Protein AF-A0A0L0D3X5-F1 (afdb_monomer)

Mean predicted aligned error: 14.73 Å

Sequence (383 aa):
MELPVTLRTNVAMFMNRELFSRVPLFQNASPGFVESLAPYLKPQIFSPGDVVIKEGSTGAEMFFISRGTAKVIEKGEVVNTLHQGAYFGEMSLLVPDSARTATVQTVSYCDLFVLSKADLATVLKLFPAEEAKMMKRAKRLKWRADLRKVLAGLPMLAGSSEKFLIQLRDAFELRVFRSTETVFTTDAPVDALFFVAQGWIQLMSADGRLGPQITTSGLIGGISPYARWSGDGRAGAHTVVLALSAEAHAQFSADHPNQASELTQLARKFVYSSEDHDAGSGGDRVRASDNDQAQLERVVPLLGDMAELMTGDNVRFMASLRHDSLQLERLSSEQLLLASEALSRLGFVITTELFARRSSRAKSGPAKMPPRLGAQSAAGGLG

pLDDT: mean 71.75, std 22.13, range [25.53, 98.44]

Nearest PDB structures (foldseek):
  8t4m-assembly1_D  TM=8.120E-01  e=5.687E-13  Homo sapiens
  6uqf-assembly1_A  TM=7.825E-01  e=3.342E-13  Homo sapiens
  6pby-assembly1_A  TM=8.647E-01  e=4.939E-11  Rattus norvegicus
  8jsk-assembly1_B-2  TM=8.473E-01  e=2.659E-09  Pseudovibrio sp. W64
  4off-assembly1_A  TM=8.290E-01  e=1.833E-09  Plasmodium falciparum

Radius of gyration: 29.49 Å; Cα contacts (8 Å, |Δi|>4): 582; chains: 1; bounding box: 126×57×74 Å

Structure (mmCIF, N/CA/C/O backbone):
data_AF-A0A0L0D3X5-F1
#
_entry.id   AF-A0A0L0D3X5-F1
#
loop_
_atom_site.group_PDB
_atom_site.id
_atom_site.type_symbol
_atom_site.label_atom_id
_atom_site.label_alt_id
_atom_site.label_comp_id
_atom_site.label_asym_id
_atom_site.label_entity_id
_atom_site.label_seq_id
_atom_site.pdbx_PDB_ins_code
_atom_site.Cartn_x
_atom_site.Cartn_y
_atom_site.Cartn_z
_atom_site.occupancy
_atom_site.B_iso_or_equiv
_atom_site.auth_seq_id
_atom_site.auth_comp_id
_atom_site.auth_asym_id
_atom_site.auth_atom_id
_atom_site.pdbx_PDB_model_num
ATOM 1 N N . MET A 1 1 ? -20.224 -12.614 37.900 1.00 43.50 1 MET A N 1
ATOM 2 C CA . MET A 1 1 ? -20.808 -13.523 36.893 1.00 43.50 1 MET A CA 1
ATOM 3 C C . MET A 1 1 ? -20.363 -13.033 35.532 1.00 43.50 1 MET A C 1
ATOM 5 O O . MET A 1 1 ? -20.687 -11.904 35.187 1.00 43.50 1 MET A O 1
ATOM 9 N N . GLU A 1 2 ? -19.567 -13.812 34.805 1.00 59.69 2 GLU A N 1
ATOM 10 C CA . GLU A 1 2 ? -19.233 -13.482 33.417 1.00 59.69 2 GLU A CA 1
ATOM 11 C C . GLU A 1 2 ? -20.450 -13.745 32.524 1.00 59.69 2 GLU A C 1
ATOM 13 O O . GLU A 1 2 ? -21.112 -14.774 32.648 1.00 59.69 2 GLU A O 1
ATOM 18 N N . LEU A 1 3 ? -20.767 -12.799 31.638 1.00 71.94 3 LEU A N 1
ATOM 19 C CA . LEU A 1 3 ? -21.830 -12.966 30.649 1.00 71.94 3 LEU A CA 1
ATOM 20 C C . LEU A 1 3 ? -21.500 -14.145 29.708 1.00 71.94 3 LEU A C 1
ATOM 22 O O . LEU A 1 3 ? -20.360 -14.227 29.224 1.00 71.94 3 LEU A O 1
ATOM 26 N N . PRO A 1 4 ? -22.481 -15.014 29.381 1.00 83.88 4 PRO A N 1
ATOM 27 C CA . PRO A 1 4 ? -22.319 -16.070 28.383 1.00 83.88 4 PRO A CA 1
ATOM 28 C C . PRO A 1 4 ? -21.737 -15.531 27.072 1.00 83.88 4 PRO A C 1
ATOM 30 O O . PRO A 1 4 ? -22.102 -14.440 26.630 1.00 83.88 4 PRO A O 1
ATOM 33 N N . VAL A 1 5 ? -20.836 -16.294 26.442 1.00 78.12 5 VAL A N 1
ATOM 34 C CA . VAL A 1 5 ? -20.106 -15.876 25.226 1.00 78.12 5 VAL A CA 1
ATOM 35 C C . VAL A 1 5 ? -21.065 -15.416 24.126 1.00 78.12 5 VAL A C 1
ATOM 37 O O . VAL A 1 5 ? -20.867 -14.352 23.554 1.00 78.12 5 VAL A O 1
ATOM 40 N N . THR A 1 6 ? -22.152 -16.153 23.902 1.00 82.56 6 THR A N 1
ATOM 41 C CA . THR A 1 6 ? -23.177 -15.827 22.899 1.00 82.56 6 THR A CA 1
ATOM 42 C C . THR A 1 6 ? -23.856 -14.482 23.156 1.00 82.56 6 THR A C 1
ATOM 44 O O . THR A 1 6 ? -24.041 -13.694 22.232 1.00 82.56 6 THR A O 1
ATOM 47 N N . LEU A 1 7 ? -24.180 -14.170 24.415 1.00 83.31 7 LEU A N 1
ATOM 48 C CA . LEU A 1 7 ? -24.765 -12.880 24.786 1.00 83.31 7 LEU A CA 1
ATOM 49 C C . LEU A 1 7 ? -23.752 -11.742 24.650 1.00 83.31 7 LEU A C 1
ATOM 51 O O . LEU A 1 7 ? -24.113 -10.676 24.156 1.00 83.31 7 LEU A O 1
ATOM 55 N N . ARG A 1 8 ? -22.484 -11.965 25.017 1.00 81.75 8 ARG A N 1
ATOM 56 C CA . ARG A 1 8 ? -21.419 -10.974 24.791 1.00 81.75 8 ARG A CA 1
ATOM 57 C C . ARG A 1 8 ? -21.233 -10.674 23.311 1.00 81.75 8 ARG A C 1
ATOM 59 O O . ARG A 1 8 ? -21.159 -9.503 22.954 1.00 81.75 8 ARG A O 1
ATOM 66 N N . THR A 1 9 ? -21.211 -11.701 22.463 1.00 82.62 9 THR A N 1
ATOM 67 C CA . THR A 1 9 ? -21.115 -11.531 21.011 1.00 82.62 9 THR A CA 1
ATOM 68 C C . THR A 1 9 ? -22.311 -10.758 20.471 1.00 82.62 9 THR A C 1
ATOM 70 O O . THR A 1 9 ? -22.111 -9.766 19.782 1.00 82.62 9 THR A O 1
ATOM 73 N N . ASN A 1 10 ? -23.542 -11.120 20.841 1.00 83.94 10 ASN A N 1
ATOM 74 C CA . ASN A 1 10 ? -24.739 -10.417 20.366 1.00 83.94 10 ASN A CA 1
ATOM 75 C C . ASN A 1 10 ? -24.761 -8.941 20.785 1.00 83.94 10 ASN A C 1
ATOM 77 O O . ASN A 1 10 ? -25.074 -8.072 19.971 1.00 83.94 10 ASN A O 1
ATOM 81 N N . VAL A 1 11 ? -24.390 -8.644 22.034 1.00 84.19 11 VAL A N 1
ATOM 82 C CA . VAL A 1 11 ? -24.283 -7.262 22.521 1.00 84.19 11 VAL A CA 1
ATOM 83 C C . VAL A 1 11 ? -23.184 -6.510 21.769 1.00 84.19 11 VAL A C 1
ATOM 85 O O . VAL A 1 11 ? -23.434 -5.407 21.294 1.00 84.19 11 VAL A O 1
ATOM 88 N N . ALA A 1 12 ? -21.999 -7.101 21.593 1.00 81.06 12 ALA A N 1
ATOM 89 C CA . ALA A 1 12 ? -20.904 -6.477 20.848 1.00 81.06 12 ALA A CA 1
ATOM 90 C C . ALA A 1 12 ? -21.277 -6.218 19.377 1.00 81.06 12 ALA A C 1
ATOM 92 O O . ALA A 1 12 ? -21.010 -5.138 18.852 1.00 81.06 12 ALA A O 1
ATOM 93 N N . MET A 1 13 ? -21.948 -7.173 18.731 1.00 86.00 13 MET A N 1
ATOM 94 C CA . MET A 1 13 ? -22.462 -7.046 17.366 1.00 86.00 13 MET A CA 1
ATOM 95 C C . MET A 1 13 ? -23.482 -5.915 17.242 1.00 86.00 13 MET A C 1
ATOM 97 O O . MET A 1 13 ? -23.433 -5.149 16.281 1.00 86.00 13 MET A O 1
ATOM 101 N N . PHE A 1 14 ? -24.380 -5.779 18.220 1.00 84.31 14 PHE A N 1
ATOM 102 C CA . PHE A 1 14 ? -25.370 -4.706 18.240 1.00 84.31 14 PHE A CA 1
ATOM 103 C C . PHE A 1 14 ? -24.724 -3.333 18.461 1.00 84.31 14 PHE A C 1
ATOM 105 O O . PHE A 1 14 ? -24.963 -2.410 17.684 1.00 84.31 14 PHE A O 1
ATOM 112 N N . MET A 1 15 ? -23.868 -3.212 19.478 1.00 80.88 15 MET A N 1
ATOM 113 C CA . MET A 1 15 ? -23.220 -1.948 19.847 1.00 80.88 15 MET A CA 1
ATOM 114 C C . MET A 1 15 ? -22.285 -1.430 18.750 1.00 80.88 15 MET A C 1
ATOM 116 O O . MET A 1 15 ? -22.224 -0.227 18.510 1.00 80.88 15 MET A O 1
ATOM 120 N N . ASN A 1 16 ? -21.599 -2.332 18.046 1.00 83.12 16 ASN A N 1
ATOM 121 C CA . ASN A 1 16 ? -20.591 -1.979 17.045 1.00 83.12 16 ASN A CA 1
ATOM 122 C C . ASN A 1 16 ? -21.110 -2.138 15.604 1.00 83.12 16 ASN A C 1
ATOM 124 O O . ASN A 1 16 ? -20.325 -2.148 14.655 1.00 83.12 16 ASN A O 1
ATOM 128 N N . ARG A 1 17 ? -22.431 -2.251 15.406 1.00 83.06 17 ARG A N 1
ATOM 129 C CA . ARG A 1 17 ? -23.040 -2.513 14.090 1.00 83.06 17 ARG A CA 1
ATOM 130 C C . ARG A 1 17 ? -22.640 -1.483 13.036 1.00 83.06 17 ARG A C 1
ATOM 132 O O . ARG A 1 17 ? -22.389 -1.843 11.887 1.00 83.06 17 ARG A O 1
ATOM 139 N N . GLU A 1 18 ? -22.553 -0.213 13.424 1.00 82.94 18 GLU A N 1
ATOM 140 C CA . GLU A 1 18 ? -22.150 0.856 12.511 1.00 82.94 18 GLU A CA 1
ATOM 141 C C . GLU A 1 18 ? -20.704 0.668 12.027 1.00 82.94 18 GLU A C 1
ATOM 143 O O . GLU A 1 18 ? -20.447 0.765 10.826 1.00 82.94 18 GLU A O 1
ATOM 148 N N . LEU A 1 19 ? -19.784 0.291 12.921 1.00 86.94 19 LEU A N 1
ATOM 149 C CA . LEU A 1 19 ? -18.400 -0.031 12.572 1.00 86.94 19 LEU A CA 1
ATOM 150 C C . LEU A 1 19 ? -18.337 -1.168 11.545 1.00 86.94 19 LEU A C 1
ATOM 152 O O . LEU A 1 19 ? -17.719 -1.020 10.488 1.00 86.94 19 LEU A O 1
ATOM 156 N N . PHE A 1 20 ? -19.011 -2.285 11.832 1.00 88.19 20 PHE A N 1
ATOM 157 C CA . PHE A 1 20 ? -19.025 -3.459 10.953 1.00 88.19 20 PHE A CA 1
ATOM 158 C C . PHE A 1 20 ? -19.639 -3.160 9.587 1.00 88.19 20 PHE A C 1
ATOM 160 O O . PHE A 1 20 ? -19.182 -3.685 8.575 1.00 88.19 20 PHE A O 1
ATOM 167 N N . SER A 1 21 ? -20.631 -2.268 9.546 1.00 84.62 21 SER A N 1
ATOM 168 C CA . SER A 1 21 ? -21.275 -1.856 8.300 1.00 84.62 21 SER A CA 1
ATOM 169 C C . SER A 1 21 ? -20.437 -0.910 7.443 1.00 84.62 21 SER A C 1
ATOM 171 O O . SER A 1 21 ? -20.725 -0.792 6.258 1.00 84.62 21 SER A O 1
ATOM 173 N N . ARG A 1 22 ? -19.427 -0.223 7.998 1.00 86.19 22 ARG A N 1
ATOM 174 C CA . ARG A 1 22 ? -18.665 0.827 7.293 1.00 86.19 22 ARG A CA 1
ATOM 175 C C . ARG A 1 22 ? -17.238 0.428 6.951 1.00 86.19 22 ARG A C 1
ATOM 177 O O . ARG A 1 22 ? -16.712 0.895 5.946 1.00 86.19 22 ARG A O 1
ATOM 184 N N . VAL A 1 23 ? -16.595 -0.388 7.782 1.00 86.94 23 VAL A N 1
ATOM 185 C CA . VAL A 1 23 ? -15.192 -0.758 7.581 1.00 86.94 23 VAL A CA 1
ATOM 186 C C . VAL A 1 23 ? -15.094 -1.812 6.470 1.00 86.94 23 VAL A C 1
ATOM 188 O O . VAL A 1 23 ? -15.601 -2.923 6.650 1.00 86.94 23 VAL A O 1
ATOM 191 N N . PRO A 1 24 ? -14.376 -1.544 5.359 1.00 84.69 24 PRO A N 1
ATOM 192 C CA . PRO A 1 24 ? -14.292 -2.477 4.231 1.00 84.69 24 PRO A CA 1
ATOM 193 C C . PRO A 1 24 ? -13.705 -3.847 4.586 1.00 84.69 24 PRO A C 1
ATOM 195 O O . PRO A 1 24 ? -13.988 -4.832 3.907 1.00 84.69 24 PRO A O 1
ATOM 198 N N . LEU A 1 25 ? -12.885 -3.921 5.641 1.00 85.75 25 LEU A N 1
ATOM 199 C CA . LEU A 1 25 ? -12.369 -5.189 6.155 1.00 85.75 25 LEU A CA 1
ATOM 200 C C . LEU A 1 25 ? -13.501 -6.111 6.620 1.00 85.75 25 LEU A C 1
ATOM 202 O O . LEU A 1 25 ? -13.464 -7.297 6.321 1.00 85.75 25 LEU A O 1
ATOM 206 N N . PHE A 1 26 ? -14.496 -5.571 7.327 1.00 86.00 26 PHE A N 1
ATOM 207 C CA . PHE A 1 26 ? -15.606 -6.351 7.875 1.00 86.00 26 PHE A CA 1
ATOM 208 C C . PHE A 1 26 ? -16.688 -6.624 6.830 1.00 86.00 26 PHE A C 1
ATOM 210 O O . PHE A 1 26 ? -17.224 -7.724 6.798 1.00 86.00 26 PHE A O 1
ATOM 217 N N . GLN A 1 27 ? -16.949 -5.675 5.924 1.00 85.06 27 GLN A N 1
ATOM 218 C CA . GLN A 1 27 ? -17.917 -5.856 4.831 1.00 85.06 27 GLN A CA 1
ATOM 219 C C . GLN A 1 27 ? -17.558 -7.018 3.892 1.00 85.06 27 GLN A C 1
ATOM 221 O O . GLN A 1 27 ? -18.441 -7.695 3.378 1.00 85.06 27 GLN A O 1
ATOM 226 N N . ASN A 1 28 ? -16.261 -7.236 3.656 1.00 82.56 28 ASN A N 1
ATOM 227 C CA . ASN A 1 28 ? -15.764 -8.259 2.731 1.00 82.56 28 ASN A CA 1
ATOM 228 C C . ASN A 1 28 ? -15.337 -9.559 3.432 1.00 82.56 28 ASN A C 1
ATOM 230 O O . ASN A 1 28 ? -14.739 -10.435 2.790 1.00 82.56 28 ASN A O 1
ATOM 234 N N . ALA A 1 29 ? -15.593 -9.665 4.737 1.00 88.19 29 ALA A N 1
ATOM 235 C CA . ALA A 1 29 ? -15.257 -10.828 5.540 1.00 88.19 29 ALA A CA 1
ATOM 236 C C . ALA A 1 29 ? -16.481 -11.713 5.792 1.00 88.19 29 ALA A C 1
ATOM 238 O O . ALA A 1 29 ? -17.627 -11.267 5.733 1.00 88.19 29 ALA A O 1
ATOM 239 N N . SER A 1 30 ? -16.236 -12.988 6.097 1.00 90.62 30 SER A N 1
ATOM 240 C CA . SER A 1 30 ? -17.312 -13.890 6.519 1.00 90.62 30 SER A CA 1
ATOM 241 C C . SER A 1 30 ? -18.014 -13.393 7.803 1.00 90.62 30 SER A C 1
ATOM 243 O O . SER A 1 30 ? -17.342 -12.883 8.704 1.00 90.62 30 SER A O 1
ATOM 245 N N . PRO A 1 31 ? -19.341 -13.585 7.953 1.00 89.44 31 PRO A N 1
ATOM 246 C CA . PRO A 1 31 ? -20.061 -13.194 9.171 1.00 89.44 31 PRO A CA 1
ATOM 247 C C . PRO A 1 31 ? -19.463 -13.802 10.446 1.00 89.44 31 PRO A C 1
ATOM 249 O O . PRO A 1 31 ? -19.279 -13.101 11.437 1.00 89.44 31 PRO A O 1
ATOM 252 N N . GLY A 1 32 ? -19.051 -15.074 10.384 1.00 91.38 32 GLY A N 1
ATOM 253 C CA . GLY A 1 32 ? -18.410 -15.762 11.507 1.00 91.38 32 GLY A CA 1
ATOM 254 C C . GLY A 1 32 ? -17.082 -15.130 11.934 1.00 91.38 32 GLY A C 1
ATOM 255 O O . GLY A 1 32 ? -16.773 -15.116 13.126 1.00 91.38 32 GLY A O 1
ATOM 256 N N . PHE A 1 33 ? -16.316 -14.553 10.999 1.00 92.19 33 PHE A N 1
ATOM 257 C CA . PHE A 1 33 ? -15.100 -13.806 11.332 1.00 92.19 33 PHE A CA 1
ATOM 258 C C . PHE A 1 33 ? -15.431 -12.545 12.133 1.00 92.19 33 PHE A C 1
ATOM 260 O O . PHE A 1 33 ? -14.812 -12.289 13.165 1.00 92.19 33 PHE A O 1
ATOM 267 N N . VAL A 1 34 ? -16.437 -11.784 11.691 1.00 91.56 34 VAL A N 1
ATOM 268 C CA . VAL A 1 34 ? -16.870 -10.553 12.368 1.00 91.56 34 VAL A CA 1
ATOM 269 C C . VAL A 1 34 ? -17.410 -10.862 13.766 1.00 91.56 34 VAL A C 1
ATOM 271 O O . VAL A 1 34 ? -16.990 -10.228 14.732 1.00 91.56 34 VAL A O 1
ATOM 274 N N . GLU A 1 35 ? -18.260 -11.882 13.898 1.00 91.12 35 GLU A N 1
ATOM 275 C CA . GLU A 1 35 ? -18.808 -12.334 15.186 1.00 91.12 35 GLU A CA 1
ATOM 276 C C . GLU A 1 35 ? -17.723 -12.814 16.155 1.00 91.12 35 GLU A C 1
ATOM 278 O O . GLU A 1 35 ? -17.790 -12.532 17.352 1.00 91.12 35 GLU A O 1
ATOM 283 N N . SER A 1 36 ? -16.700 -13.503 15.645 1.00 90.94 36 SER A N 1
ATOM 284 C CA . SER A 1 36 ? -15.575 -13.977 16.460 1.00 90.94 36 SER A CA 1
ATOM 285 C C . SER A 1 36 ? -14.664 -12.838 16.914 1.00 90.94 36 SER A C 1
ATOM 287 O O . SER A 1 36 ? -14.053 -12.925 17.976 1.00 90.94 36 SER A O 1
ATOM 289 N N . LEU A 1 37 ? -14.562 -11.766 16.125 1.00 91.25 37 LEU A N 1
ATOM 290 C CA . LEU A 1 37 ? -13.683 -10.629 16.394 1.00 91.25 37 LEU A CA 1
ATOM 291 C C . LEU A 1 37 ? -14.354 -9.556 17.264 1.00 91.25 37 LEU A C 1
ATOM 293 O O . LEU A 1 37 ? -13.676 -8.887 18.045 1.00 91.25 37 LEU A O 1
ATOM 297 N N . ALA A 1 38 ? -15.680 -9.418 17.173 1.00 90.25 38 ALA A N 1
ATOM 298 C CA . ALA A 1 38 ? -16.454 -8.390 17.866 1.00 90.25 38 ALA A CA 1
ATOM 299 C C . ALA A 1 38 ? -16.189 -8.284 19.384 1.00 90.25 38 ALA A C 1
ATOM 301 O O . ALA A 1 38 ? -16.047 -7.156 19.861 1.00 90.25 38 ALA A O 1
ATOM 302 N N . PRO A 1 39 ? -16.058 -9.386 20.155 1.00 89.12 39 PRO A N 1
ATOM 303 C CA . PRO A 1 39 ? -15.804 -9.312 21.596 1.00 89.12 39 PRO A CA 1
ATOM 304 C C . PRO A 1 39 ? -14.422 -8.760 21.971 1.00 89.12 39 PRO A C 1
ATOM 306 O O . PRO A 1 39 ? -14.222 -8.364 23.119 1.00 89.12 39 PRO A O 1
ATOM 309 N N . TYR A 1 40 ? -13.469 -8.755 21.036 1.00 91.12 40 TYR A N 1
ATOM 310 C CA . TYR A 1 40 ? -12.093 -8.307 21.271 1.00 91.12 40 TYR A CA 1
ATOM 311 C C . TYR A 1 40 ? -11.876 -6.823 20.956 1.00 91.12 40 TYR A C 1
ATOM 313 O O . TYR A 1 40 ? -10.836 -6.268 21.313 1.00 91.12 40 TYR A O 1
ATOM 321 N N . LEU A 1 41 ? -12.844 -6.166 20.307 1.00 91.81 41 LEU A N 1
ATOM 322 C CA . LEU A 1 41 ? -12.759 -4.749 19.969 1.00 91.81 41 LEU A CA 1
ATOM 323 C C . LEU A 1 41 ? -13.007 -3.883 21.202 1.00 91.81 41 LEU A C 1
ATOM 325 O O . LEU A 1 41 ? -14.094 -3.895 21.781 1.00 91.81 41 LEU A O 1
ATOM 329 N N . LYS A 1 42 ? -12.002 -3.090 21.577 1.00 92.38 42 LYS A N 1
ATOM 330 C CA . LYS A 1 42 ? -12.071 -2.186 22.732 1.00 92.38 42 LYS A CA 1
ATOM 331 C C . LYS A 1 42 ? -12.218 -0.738 22.264 1.00 92.38 42 LYS A C 1
ATOM 333 O O . LYS A 1 42 ? -11.362 -0.287 21.503 1.00 92.38 42 LYS A O 1
ATOM 338 N N . PRO A 1 43 ? -13.263 -0.006 22.680 1.00 93.19 43 PRO A N 1
ATOM 339 C CA . PRO A 1 43 ? -13.403 1.400 22.327 1.00 93.19 43 PRO A CA 1
ATOM 340 C C . PRO A 1 43 ? -12.346 2.248 23.046 1.00 93.19 43 PRO A C 1
ATOM 342 O O . PRO A 1 43 ? -12.052 2.025 24.221 1.00 93.19 43 PRO A O 1
ATOM 345 N N . GLN A 1 44 ? -11.799 3.241 22.351 1.00 96.00 44 GLN A N 1
ATOM 346 C CA . GLN A 1 44 ? -10.862 4.221 22.886 1.00 96.00 44 GLN A CA 1
ATOM 347 C C . GLN A 1 44 ? -11.098 5.584 22.233 1.00 96.00 44 GLN A C 1
ATOM 349 O O . GLN A 1 44 ? -11.294 5.679 21.023 1.00 96.00 44 GLN A O 1
ATOM 354 N N . ILE A 1 45 ? -11.066 6.639 23.044 1.00 96.75 45 ILE A N 1
ATOM 355 C CA . ILE A 1 45 ? -11.313 8.014 22.605 1.00 96.75 45 ILE A CA 1
ATOM 356 C C . ILE A 1 45 ? -9.985 8.762 22.542 1.00 96.75 45 ILE A C 1
ATOM 358 O O . ILE A 1 45 ? -9.163 8.648 23.451 1.00 96.75 45 ILE A O 1
ATOM 362 N N . PHE A 1 46 ? -9.808 9.543 21.482 1.00 97.88 46 PHE A N 1
ATOM 363 C CA . PHE A 1 46 ? -8.660 10.421 21.282 1.00 97.88 46 PHE A CA 1
ATOM 364 C C . PHE A 1 46 ? -9.128 11.847 20.980 1.00 97.88 46 PHE A C 1
ATOM 366 O O . PHE A 1 46 ? -10.096 12.060 20.242 1.00 97.88 46 PHE A O 1
ATOM 373 N N . SER A 1 47 ? -8.435 12.826 21.552 1.00 98.25 47 SER A N 1
ATOM 374 C CA . SER A 1 47 ? -8.655 14.255 21.325 1.00 98.25 47 SER A CA 1
ATOM 375 C C . SER A 1 47 ? -7.930 14.726 20.062 1.00 98.25 47 SER A C 1
ATOM 377 O O . SER A 1 47 ? -6.984 14.066 19.634 1.00 98.25 47 SER A O 1
ATOM 379 N N . PRO A 1 48 ? -8.325 15.854 19.443 1.00 98.31 48 PRO A N 1
ATOM 380 C CA . PRO A 1 48 ? -7.575 16.448 18.338 1.00 98.31 48 PRO A CA 1
ATOM 381 C C . PRO A 1 48 ? -6.096 16.662 18.692 1.00 98.31 48 PRO A C 1
ATOM 383 O O . PRO A 1 48 ? -5.785 17.244 19.728 1.00 98.31 48 PRO A O 1
ATOM 386 N N . GLY A 1 49 ? -5.187 16.235 17.815 1.00 97.69 49 GLY A N 1
ATOM 387 C CA . GLY A 1 49 ? -3.740 16.375 17.998 1.00 97.69 49 GLY A CA 1
ATOM 388 C C . GLY A 1 49 ? -3.058 15.194 18.695 1.00 97.69 49 GLY A C 1
ATOM 389 O O . GLY A 1 49 ? -1.827 15.109 18.643 1.00 97.69 49 GLY A O 1
ATOM 390 N N . ASP A 1 50 ? -3.815 14.258 19.268 1.00 98.31 50 ASP A N 1
ATOM 391 C CA . ASP A 1 50 ? -3.260 13.053 19.880 1.00 98.31 50 ASP A CA 1
ATOM 392 C C . ASP A 1 50 ? -2.553 12.170 18.844 1.00 98.31 50 ASP A C 1
ATOM 394 O O . ASP A 1 50 ? -3.042 11.920 17.737 1.00 98.31 50 ASP A O 1
ATOM 398 N N . VAL A 1 51 ? -1.382 11.660 19.222 1.00 97.88 51 VAL A N 1
ATOM 399 C CA . VAL A 1 51 ? -0.608 10.723 18.404 1.00 97.88 51 VAL A CA 1
ATOM 400 C C . VAL A 1 51 ? -1.008 9.299 18.775 1.00 97.88 51 VAL A C 1
ATOM 402 O O . VAL A 1 51 ? -0.603 8.785 19.814 1.00 97.88 51 VAL A O 1
ATOM 405 N N . VAL A 1 52 ? -1.787 8.654 17.906 1.00 97.62 52 VAL A N 1
ATOM 406 C CA . VAL A 1 52 ? -2.268 7.272 18.093 1.00 97.62 52 VAL A CA 1
ATOM 407 C C . VAL A 1 52 ? -1.164 6.265 17.769 1.00 97.62 52 VAL A C 1
ATOM 409 O O . VAL A 1 52 ? -0.977 5.270 18.461 1.00 97.62 52 VAL A O 1
ATOM 412 N N . ILE A 1 53 ? -0.407 6.527 16.703 1.00 97.31 53 ILE A N 1
ATOM 413 C CA . ILE A 1 53 ? 0.751 5.729 16.293 1.00 97.31 53 ILE A CA 1
ATOM 414 C C . ILE A 1 53 ? 1.917 6.673 16.056 1.00 97.31 53 ILE A C 1
ATOM 416 O O . ILE A 1 53 ? 1.742 7.705 15.418 1.00 97.31 53 ILE A O 1
ATOM 420 N N . LYS A 1 54 ? 3.114 6.283 16.497 1.00 96.69 54 LYS A N 1
ATOM 421 C CA . LYS A 1 54 ? 4.364 6.990 16.208 1.00 96.69 54 LYS A CA 1
ATOM 422 C C . LYS A 1 54 ? 5.201 6.209 15.196 1.00 96.69 54 LYS A C 1
ATOM 424 O O . LYS A 1 54 ? 5.402 5.010 15.371 1.00 96.69 54 LYS A O 1
ATOM 429 N N . GLU A 1 55 ? 5.698 6.883 14.161 1.00 94.25 55 GLU A N 1
ATOM 430 C CA . GLU A 1 55 ? 6.621 6.288 13.184 1.00 94.25 55 GLU A CA 1
ATOM 431 C C . GLU A 1 55 ? 7.851 5.684 13.888 1.00 94.25 55 GLU A C 1
ATOM 433 O O . GLU A 1 55 ? 8.394 6.260 14.833 1.00 94.25 55 GLU A O 1
ATOM 438 N N . GLY A 1 56 ? 8.282 4.509 13.427 1.00 92.25 56 GLY A N 1
ATOM 439 C CA . GLY A 1 56 ? 9.456 3.794 13.924 1.00 92.25 56 GLY A CA 1
ATOM 440 C C . GLY A 1 56 ? 9.233 2.989 15.205 1.00 92.25 56 GLY A C 1
ATOM 441 O O . GLY A 1 56 ? 10.107 2.208 15.570 1.00 92.25 56 GLY A O 1
ATOM 442 N N . SER A 1 57 ? 8.085 3.122 15.881 1.00 92.88 57 SER A N 1
ATOM 443 C CA . SER A 1 57 ? 7.796 2.313 17.069 1.00 92.88 57 SER A CA 1
ATOM 444 C C . SER A 1 57 ? 7.386 0.881 16.710 1.00 92.88 57 SER A C 1
ATOM 446 O O . SER A 1 57 ? 6.961 0.591 15.589 1.00 92.88 57 SER A O 1
ATOM 448 N N . THR A 1 58 ? 7.483 -0.033 17.673 1.00 90.50 58 THR A N 1
ATOM 449 C CA . THR A 1 58 ? 6.904 -1.377 17.553 1.00 90.50 58 THR A CA 1
ATOM 450 C C . THR A 1 58 ? 5.421 -1.318 17.909 1.00 90.50 58 THR A C 1
ATOM 452 O O . THR A 1 58 ? 5.051 -0.819 18.969 1.00 90.50 58 THR A O 1
ATOM 455 N N . GLY A 1 59 ? 4.560 -1.817 17.022 1.00 85.50 59 GLY A N 1
ATOM 456 C CA . GLY A 1 59 ? 3.111 -1.826 17.220 1.00 85.50 59 GLY A CA 1
ATOM 457 C C . GLY A 1 59 ? 2.566 -3.204 17.572 1.00 85.50 59 GLY A C 1
ATOM 458 O O . GLY A 1 59 ? 2.799 -4.150 16.824 1.00 85.50 59 GLY A O 1
ATOM 459 N N . ALA A 1 60 ? 1.783 -3.304 18.649 1.00 90.56 60 ALA A N 1
ATOM 460 C CA . ALA A 1 60 ? 1.131 -4.547 19.081 1.00 90.56 60 ALA A CA 1
ATOM 461 C C . ALA A 1 60 ? -0.399 -4.540 18.901 1.00 90.56 60 ALA A C 1
ATOM 463 O O . ALA A 1 60 ? -1.079 -5.463 19.343 1.00 90.56 60 ALA A O 1
ATOM 464 N N . GLU A 1 61 ? -0.942 -3.517 18.244 1.00 94.75 61 GLU A N 1
ATOM 465 C CA . GLU A 1 61 ? -2.381 -3.337 18.041 1.00 94.75 61 GLU A CA 1
ATOM 466 C C . GLU A 1 61 ? -2.698 -2.613 16.724 1.00 94.75 61 GLU A C 1
ATOM 468 O O . GLU A 1 61 ? -1.836 -1.964 16.120 1.00 94.75 61 GLU A O 1
ATOM 473 N N . MET A 1 62 ? -3.937 -2.721 16.266 1.00 95.31 62 MET A N 1
ATOM 474 C CA . MET A 1 62 ? -4.473 -1.957 15.142 1.00 95.31 62 MET A CA 1
ATOM 475 C C . MET A 1 62 ? -5.751 -1.238 15.552 1.00 95.31 62 MET A C 1
ATOM 477 O O . MET A 1 62 ? -6.367 -1.578 16.562 1.00 95.31 62 MET A O 1
ATOM 481 N N . PHE A 1 63 ? -6.142 -0.260 14.743 1.00 96.81 63 PHE A N 1
ATOM 482 C CA . PHE A 1 63 ? -7.213 0.667 15.065 1.00 96.81 63 PHE A CA 1
ATOM 483 C C . PHE A 1 63 ? -8.229 0.752 13.932 1.00 96.81 63 PHE A C 1
ATOM 485 O O . PHE A 1 63 ? -7.868 0.725 12.754 1.00 96.81 63 PHE A O 1
ATOM 492 N N . PHE A 1 64 ? -9.492 0.928 14.299 1.00 95.88 64 PHE A N 1
ATOM 493 C CA . PHE A 1 64 ? -10.599 1.192 13.388 1.00 95.88 64 PHE A CA 1
ATOM 494 C C . PHE A 1 64 ? -11.250 2.521 13.756 1.00 95.88 64 PHE A C 1
ATOM 496 O O . PHE A 1 64 ? -11.549 2.749 14.926 1.00 95.88 64 PHE A O 1
ATOM 503 N N . ILE A 1 65 ? -11.490 3.392 12.778 1.00 95.19 65 ILE A N 1
ATOM 504 C CA . ILE A 1 65 ? -12.112 4.700 13.005 1.00 95.19 65 ILE A CA 1
ATOM 505 C C . ILE A 1 65 ? -1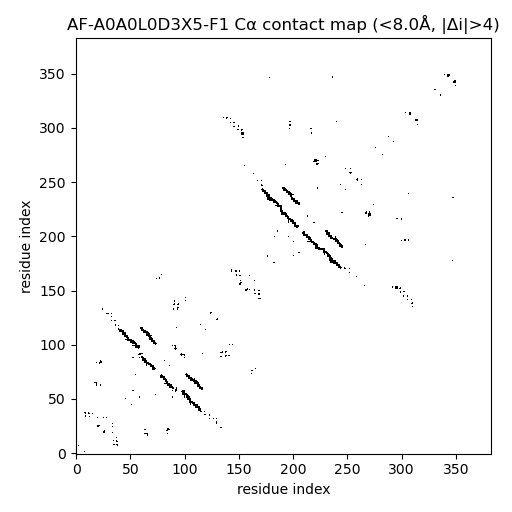3.630 4.540 12.968 1.00 95.19 65 ILE A C 1
ATOM 507 O O . ILE A 1 65 ? -14.229 4.455 11.893 1.00 95.19 65 ILE A O 1
ATOM 511 N N . SER A 1 66 ? -14.256 4.531 14.145 1.00 93.06 66 SER A N 1
ATOM 512 C CA . SER A 1 66 ? -15.716 4.536 14.267 1.00 93.06 66 SER A CA 1
ATOM 513 C C . SER A 1 66 ? -16.299 5.917 14.009 1.00 93.06 66 SER A C 1
ATOM 515 O O . SER A 1 66 ? -17.375 6.021 13.430 1.00 93.06 66 SER A O 1
ATOM 517 N N . ARG A 1 67 ? -15.600 6.977 14.424 1.00 93.69 67 ARG A N 1
ATOM 518 C CA . ARG A 1 67 ? -15.968 8.377 14.185 1.00 93.69 67 ARG A CA 1
ATOM 519 C C . ARG A 1 67 ? -14.719 9.252 14.233 1.00 93.69 67 ARG A C 1
ATOM 521 O O . ARG A 1 67 ? -13.787 8.945 14.969 1.00 93.69 67 ARG A O 1
ATOM 528 N N . GLY A 1 68 ? -14.725 10.350 13.482 1.00 95.81 68 GLY A N 1
ATOM 529 C CA . GLY A 1 68 ? -13.652 11.345 13.484 1.00 95.81 68 GLY A CA 1
ATOM 530 C C . GLY A 1 68 ? -12.746 11.266 12.259 1.00 95.81 68 GLY A C 1
ATOM 531 O O . GLY A 1 68 ? -13.077 10.639 11.251 1.00 95.81 68 GLY A O 1
ATOM 532 N N . THR A 1 69 ? -11.623 11.975 12.315 1.00 97.75 69 THR A N 1
ATOM 533 C CA . THR A 1 69 ? -10.636 12.064 11.236 1.00 97.75 69 THR A CA 1
ATOM 534 C C . THR A 1 69 ? -9.226 12.094 11.816 1.00 97.75 69 THR A C 1
ATOM 536 O O . THR A 1 69 ? -8.965 12.777 12.807 1.00 97.75 69 THR A O 1
ATOM 539 N N . ALA A 1 70 ? -8.308 11.371 11.181 1.00 98.25 70 ALA A N 1
ATOM 540 C CA . ALA A 1 70 ? -6.892 11.336 11.525 1.00 98.25 70 ALA A CA 1
ATOM 541 C C . ALA A 1 70 ? -6.036 11.527 10.271 1.00 98.25 70 ALA A C 1
ATOM 543 O O . ALA A 1 70 ? -6.431 11.134 9.180 1.00 98.25 70 ALA A O 1
ATOM 544 N N . LYS A 1 71 ? -4.850 12.107 10.413 1.00 97.81 71 LYS A N 1
ATOM 545 C CA . LYS A 1 71 ? -3.863 12.247 9.340 1.00 97.81 71 LYS A CA 1
ATOM 546 C C . LYS A 1 71 ? -2.726 11.251 9.532 1.00 97.81 71 LYS A C 1
ATOM 548 O O . LYS A 1 71 ? -2.305 10.983 10.658 1.00 97.81 71 LYS A O 1
ATOM 553 N N . VAL A 1 72 ? -2.235 10.720 8.421 1.00 96.00 72 VAL A N 1
ATOM 554 C CA . VAL A 1 72 ? -1.056 9.856 8.350 1.00 96.00 72 VAL A CA 1
ATOM 555 C C . VAL A 1 72 ? 0.125 10.719 7.940 1.00 96.00 72 VAL A C 1
ATOM 557 O O . VAL A 1 72 ? 0.050 11.432 6.941 1.00 96.00 72 VAL A O 1
ATOM 560 N N . ILE A 1 73 ? 1.198 10.665 8.721 1.00 95.12 73 ILE A N 1
ATOM 561 C CA . ILE A 1 73 ? 2.397 11.477 8.552 1.00 95.12 73 ILE A CA 1
ATOM 562 C C . ILE A 1 73 ? 3.592 10.540 8.373 1.00 95.12 73 ILE A C 1
ATOM 564 O O . ILE A 1 73 ? 3.912 9.774 9.282 1.00 95.12 73 ILE A O 1
ATOM 568 N N . GLU A 1 74 ? 4.256 10.607 7.225 1.00 90.88 74 GLU A N 1
ATOM 569 C CA . GLU A 1 74 ? 5.478 9.854 6.910 1.00 90.88 74 GLU A CA 1
ATOM 570 C C . GLU A 1 74 ? 6.617 10.864 6.747 1.00 90.88 74 GLU A C 1
ATOM 572 O O . GLU A 1 74 ? 6.491 11.801 5.96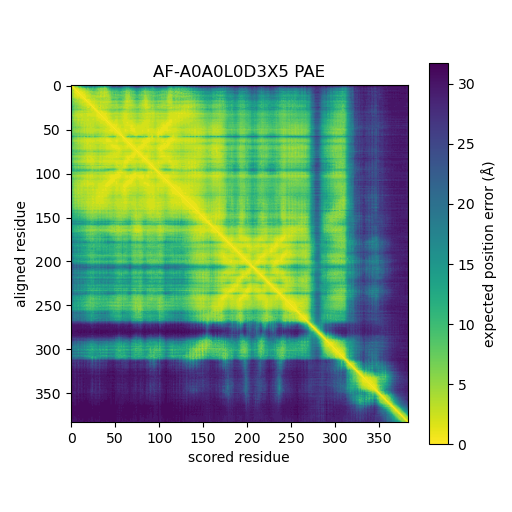2 1.00 90.88 74 GLU A O 1
ATOM 577 N N . LYS A 1 75 ? 7.708 10.732 7.515 1.00 88.81 75 LYS A N 1
ATOM 578 C CA . LYS A 1 75 ? 8.860 11.660 7.435 1.00 88.81 75 LYS A CA 1
ATOM 579 C C . LYS A 1 75 ? 8.507 13.148 7.584 1.00 88.81 75 LYS A C 1
ATOM 581 O O . LYS A 1 75 ? 9.199 14.011 7.060 1.00 88.81 75 LYS A O 1
ATOM 586 N N . GLY A 1 76 ? 7.458 13.449 8.348 1.00 90.31 76 GLY A N 1
ATOM 587 C CA . GLY A 1 76 ? 6.986 14.818 8.585 1.00 90.31 76 GLY A CA 1
ATOM 588 C C . GLY A 1 76 ? 5.987 15.337 7.547 1.00 90.31 76 GLY A C 1
ATOM 589 O O . GLY A 1 76 ? 5.344 16.352 7.800 1.00 90.31 76 GLY A O 1
ATOM 590 N N . GLU A 1 77 ? 5.775 14.616 6.446 1.00 89.75 77 GLU A N 1
ATOM 591 C CA . GLU A 1 77 ? 4.813 14.977 5.405 1.00 89.75 77 GLU A CA 1
ATOM 592 C C . GLU A 1 77 ? 3.467 14.289 5.639 1.00 89.75 77 GLU A C 1
ATOM 594 O O . GLU A 1 77 ? 3.408 13.102 5.966 1.00 89.75 77 GLU A O 1
ATOM 599 N N . VAL A 1 78 ? 2.364 15.021 5.461 1.00 92.25 78 VAL A N 1
ATOM 600 C CA . VAL A 1 78 ? 1.015 14.439 5.520 1.00 92.25 78 VAL A CA 1
ATOM 601 C C . VAL A 1 78 ? 0.754 13.684 4.222 1.00 92.25 78 VAL A C 1
ATOM 603 O O . VAL A 1 78 ? 0.592 14.296 3.170 1.00 92.25 78 VAL A O 1
ATOM 606 N N . VAL A 1 79 ? 0.693 12.356 4.304 1.00 88.50 79 VAL A N 1
ATOM 607 C CA . VAL A 1 79 ? 0.577 11.475 3.130 1.00 88.50 79 VAL A CA 1
ATOM 608 C C . VAL A 1 79 ? -0.836 10.969 2.889 1.00 88.50 79 VAL A C 1
ATOM 610 O O . VAL A 1 79 ? -1.154 10.513 1.796 1.00 88.50 79 VAL A O 1
ATOM 613 N N . ASN A 1 80 ? -1.688 10.994 3.914 1.00 90.50 80 ASN A N 1
ATOM 614 C CA . ASN A 1 80 ? -3.073 10.560 3.789 1.00 90.50 80 ASN A CA 1
ATOM 615 C C . ASN A 1 80 ? -3.941 11.145 4.910 1.00 90.50 80 ASN A C 1
ATOM 617 O O . ASN A 1 80 ? -3.444 11.452 5.995 1.00 90.50 80 ASN A O 1
ATOM 621 N N . THR A 1 81 ? -5.247 11.227 4.672 1.00 95.56 81 THR A N 1
ATOM 622 C CA . THR A 1 81 ? -6.256 11.533 5.689 1.00 95.56 81 THR A CA 1
ATOM 623 C C . THR A 1 81 ? -7.235 10.367 5.790 1.00 95.56 81 THR A C 1
ATOM 625 O O . THR A 1 81 ? -7.849 9.949 4.815 1.00 95.56 81 THR A O 1
ATOM 628 N N . LEU A 1 82 ? -7.350 9.808 6.989 1.00 95.88 82 LEU A N 1
ATOM 629 C CA . LEU A 1 82 ? -8.231 8.701 7.325 1.00 95.88 82 LEU A CA 1
ATOM 630 C C . LEU A 1 82 ? -9.524 9.246 7.925 1.00 95.88 82 LEU A C 1
ATOM 632 O O . LEU A 1 82 ? -9.500 10.011 8.890 1.00 95.88 82 LEU A O 1
ATOM 636 N N . HIS A 1 83 ? -10.647 8.796 7.383 1.00 95.69 83 HIS A N 1
ATOM 637 C CA . HIS A 1 83 ? -11.983 9.168 7.835 1.00 95.69 83 HIS A CA 1
ATOM 638 C C . HIS A 1 83 ? -12.700 7.982 8.487 1.00 95.69 83 HIS A C 1
ATOM 640 O O . HIS A 1 83 ? -12.176 6.867 8.554 1.00 95.69 83 HIS A O 1
ATOM 646 N N . GLN A 1 84 ? -13.921 8.223 8.960 1.00 93.38 84 GLN A N 1
ATOM 647 C CA . GLN A 1 84 ? -14.814 7.189 9.473 1.00 93.38 84 GLN A CA 1
ATOM 648 C C . GLN A 1 84 ? -14.898 5.977 8.525 1.00 93.38 84 GLN A C 1
ATOM 650 O O . GLN A 1 84 ? -15.080 6.130 7.319 1.00 93.38 84 GLN A O 1
ATOM 655 N N . GLY A 1 85 ? -14.773 4.767 9.078 1.00 91.31 85 GLY A N 1
ATOM 656 C CA . GLY A 1 85 ? -14.730 3.509 8.322 1.00 91.31 85 GLY A CA 1
ATOM 657 C C . GLY A 1 85 ? -13.326 3.088 7.868 1.00 91.31 85 GLY A C 1
ATOM 658 O O . GLY A 1 85 ? -13.140 1.953 7.429 1.00 91.31 85 GLY A O 1
ATOM 659 N N . ALA A 1 86 ? -12.313 3.947 8.006 1.00 93.38 86 ALA A N 1
ATOM 660 C CA . ALA A 1 86 ? -10.927 3.551 7.785 1.00 93.38 86 ALA A CA 1
ATOM 661 C C . ALA A 1 86 ? -10.382 2.709 8.951 1.00 93.38 86 ALA A C 1
ATOM 663 O O . ALA A 1 86 ? -10.869 2.764 10.080 1.00 93.38 86 ALA A O 1
ATOM 664 N N . TYR A 1 87 ? -9.323 1.952 8.680 1.00 94.56 87 TYR A N 1
ATOM 665 C CA . TYR A 1 87 ? -8.552 1.233 9.689 1.00 94.56 87 TYR A CA 1
ATOM 666 C C . TYR A 1 87 ? -7.065 1.310 9.363 1.00 94.56 87 TYR A C 1
ATOM 668 O O . TYR A 1 87 ? -6.691 1.524 8.205 1.00 94.56 87 TYR A O 1
ATOM 676 N N . PHE A 1 88 ? -6.231 1.177 10.389 1.00 94.75 88 PHE A N 1
ATOM 677 C CA . PHE A 1 88 ? -4.791 1.368 10.270 1.00 94.75 88 PHE A CA 1
ATOM 678 C C . PHE A 1 88 ? -4.010 0.602 11.341 1.00 94.75 88 PHE A C 1
ATOM 680 O O . PHE A 1 88 ? -4.539 0.207 12.381 1.00 94.75 88 PHE A O 1
ATOM 687 N N . GLY A 1 89 ? -2.714 0.421 11.092 1.00 92.12 89 GLY A N 1
ATOM 688 C CA . GLY A 1 89 ? -1.799 -0.264 12.003 1.00 92.12 89 GLY A CA 1
ATOM 689 C C . GLY A 1 89 ? -1.709 -1.774 11.778 1.00 92.12 89 GLY A C 1
ATOM 690 O O . GLY A 1 89 ? -1.001 -2.444 12.517 1.00 92.12 89 GLY A O 1
ATOM 691 N N . GLU A 1 90 ? -2.352 -2.314 10.746 1.00 90.81 90 GLU A N 1
ATOM 692 C CA . GLU A 1 90 ? -2.340 -3.740 10.404 1.00 90.81 90 GLU A CA 1
ATOM 693 C C . GLU A 1 90 ? -0.946 -4.258 10.009 1.00 90.81 90 GLU A C 1
ATOM 695 O O . GLU A 1 90 ? -0.624 -5.428 10.214 1.00 90.81 90 GLU A O 1
ATOM 700 N N . MET A 1 91 ? -0.095 -3.382 9.466 1.00 86.19 91 MET A N 1
ATOM 701 C CA . MET A 1 91 ? 1.206 -3.765 8.912 1.00 86.19 91 MET A CA 1
ATOM 702 C C . MET A 1 91 ? 2.142 -4.370 9.960 1.00 86.19 91 MET A C 1
ATOM 704 O O . MET A 1 91 ? 2.694 -5.439 9.727 1.00 86.19 91 MET A O 1
ATOM 708 N N . SER A 1 92 ? 2.283 -3.731 11.125 1.00 87.31 92 SER A N 1
ATOM 709 C CA . SER A 1 92 ? 3.179 -4.203 12.195 1.00 87.31 92 SER A CA 1
ATOM 710 C C . SER A 1 92 ? 2.678 -5.471 12.895 1.00 87.31 92 SER A C 1
ATOM 712 O O . SER A 1 92 ? 3.405 -6.100 13.663 1.00 87.31 92 SER A O 1
ATOM 714 N N . LEU A 1 93 ? 1.415 -5.841 12.668 1.00 88.12 93 LEU A N 1
ATOM 715 C CA . LEU A 1 93 ? 0.810 -7.033 13.256 1.00 88.12 93 LEU A CA 1
ATOM 716 C C . LEU A 1 93 ? 1.054 -8.250 12.374 1.00 88.12 93 LEU A C 1
ATOM 718 O O . LEU A 1 93 ? 1.403 -9.308 12.897 1.00 88.12 93 LEU A O 1
ATOM 722 N N . LEU A 1 94 ? 0.875 -8.083 11.062 1.00 85.25 94 LEU A N 1
ATOM 723 C CA . LEU A 1 94 ? 0.886 -9.174 10.089 1.00 85.25 94 LEU A CA 1
ATOM 724 C C . LEU A 1 94 ? 2.245 -9.381 9.431 1.00 85.25 94 LEU A C 1
ATOM 726 O O . LEU A 1 94 ? 2.600 -10.514 9.127 1.00 85.25 94 LEU A O 1
ATOM 730 N N . VAL A 1 95 ? 3.012 -8.314 9.205 1.00 81.19 95 VAL A N 1
ATOM 731 C CA . VAL A 1 95 ? 4.337 -8.441 8.601 1.00 81.19 95 VAL A CA 1
ATOM 732 C C . VAL A 1 95 ? 5.375 -8.632 9.712 1.00 81.19 95 VAL A C 1
ATOM 734 O O . VAL A 1 95 ? 5.488 -7.762 10.583 1.00 81.19 95 VAL A O 1
ATOM 737 N N . PRO A 1 96 ? 6.151 -9.734 9.687 1.00 78.69 96 PRO A N 1
ATOM 738 C CA . PRO A 1 96 ? 7.273 -9.930 10.598 1.00 78.69 96 PRO A CA 1
ATOM 739 C C . PRO A 1 96 ? 8.242 -8.746 10.575 1.00 78.69 96 PRO A C 1
ATOM 741 O O . PRO A 1 96 ? 8.474 -8.148 9.523 1.00 78.69 96 PRO A O 1
ATOM 744 N N . ASP A 1 97 ? 8.769 -8.402 11.751 1.00 78.06 97 ASP A N 1
ATOM 745 C CA . ASP A 1 97 ? 9.802 -7.377 11.956 1.00 78.06 97 ASP A CA 1
ATOM 746 C C . ASP A 1 97 ? 9.484 -5.990 11.362 1.00 78.06 97 ASP A C 1
ATOM 748 O O . ASP A 1 97 ? 10.368 -5.165 11.126 1.00 78.06 97 ASP A O 1
ATOM 752 N N . SER A 1 98 ? 8.199 -5.689 11.146 1.00 79.94 98 SER A N 1
ATOM 753 C CA . SER A 1 98 ? 7.764 -4.389 10.643 1.00 79.94 98 SER A CA 1
ATOM 754 C C . SER A 1 98 ? 7.480 -3.417 11.787 1.00 79.94 98 SER A C 1
ATOM 756 O O . SER A 1 98 ? 6.477 -3.536 12.494 1.00 79.94 98 SER A O 1
ATOM 758 N N . ALA A 1 99 ? 8.310 -2.382 11.906 1.00 89.19 99 ALA A N 1
ATOM 759 C CA . ALA A 1 99 ? 7.986 -1.197 12.698 1.00 89.19 99 ALA A CA 1
ATOM 760 C C . ALA A 1 99 ? 6.806 -0.417 12.083 1.00 89.19 99 ALA A C 1
ATOM 762 O O . ALA A 1 99 ? 6.412 -0.633 10.929 1.00 89.19 99 ALA A O 1
ATOM 763 N N . ARG A 1 100 ? 6.237 0.514 12.853 1.00 93.06 100 ARG A N 1
ATOM 764 C CA . ARG A 1 100 ? 5.234 1.470 12.369 1.00 93.06 100 ARG A CA 1
ATOM 765 C C . ARG A 1 100 ? 5.852 2.350 11.282 1.00 93.06 100 ARG A C 1
ATOM 767 O O . ARG A 1 100 ? 6.847 3.027 11.520 1.00 93.06 100 ARG A O 1
ATOM 774 N N . THR A 1 101 ? 5.267 2.342 10.092 1.00 88.88 101 THR A N 1
ATOM 775 C CA . THR A 1 101 ? 5.822 3.024 8.911 1.00 88.88 101 THR A CA 1
ATOM 776 C C . THR A 1 101 ? 5.480 4.506 8.829 1.00 88.88 101 THR A C 1
ATOM 778 O O . THR A 1 101 ? 6.135 5.233 8.095 1.00 88.88 101 THR A O 1
ATOM 781 N N . ALA A 1 102 ? 4.479 4.952 9.583 1.00 92.12 102 ALA A N 1
ATOM 782 C CA . ALA A 1 102 ? 4.043 6.337 9.632 1.00 92.12 102 ALA A CA 1
ATOM 783 C C . ALA A 1 102 ? 3.469 6.663 11.014 1.00 92.12 102 ALA A C 1
ATOM 785 O O . ALA A 1 102 ? 3.041 5.775 11.758 1.00 92.12 102 ALA A O 1
ATOM 786 N N . THR A 1 103 ? 3.447 7.948 11.337 1.00 97.12 103 THR A N 1
ATOM 787 C CA . THR A 1 103 ? 2.739 8.498 12.491 1.00 97.12 103 THR A CA 1
ATOM 788 C C . THR A 1 103 ? 1.270 8.687 12.122 1.00 97.12 103 THR A C 1
ATOM 790 O O . THR A 1 103 ? 0.964 9.160 11.032 1.00 97.12 103 THR A O 1
ATOM 793 N N . VAL A 1 104 ? 0.348 8.346 13.018 1.00 98.06 104 VAL A N 1
ATOM 794 C CA . VAL A 1 104 ? -1.079 8.651 12.855 1.00 98.06 104 VAL A CA 1
ATOM 795 C C . VAL A 1 104 ? -1.482 9.608 13.963 1.00 98.06 104 VAL A C 1
ATOM 797 O O . VAL A 1 104 ? -1.380 9.264 15.141 1.00 98.06 104 VAL A O 1
ATOM 800 N N . GLN A 1 105 ? -1.918 10.805 13.577 1.00 98.44 105 GLN A N 1
ATOM 801 C CA . GLN A 1 105 ? -2.330 11.867 14.491 1.00 98.44 105 GLN A CA 1
ATOM 802 C C . GLN A 1 105 ? -3.791 12.232 14.236 1.00 98.44 105 GLN A C 1
ATOM 804 O O . GLN A 1 105 ? -4.192 12.437 13.090 1.00 98.44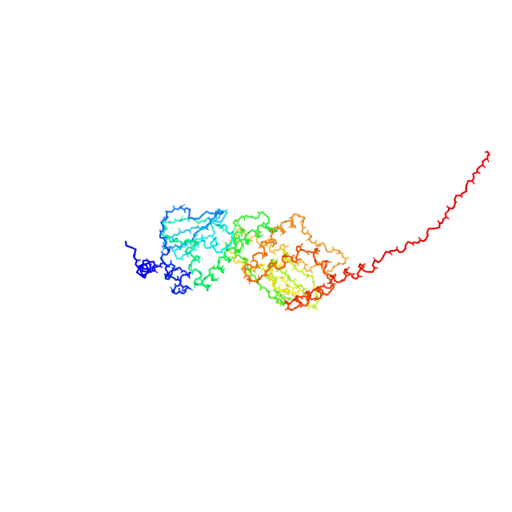 105 GLN A O 1
ATOM 809 N N . THR A 1 106 ? -4.599 12.331 15.282 1.00 98.44 106 THR A N 1
ATOM 810 C CA . THR A 1 106 ? -6.000 12.752 15.168 1.00 98.44 106 THR A CA 1
ATOM 811 C C . THR A 1 106 ? -6.112 14.227 14.777 1.00 98.44 106 THR A C 1
ATOM 813 O O . THR A 1 106 ? -5.326 15.076 15.196 1.00 98.44 106 THR A O 1
ATOM 816 N N . VAL A 1 107 ? -7.101 14.542 13.944 1.00 97.88 107 VAL A N 1
ATOM 817 C CA . VAL A 1 107 ? -7.430 15.911 13.508 1.00 97.88 107 VAL A CA 1
ATOM 818 C C . VAL A 1 107 ? -8.688 16.411 14.217 1.00 97.88 107 VAL A C 1
ATOM 820 O O . VAL A 1 107 ? -8.788 17.590 14.538 1.00 97.88 107 VAL A O 1
ATOM 823 N N . SER A 1 108 ? -9.632 15.512 14.495 1.00 97.81 108 SER A N 1
ATOM 824 C CA . SER A 1 108 ? -10.826 15.770 15.301 1.00 97.81 108 SER A CA 1
ATOM 825 C C . SER A 1 108 ? -10.836 14.880 16.544 1.00 97.81 108 SER A C 1
ATOM 827 O O . SER A 1 108 ? -9.962 14.031 16.711 1.00 97.81 108 SER A O 1
ATOM 829 N N . TYR A 1 109 ? -11.865 15.015 17.383 1.00 97.88 109 TYR A N 1
ATOM 830 C CA . TYR A 1 109 ? -12.209 13.949 18.321 1.00 97.88 109 TYR A CA 1
ATOM 831 C C . TYR A 1 109 ? -12.456 12.659 17.537 1.00 97.88 109 TYR A C 1
ATOM 833 O O . TYR A 1 109 ? -13.170 12.682 16.524 1.00 97.88 109 TYR A O 1
ATOM 841 N N . CYS A 1 110 ? -11.829 11.575 17.977 1.00 97.44 110 CYS A N 1
ATOM 842 C CA . CYS A 1 110 ? -11.888 10.281 17.318 1.00 97.44 110 CYS A CA 1
ATOM 843 C C . CYS A 1 110 ? -12.358 9.207 18.292 1.00 97.44 110 CYS A C 1
ATOM 845 O O . CYS A 1 110 ? -11.731 8.992 19.330 1.00 97.44 110 CYS A O 1
ATOM 847 N N . ASP A 1 111 ? -13.403 8.490 17.887 1.00 95.62 111 ASP A N 1
ATOM 848 C CA . ASP A 1 111 ? -13.847 7.264 18.538 1.00 95.62 111 ASP A CA 1
ATOM 849 C C . ASP A 1 111 ? -13.232 6.102 17.758 1.00 95.62 111 ASP A C 1
ATOM 851 O O . ASP A 1 111 ? -13.598 5.844 16.602 1.00 95.62 111 ASP A O 1
ATOM 855 N N . LEU A 1 112 ? -12.248 5.439 18.359 1.00 96.25 112 LEU A N 1
ATOM 856 C CA . LEU A 1 112 ? -11.517 4.335 17.752 1.00 96.25 112 LEU A CA 1
ATOM 857 C C . LEU A 1 112 ? -11.882 3.012 18.420 1.00 96.25 112 LEU A C 1
ATOM 859 O O . LEU A 1 112 ? -12.175 2.967 19.610 1.00 96.25 112 LEU A O 1
ATOM 863 N N . PHE A 1 113 ? -11.795 1.920 17.669 1.00 95.56 113 PHE A N 1
ATOM 864 C CA . PHE A 1 113 ? -11.725 0.578 18.240 1.00 95.56 113 PHE A CA 1
ATOM 865 C C . PHE A 1 113 ? -10.321 0.022 18.097 1.00 95.56 113 PHE A C 1
ATOM 867 O O . PHE A 1 113 ? -9.735 0.107 17.019 1.00 95.56 113 PHE A O 1
ATOM 874 N N . VAL A 1 114 ? -9.815 -0.576 19.167 1.00 96.12 114 VAL A N 1
ATOM 875 C CA . VAL A 1 114 ? -8.491 -1.189 19.241 1.00 96.12 114 VAL A CA 1
ATOM 876 C C . VAL A 1 114 ? -8.625 -2.704 19.202 1.00 96.12 114 VAL A C 1
ATOM 878 O O . VAL A 1 114 ? -9.476 -3.275 19.888 1.00 96.12 114 VAL A O 1
ATOM 881 N N . LEU A 1 115 ? -7.761 -3.350 18.422 1.00 95.44 115 LEU A N 1
ATOM 882 C CA . LEU A 1 115 ? -7.612 -4.800 18.374 1.00 95.44 115 LEU A CA 1
ATOM 883 C C . LEU A 1 115 ? -6.145 -5.179 18.573 1.00 95.44 115 LEU A C 1
ATOM 885 O O . LEU A 1 115 ? -5.276 -4.720 17.828 1.00 95.44 115 LEU A O 1
ATOM 889 N N . SER A 1 116 ? -5.867 -6.038 19.554 1.00 95.94 116 SER A N 1
ATOM 890 C CA . SER A 1 116 ? -4.502 -6.483 19.836 1.00 95.94 116 SER A CA 1
ATOM 891 C C . SER A 1 116 ? -4.014 -7.529 18.826 1.00 95.94 116 SER A C 1
ATOM 893 O O . SER A 1 116 ? -4.799 -8.274 18.234 1.00 95.94 116 SER A O 1
ATOM 895 N N . LYS A 1 117 ? -2.691 -7.635 18.666 1.00 93.38 117 LYS A N 1
ATOM 896 C CA . LYS A 1 117 ? -2.043 -8.660 17.836 1.00 93.38 117 LYS A CA 1
ATOM 897 C C . LYS A 1 117 ? -2.415 -10.075 18.283 1.00 93.38 117 LYS A C 1
ATOM 899 O O . LYS A 1 117 ? -2.626 -10.938 17.438 1.00 93.38 117 LYS A O 1
ATOM 904 N N . ALA A 1 118 ? -2.477 -10.310 19.594 1.00 94.00 118 ALA A N 1
ATOM 905 C CA . ALA A 1 118 ? -2.770 -11.624 20.160 1.00 94.00 118 ALA A CA 1
ATOM 906 C C . ALA A 1 118 ? -4.218 -12.052 19.881 1.00 94.00 118 ALA A C 1
ATOM 908 O O . ALA A 1 118 ? -4.457 -13.187 19.459 1.00 94.00 118 ALA A O 1
ATOM 909 N N . ASP A 1 119 ? -5.167 -11.129 20.051 1.00 94.62 119 ASP A N 1
ATOM 910 C CA . ASP A 1 119 ? -6.583 -11.384 19.779 1.00 94.62 119 ASP A CA 1
ATOM 911 C C . ASP A 1 119 ? -6.810 -11.608 18.281 1.00 94.62 119 ASP A C 1
ATOM 913 O O . ASP A 1 119 ? -7.415 -12.605 17.884 1.00 94.62 119 ASP A O 1
ATOM 917 N N . LEU A 1 120 ? -6.232 -10.746 17.434 1.00 94.12 120 LEU A N 1
ATOM 918 C CA . LEU A 1 120 ? -6.295 -10.904 15.982 1.00 94.12 120 LEU A CA 1
ATOM 919 C C . LEU A 1 120 ? -5.719 -12.257 15.543 1.00 94.12 120 LEU A C 1
ATOM 921 O O . LEU A 1 120 ? -6.371 -12.983 14.800 1.00 94.12 120 LEU A O 1
ATOM 925 N N . ALA A 1 121 ? -4.528 -12.627 16.023 1.00 91.94 121 ALA A N 1
ATOM 926 C CA . ALA A 1 121 ? -3.894 -13.898 15.676 1.00 91.94 121 ALA A CA 1
ATOM 927 C C . ALA A 1 121 ? -4.720 -15.112 16.129 1.00 91.94 121 ALA A C 1
ATOM 929 O O . ALA A 1 121 ? -4.720 -16.142 15.459 1.00 91.94 121 ALA A O 1
ATOM 930 N N . THR A 1 122 ? -5.434 -15.005 17.252 1.00 93.12 122 THR A N 1
ATOM 931 C CA . THR A 1 122 ? -6.324 -16.069 17.735 1.00 93.12 122 THR A CA 1
ATOM 932 C C . THR A 1 122 ? -7.492 -16.282 16.779 1.00 93.12 122 THR A C 1
ATOM 934 O O . THR A 1 122 ? -7.782 -17.423 16.423 1.00 93.12 122 THR A O 1
ATOM 937 N N . VAL A 1 123 ? -8.116 -15.198 16.311 1.00 93.25 123 VAL A N 1
ATOM 938 C CA . VAL A 1 123 ? -9.229 -15.274 15.356 1.00 93.25 123 VAL A CA 1
ATOM 939 C C . VAL A 1 123 ? -8.739 -15.723 13.976 1.00 93.25 123 VAL A C 1
ATOM 941 O O . VAL A 1 123 ? -9.333 -16.618 13.384 1.00 93.25 123 VAL A O 1
ATOM 944 N N . LEU A 1 124 ? -7.632 -15.174 13.467 1.00 92.56 124 LEU A N 1
ATOM 945 C CA . LEU A 1 124 ? -7.128 -15.488 12.123 1.00 92.56 124 LEU A CA 1
ATOM 946 C C . LEU A 1 124 ? -6.794 -16.972 11.920 1.00 92.56 124 LEU A C 1
ATOM 948 O O . LEU A 1 124 ? -7.045 -17.492 10.836 1.00 92.56 124 LEU A O 1
ATOM 952 N N . LYS A 1 125 ? -6.359 -17.683 12.970 1.00 93.25 125 LYS A N 1
ATOM 953 C CA . LYS A 1 125 ? -6.161 -19.146 12.934 1.00 93.25 125 LYS A CA 1
ATOM 954 C C . LYS A 1 125 ? -7.409 -19.922 12.502 1.00 93.25 125 LYS A C 1
ATOM 956 O O . LYS A 1 125 ? -7.282 -21.002 11.935 1.00 93.25 125 LYS A O 1
ATOM 961 N N . LEU A 1 126 ? -8.598 -19.393 12.787 1.00 92.88 126 LEU A N 1
ATOM 962 C CA . LEU A 1 126 ? -9.880 -20.002 12.425 1.00 92.88 126 LEU A CA 1
ATOM 963 C C . LEU A 1 126 ? -10.366 -19.564 11.033 1.00 92.88 126 LEU A C 1
ATOM 965 O O . LEU A 1 126 ? -11.227 -20.218 10.452 1.00 92.88 126 LEU A O 1
ATOM 969 N N . PHE A 1 127 ? -9.812 -18.477 10.485 1.00 93.56 127 PHE A N 1
ATOM 970 C CA . PHE A 1 127 ? -10.256 -17.847 9.239 1.00 93.56 127 PHE A CA 1
ATOM 971 C C . PHE A 1 127 ? -9.070 -17.559 8.293 1.00 93.56 127 PHE A C 1
ATOM 973 O O . PHE A 1 127 ? -8.792 -16.395 7.983 1.00 93.56 127 PHE A O 1
ATOM 980 N N . PRO A 1 128 ? -8.388 -18.596 7.765 1.00 89.88 128 PRO A N 1
ATOM 981 C CA . PRO A 1 128 ? -7.176 -18.436 6.950 1.00 89.88 128 PRO A CA 1
ATOM 982 C C . PRO A 1 128 ? -7.405 -17.646 5.651 1.00 89.88 128 PRO A C 1
ATOM 984 O O . PRO A 1 128 ? -6.512 -16.958 5.159 1.00 89.88 128 PRO A O 1
ATOM 987 N N . ALA A 1 129 ? -8.619 -17.687 5.092 1.00 88.31 129 ALA A N 1
ATOM 988 C CA . ALA A 1 129 ? -8.968 -16.879 3.926 1.00 88.31 129 ALA A CA 1
ATOM 989 C C . ALA A 1 129 ? -8.955 -15.369 4.238 1.00 88.31 129 ALA A C 1
ATOM 991 O O . ALA A 1 129 ? -8.511 -14.572 3.411 1.00 88.31 129 ALA A O 1
ATOM 992 N N . GLU A 1 130 ? -9.409 -14.970 5.431 1.00 89.25 130 GLU A N 1
ATOM 993 C CA . GLU A 1 130 ? -9.385 -13.567 5.860 1.00 89.25 130 GLU A CA 1
ATOM 994 C C . GLU A 1 130 ? -7.967 -13.123 6.227 1.00 89.25 130 GLU A C 1
ATOM 996 O O . GLU A 1 130 ? -7.567 -12.005 5.890 1.00 89.25 130 GLU A O 1
ATOM 1001 N N . GLU A 1 131 ? -7.170 -14.022 6.815 1.00 89.25 131 GLU A N 1
ATOM 1002 C CA . GLU A 1 131 ? -5.735 -13.807 7.020 1.00 89.25 131 GLU A CA 1
ATOM 1003 C C . GLU A 1 131 ? -5.029 -13.510 5.698 1.00 89.25 131 GLU A C 1
ATOM 1005 O O . GLU A 1 131 ? -4.343 -12.495 5.585 1.00 89.25 131 GLU A O 1
ATOM 1010 N N . ALA A 1 132 ? -5.255 -14.326 4.664 1.00 83.56 132 ALA A N 1
ATOM 1011 C CA . ALA A 1 132 ? -4.647 -14.128 3.352 1.00 83.56 132 ALA A CA 1
ATOM 1012 C C . ALA A 1 132 ? -5.025 -12.772 2.726 1.00 83.56 132 ALA A C 1
ATOM 1014 O O . ALA A 1 132 ? -4.158 -12.075 2.186 1.00 83.56 132 ALA A O 1
ATOM 1015 N N . LYS A 1 133 ? -6.295 -12.348 2.828 1.00 84.56 133 LYS A N 1
ATOM 1016 C CA . LYS A 1 133 ? -6.740 -11.027 2.342 1.00 84.56 133 LYS A CA 1
ATOM 1017 C C . LYS A 1 133 ? -6.061 -9.885 3.101 1.00 84.56 133 LYS A C 1
ATOM 1019 O O . LYS A 1 133 ? -5.565 -8.939 2.480 1.00 84.56 133 LYS A O 1
ATOM 1024 N N . MET A 1 134 ? -6.027 -9.964 4.432 1.00 87.25 134 MET A N 1
ATOM 1025 C CA . MET A 1 134 ? -5.439 -8.923 5.276 1.00 87.25 134 MET A CA 1
ATOM 1026 C C . MET A 1 134 ? -3.923 -8.845 5.078 1.00 87.25 134 MET A C 1
ATOM 1028 O O . MET A 1 134 ? -3.378 -7.754 4.907 1.00 87.25 134 MET A O 1
ATOM 1032 N N . MET A 1 135 ? -3.264 -10.001 4.980 1.00 84.12 135 MET A N 1
ATOM 1033 C CA . MET A 1 135 ? -1.851 -10.135 4.644 1.00 84.12 135 MET A CA 1
ATOM 1034 C C . MET A 1 135 ? -1.552 -9.508 3.280 1.00 84.12 135 MET A C 1
ATOM 1036 O O . MET A 1 135 ? -0.636 -8.699 3.177 1.00 84.12 135 MET A O 1
ATOM 1040 N N . LYS A 1 136 ? -2.350 -9.787 2.239 1.00 79.69 136 LYS A N 1
ATOM 1041 C CA . LYS A 1 136 ? -2.179 -9.174 0.908 1.00 79.69 136 LYS A CA 1
ATOM 1042 C C . LYS A 1 136 ? -2.210 -7.645 0.972 1.00 79.69 136 LYS A C 1
ATOM 1044 O O . LYS A 1 136 ? -1.382 -6.981 0.346 1.00 79.69 136 LYS A O 1
ATOM 1049 N N . ARG A 1 137 ? -3.134 -7.065 1.744 1.00 82.31 137 ARG A N 1
ATOM 1050 C CA . ARG A 1 137 ? -3.184 -5.610 1.950 1.00 82.31 137 ARG A CA 1
ATOM 1051 C C . ARG A 1 137 ? -1.971 -5.099 2.731 1.00 82.31 137 ARG A C 1
ATOM 1053 O O . ARG A 1 137 ? -1.361 -4.127 2.291 1.00 82.31 137 ARG A O 1
ATOM 1060 N N . ALA A 1 138 ? -1.627 -5.729 3.854 1.00 83.88 138 ALA A N 1
ATOM 1061 C CA . ALA A 1 138 ? -0.493 -5.329 4.689 1.00 83.88 138 ALA A CA 1
ATOM 1062 C C . ALA A 1 138 ? 0.820 -5.357 3.897 1.00 83.88 138 ALA A C 1
ATOM 1064 O O . ALA A 1 138 ? 1.601 -4.407 3.947 1.00 83.88 138 ALA A O 1
ATOM 1065 N N . LYS A 1 139 ? 1.002 -6.397 3.079 1.00 76.75 139 LYS A N 1
ATOM 1066 C CA . LYS A 1 139 ? 2.103 -6.524 2.130 1.00 76.75 139 LYS A CA 1
ATOM 1067 C C . LYS A 1 139 ? 2.126 -5.373 1.124 1.00 76.75 139 LYS A C 1
ATOM 1069 O O . LYS A 1 139 ? 3.146 -4.713 0.982 1.00 76.75 139 LYS A O 1
ATOM 1074 N N . ARG A 1 140 ? 0.991 -5.045 0.498 1.00 75.44 140 ARG A N 1
ATOM 1075 C CA . ARG A 1 140 ? 0.896 -3.906 -0.434 1.00 75.44 140 ARG A CA 1
ATOM 1076 C C . ARG A 1 140 ? 1.242 -2.563 0.220 1.00 75.44 140 ARG A C 1
ATOM 1078 O O . ARG A 1 140 ? 1.869 -1.718 -0.411 1.00 75.44 140 ARG A O 1
ATOM 1085 N N . LEU A 1 141 ? 0.841 -2.341 1.470 1.00 79.00 141 LEU A N 1
ATOM 1086 C CA . LEU A 1 141 ? 1.196 -1.115 2.192 1.00 79.00 141 LEU A CA 1
ATOM 1087 C C . LEU A 1 141 ? 2.679 -1.087 2.578 1.00 79.00 141 LEU A C 1
ATOM 1089 O O . LEU A 1 141 ? 3.317 -0.042 2.460 1.00 79.00 141 LEU A O 1
ATOM 1093 N N . LYS A 1 142 ? 3.247 -2.233 2.973 1.00 80.69 142 LYS A N 1
ATOM 1094 C CA . LYS A 1 142 ? 4.687 -2.359 3.231 1.00 80.69 142 LYS A CA 1
ATOM 1095 C C . LYS A 1 142 ? 5.506 -2.113 1.975 1.00 80.69 142 LYS A C 1
ATOM 1097 O O . LYS A 1 142 ? 6.449 -1.335 2.028 1.00 80.69 142 LYS A O 1
ATOM 1102 N N . TRP A 1 143 ? 5.081 -2.686 0.854 1.00 75.31 143 TRP A N 1
ATOM 1103 C CA . TRP A 1 143 ? 5.648 -2.419 -0.461 1.00 75.31 143 TRP A CA 1
ATOM 1104 C C . TRP A 1 143 ? 5.723 -0.915 -0.734 1.00 75.31 143 TRP A C 1
ATOM 1106 O O . TRP A 1 143 ? 6.780 -0.416 -1.098 1.00 75.31 143 TRP A O 1
ATOM 1116 N N . ARG A 1 144 ? 4.637 -0.165 -0.502 1.00 75.88 144 ARG A N 1
ATOM 1117 C CA . ARG A 1 144 ? 4.656 1.294 -0.683 1.00 75.88 144 ARG A CA 1
ATOM 1118 C C . ARG A 1 144 ? 5.661 1.955 0.269 1.00 75.88 144 ARG A C 1
ATOM 1120 O O . ARG A 1 144 ? 6.500 2.740 -0.161 1.00 75.88 144 ARG A O 1
ATOM 1127 N N . ALA A 1 145 ? 5.649 1.618 1.551 1.00 76.88 145 ALA A N 1
ATOM 1128 C CA . ALA A 1 145 ? 6.611 2.197 2.492 1.00 76.88 145 ALA A CA 1
ATOM 1129 C C . ALA A 1 145 ? 8.081 1.938 2.083 1.00 76.88 145 ALA A C 1
ATOM 1131 O O . ALA A 1 145 ? 8.926 2.829 2.191 1.00 76.88 145 ALA A O 1
ATOM 1132 N N . ASP A 1 146 ? 8.389 0.744 1.573 1.00 76.50 146 ASP A N 1
ATOM 1133 C CA . ASP A 1 146 ? 9.744 0.379 1.151 1.00 76.50 146 ASP A CA 1
ATOM 1134 C C . ASP A 1 146 ? 10.112 0.932 -0.235 1.00 76.50 146 ASP A C 1
ATOM 1136 O O . ASP A 1 146 ? 11.261 1.327 -0.432 1.00 76.50 146 ASP A O 1
ATOM 1140 N N . LEU A 1 147 ? 9.153 1.086 -1.156 1.00 76.50 147 LEU A N 1
ATOM 1141 C CA . LEU A 1 147 ? 9.385 1.691 -2.472 1.00 76.50 147 LEU A CA 1
ATOM 1142 C C . LEU A 1 147 ? 9.934 3.114 -2.352 1.00 76.50 147 LEU A C 1
ATOM 1144 O O . LEU A 1 147 ? 10.821 3.494 -3.105 1.00 76.50 147 LEU A O 1
ATOM 1148 N N . ARG A 1 148 ? 9.503 3.883 -1.348 1.00 80.81 148 ARG A N 1
ATOM 1149 C CA . ARG A 1 148 ? 10.113 5.191 -1.066 1.00 80.81 148 ARG A CA 1
ATOM 1150 C C . ARG A 1 148 ? 11.620 5.070 -0.786 1.00 80.81 148 ARG A C 1
ATOM 1152 O O . ARG A 1 148 ? 12.398 5.862 -1.303 1.00 80.81 148 ARG A O 1
ATOM 1159 N N . LYS A 1 149 ? 12.046 4.076 0.007 1.00 75.69 149 LYS A N 1
ATOM 1160 C CA . LYS A 1 149 ? 13.472 3.839 0.320 1.00 75.69 149 LYS A CA 1
ATOM 1161 C C . LYS A 1 149 ? 14.257 3.436 -0.923 1.00 75.69 149 LYS A C 1
ATOM 1163 O O . LYS A 1 149 ? 15.387 3.877 -1.091 1.00 75.69 149 LYS A O 1
ATOM 1168 N N . VAL A 1 150 ? 13.647 2.610 -1.772 1.00 72.69 150 VAL A N 1
ATOM 1169 C CA . VAL A 1 150 ? 14.203 2.222 -3.070 1.00 72.69 150 VAL A CA 1
ATOM 1170 C C . VAL A 1 150 ? 14.426 3.462 -3.927 1.00 72.69 150 VAL A C 1
ATOM 1172 O O . VAL A 1 150 ? 15.550 3.690 -4.356 1.00 72.69 150 VAL A O 1
ATOM 1175 N N . LEU A 1 151 ? 13.390 4.289 -4.112 1.00 75.38 151 LEU A N 1
ATOM 1176 C CA . LEU A 1 151 ? 13.466 5.520 -4.900 1.00 75.38 151 LEU A CA 1
ATOM 1177 C C . LEU A 1 151 ? 14.537 6.472 -4.355 1.00 75.38 151 LEU A C 1
ATOM 1179 O O . LEU A 1 151 ? 15.342 6.973 -5.128 1.00 75.38 151 LEU A O 1
ATOM 1183 N N . ALA A 1 152 ? 14.615 6.647 -3.033 1.00 73.88 152 ALA A N 1
ATOM 1184 C CA . ALA A 1 152 ? 15.647 7.463 -2.386 1.00 73.88 152 ALA A CA 1
ATOM 1185 C C . ALA A 1 152 ? 17.081 6.968 -2.652 1.00 73.88 152 ALA A C 1
ATOM 1187 O O . ALA A 1 152 ? 18.028 7.751 -2.613 1.00 73.88 152 ALA A O 1
ATOM 1188 N N . GLY A 1 153 ? 17.250 5.661 -2.867 1.00 68.94 153 GLY A N 1
ATOM 1189 C CA . GLY A 1 153 ? 18.539 5.042 -3.155 1.00 68.94 153 GLY A CA 1
ATOM 1190 C C . GLY A 1 153 ? 18.883 4.981 -4.642 1.00 68.94 153 GLY A C 1
ATOM 1191 O O . GLY A 1 153 ? 19.971 4.521 -4.977 1.00 68.94 153 GLY A O 1
ATOM 1192 N N . LEU A 1 154 ? 17.996 5.420 -5.540 1.00 68.69 154 LEU A N 1
ATOM 1193 C CA . LEU A 1 154 ? 18.321 5.497 -6.959 1.00 68.69 154 LEU A CA 1
ATOM 1194 C C . LEU A 1 154 ? 19.228 6.712 -7.210 1.00 68.69 154 LEU A C 1
ATOM 1196 O O . LEU A 1 154 ? 18.834 7.826 -6.865 1.00 68.69 154 LEU A O 1
ATOM 1200 N N . PRO A 1 155 ? 20.387 6.549 -7.877 1.00 63.44 155 PRO A N 1
ATOM 1201 C CA . PRO A 1 155 ? 21.314 7.656 -8.139 1.00 63.44 155 PRO A CA 1
ATOM 1202 C C . PRO A 1 155 ? 20.665 8.857 -8.835 1.00 63.44 155 PRO A C 1
ATOM 1204 O O . PRO A 1 155 ? 20.967 10.013 -8.558 1.00 63.44 155 PRO A O 1
ATOM 1207 N N . MET A 1 156 ? 19.707 8.582 -9.718 1.00 65.56 156 MET A N 1
ATOM 1208 C CA . MET A 1 156 ? 18.962 9.591 -10.472 1.00 65.56 156 MET A CA 1
ATOM 1209 C C . MET A 1 156 ? 17.983 10.425 -9.632 1.00 65.56 156 MET A C 1
ATOM 1211 O O . MET A 1 156 ? 17.570 11.491 -10.075 1.00 65.56 156 MET A O 1
ATOM 1215 N N . LEU A 1 157 ? 17.610 9.930 -8.453 1.00 71.69 157 LEU A N 1
ATOM 1216 C CA . LEU A 1 157 ? 16.736 10.584 -7.476 1.00 71.69 157 LEU A CA 1
ATOM 1217 C C . LEU A 1 157 ? 17.523 11.031 -6.234 1.00 71.69 157 LEU A C 1
ATOM 1219 O O . LEU A 1 157 ? 16.942 11.437 -5.224 1.00 71.69 157 LEU A O 1
ATOM 1223 N N . ALA A 1 158 ? 18.856 10.950 -6.283 1.00 70.25 158 ALA A N 1
ATOM 1224 C CA . ALA A 1 158 ? 19.703 11.384 -5.189 1.00 70.25 158 ALA A CA 1
ATOM 1225 C C . ALA A 1 158 ? 19.528 12.893 -4.956 1.00 70.25 158 ALA A C 1
ATOM 1227 O O . ALA A 1 158 ? 19.654 13.701 -5.874 1.00 70.25 158 ALA A O 1
ATOM 1228 N N . GLY A 1 159 ? 19.244 13.273 -3.709 1.00 74.69 159 GLY A N 1
ATOM 1229 C CA . GLY A 1 159 ? 19.021 14.669 -3.319 1.00 74.69 159 GLY A CA 1
ATOM 1230 C C . GLY A 1 159 ? 17.583 15.169 -3.492 1.00 74.69 159 GLY A C 1
ATOM 1231 O O . GLY A 1 159 ? 17.296 16.294 -3.086 1.00 74.69 159 GLY A O 1
ATOM 1232 N N . SER A 1 160 ? 16.670 14.353 -4.027 1.00 82.75 160 SER A N 1
ATOM 1233 C CA . SER A 1 160 ? 15.243 14.683 -4.058 1.00 82.75 160 SER A CA 1
ATOM 1234 C C . SER A 1 160 ? 14.651 14.840 -2.651 1.00 82.75 160 SER A C 1
ATOM 1236 O O . SER A 1 160 ? 15.049 14.159 -1.704 1.00 82.75 160 SER A O 1
ATOM 1238 N N . SER A 1 161 ? 13.655 15.721 -2.514 1.00 85.56 161 SER A N 1
ATOM 1239 C CA . SER A 1 161 ? 12.949 15.919 -1.240 1.00 85.56 161 SER A CA 1
ATOM 1240 C C . SER A 1 161 ? 12.126 14.688 -0.830 1.00 85.56 161 SER A C 1
ATOM 1242 O O . SER A 1 161 ? 11.578 13.986 -1.680 1.00 85.56 161 SER A O 1
ATOM 1244 N N . GLU A 1 162 ? 11.964 14.458 0.479 1.00 85.12 162 GLU A N 1
ATOM 1245 C CA . GLU A 1 162 ? 11.107 13.376 1.001 1.00 85.12 162 GLU A CA 1
ATOM 1246 C C . GLU A 1 162 ? 9.673 13.486 0.480 1.00 85.12 162 GLU A C 1
ATOM 1248 O O . GLU A 1 162 ? 9.081 12.497 0.051 1.00 85.12 162 GLU A O 1
ATOM 1253 N N . LYS A 1 163 ? 9.153 14.715 0.427 1.00 85.00 163 LYS A N 1
ATOM 1254 C CA . LYS A 1 163 ? 7.844 15.015 -0.142 1.00 85.00 163 LYS A CA 1
ATOM 1255 C C . LYS A 1 163 ? 7.727 14.514 -1.586 1.00 85.00 163 LYS A C 1
ATOM 1257 O O . LYS A 1 163 ? 6.793 13.778 -1.895 1.00 85.00 163 LYS A O 1
ATOM 1262 N N . PHE A 1 164 ? 8.705 14.839 -2.436 1.00 84.31 164 PHE A N 1
ATOM 1263 C CA . PHE A 1 164 ? 8.732 14.378 -3.825 1.00 84.31 164 PHE A CA 1
ATOM 1264 C C . PHE A 1 164 ? 8.786 12.853 -3.924 1.00 84.31 164 PHE A C 1
ATOM 1266 O O . PHE A 1 164 ? 8.002 12.272 -4.662 1.00 84.31 164 PHE A O 1
ATOM 1273 N N . LEU A 1 165 ? 9.650 12.186 -3.154 1.00 84.12 165 LEU A N 1
ATOM 1274 C CA . LEU A 1 165 ? 9.784 10.723 -3.190 1.00 84.12 165 LEU A CA 1
ATOM 1275 C C . LEU A 1 165 ? 8.507 10.003 -2.736 1.00 84.12 165 LEU A C 1
ATOM 1277 O O . LEU A 1 165 ? 8.126 8.985 -3.317 1.00 84.12 165 LEU A O 1
ATOM 1281 N N . ILE A 1 166 ? 7.838 10.534 -1.711 1.00 83.88 166 ILE A N 1
ATOM 1282 C CA . ILE A 1 166 ? 6.559 10.023 -1.206 1.00 83.88 166 ILE A CA 1
ATOM 1283 C C . ILE A 1 166 ? 5.465 10.144 -2.268 1.00 83.88 166 ILE A C 1
ATOM 1285 O O . ILE A 1 166 ? 4.705 9.195 -2.457 1.00 83.88 166 ILE A O 1
ATOM 1289 N N . GLN A 1 167 ? 5.384 11.286 -2.952 1.00 83.00 167 GLN A N 1
ATOM 1290 C CA . GLN A 1 167 ? 4.394 11.510 -4.006 1.00 83.00 167 GLN A CA 1
ATOM 1291 C C . GLN A 1 167 ? 4.718 10.670 -5.247 1.00 83.00 167 GLN A C 1
ATOM 1293 O O . GLN A 1 167 ? 3.839 10.033 -5.819 1.00 83.00 167 GLN A O 1
ATOM 1298 N N . LEU A 1 168 ? 5.992 10.627 -5.645 1.00 82.75 168 LEU A N 1
ATOM 1299 C CA . LEU A 1 168 ? 6.457 9.924 -6.839 1.00 82.75 168 LEU A CA 1
ATOM 1300 C C . LEU A 1 168 ? 6.223 8.419 -6.733 1.00 82.75 168 LEU A C 1
ATOM 1302 O O . LEU A 1 168 ? 5.819 7.787 -7.705 1.00 82.75 168 LEU A O 1
ATOM 1306 N N . ARG A 1 169 ? 6.430 7.845 -5.545 1.00 83.62 169 ARG A N 1
ATOM 1307 C CA . ARG A 1 169 ? 6.131 6.438 -5.259 1.00 83.62 169 ARG A CA 1
ATOM 1308 C C . ARG A 1 169 ? 4.756 6.014 -5.764 1.00 83.62 169 ARG A C 1
ATOM 1310 O O . ARG A 1 169 ? 4.602 4.886 -6.228 1.00 83.62 169 ARG A O 1
ATOM 1317 N N . ASP A 1 170 ? 3.765 6.879 -5.609 1.00 77.88 170 ASP A N 1
ATOM 1318 C CA . ASP A 1 170 ? 2.377 6.541 -5.884 1.00 77.88 170 ASP A CA 1
ATOM 1319 C C . ASP A 1 170 ? 2.069 6.542 -7.389 1.00 77.88 170 ASP A C 1
ATOM 1321 O O . ASP A 1 170 ? 1.094 5.912 -7.794 1.00 77.88 170 ASP A O 1
ATOM 1325 N N . ALA A 1 171 ? 2.937 7.161 -8.197 1.00 82.19 171 ALA A N 1
ATOM 1326 C CA . ALA A 1 171 ? 2.898 7.132 -9.657 1.00 82.19 171 ALA A CA 1
ATOM 1327 C C . ALA A 1 171 ? 3.579 5.888 -10.261 1.00 82.19 171 ALA A C 1
ATOM 1329 O O . ALA A 1 171 ? 3.402 5.608 -11.445 1.00 82.19 171 ALA A O 1
ATOM 1330 N N . PHE A 1 172 ? 4.362 5.138 -9.477 1.00 80.19 172 PHE A N 1
ATOM 1331 C CA . PHE A 1 172 ? 4.990 3.906 -9.948 1.00 80.19 172 PHE A CA 1
ATOM 1332 C C . PHE A 1 172 ? 4.050 2.708 -9.819 1.00 80.19 172 PHE A C 1
ATOM 1334 O O . PHE A 1 172 ? 3.516 2.399 -8.750 1.00 80.19 172 PHE A O 1
ATOM 1341 N N . GLU A 1 173 ? 3.943 1.959 -10.907 1.00 77.94 173 GLU A N 1
ATOM 1342 C CA . GLU A 1 173 ? 3.215 0.705 -10.970 1.00 77.94 173 GLU A CA 1
ATOM 1343 C C . GLU A 1 173 ? 4.168 -0.479 -10.895 1.00 77.94 173 GLU A C 1
ATOM 1345 O O . GLU A 1 173 ? 5.208 -0.529 -11.553 1.00 77.94 173 GLU A O 1
ATOM 1350 N N . LEU A 1 174 ? 3.791 -1.479 -10.105 1.00 74.50 174 LEU A N 1
ATOM 1351 C CA . LEU A 1 174 ? 4.496 -2.748 -10.091 1.00 74.50 174 LEU A CA 1
ATOM 1352 C C . LEU A 1 174 ? 3.918 -3.666 -11.166 1.00 74.50 174 LEU A C 1
ATOM 1354 O O . LEU A 1 174 ? 2.758 -4.071 -11.079 1.00 74.50 174 LEU A O 1
ATOM 1358 N N . ARG A 1 175 ? 4.747 -4.052 -12.133 1.00 79.38 175 ARG A N 1
ATOM 1359 C CA . ARG A 1 175 ? 4.404 -5.018 -13.179 1.00 79.38 175 ARG A CA 1
ATOM 1360 C C . ARG A 1 175 ? 5.193 -6.303 -12.964 1.00 79.38 175 ARG A C 1
ATOM 1362 O O . ARG A 1 175 ? 6.415 -6.278 -12.830 1.00 79.38 175 ARG A O 1
ATOM 1369 N N . VAL A 1 176 ? 4.483 -7.425 -12.916 1.00 75.69 176 VAL A N 1
ATOM 1370 C CA . VAL A 1 176 ? 5.075 -8.764 -12.826 1.00 75.69 176 VAL A CA 1
ATOM 1371 C C . VAL A 1 176 ? 4.867 -9.448 -14.164 1.00 75.69 176 VAL A C 1
ATOM 1373 O O . VAL A 1 176 ? 3.737 -9.528 -14.638 1.00 75.69 176 VAL A O 1
ATOM 1376 N N . PHE A 1 177 ? 5.955 -9.943 -14.737 1.00 74.19 177 PHE A N 1
ATOM 1377 C CA . PHE A 1 177 ? 5.975 -10.623 -16.018 1.00 74.19 177 PHE A CA 1
ATOM 1378 C C . PHE A 1 177 ? 6.396 -12.080 -15.849 1.00 74.19 177 PHE A C 1
ATOM 1380 O O . PHE A 1 177 ? 7.308 -12.413 -15.078 1.00 74.19 177 PHE A O 1
ATOM 1387 N N . ARG A 1 178 ? 5.738 -12.959 -16.600 1.00 75.56 178 ARG A N 1
ATOM 1388 C CA . ARG A 1 178 ? 6.131 -14.363 -16.749 1.00 75.56 178 ARG A CA 1
ATOM 1389 C C . ARG A 1 178 ? 7.223 -14.497 -17.805 1.00 75.56 178 ARG A C 1
ATOM 1391 O O . ARG A 1 178 ? 7.514 -13.575 -18.562 1.00 75.56 178 ARG A O 1
ATOM 1398 N N . SER A 1 179 ? 7.829 -15.681 -17.850 1.00 78.88 179 SER A N 1
ATOM 1399 C CA . SER A 1 179 ? 8.871 -15.980 -18.831 1.00 78.88 179 SER A CA 1
ATOM 1400 C C . SER A 1 179 ? 8.365 -15.734 -20.251 1.00 78.88 179 SER A C 1
ATOM 1402 O O . SER A 1 179 ? 7.284 -16.199 -20.614 1.00 78.88 179 SER A O 1
ATOM 1404 N N . THR A 1 180 ? 9.165 -15.027 -21.045 1.00 80.44 180 THR A N 1
ATOM 1405 C CA . THR A 1 180 ? 8.928 -14.650 -22.445 1.00 80.44 180 THR A CA 1
ATOM 1406 C C . THR A 1 180 ? 7.786 -13.665 -22.698 1.00 80.44 180 THR A C 1
ATOM 1408 O O . THR A 1 180 ? 7.554 -13.322 -23.857 1.00 80.44 180 THR A O 1
ATOM 1411 N N . GLU A 1 181 ? 7.109 -13.167 -21.656 1.00 85.56 181 GLU A N 1
ATOM 1412 C CA . GLU A 1 181 ? 6.102 -12.117 -21.821 1.00 85.56 181 GLU A CA 1
ATOM 1413 C C . GLU A 1 181 ? 6.739 -10.822 -22.328 1.00 85.56 181 GLU A C 1
ATOM 1415 O O . GLU A 1 181 ? 7.840 -10.434 -21.926 1.00 85.56 181 GLU A O 1
ATOM 1420 N N . THR A 1 182 ? 6.032 -10.140 -23.222 1.00 91.06 182 THR A N 1
ATOM 1421 C CA . THR A 1 182 ? 6.499 -8.887 -23.807 1.00 91.06 182 THR A CA 1
ATOM 1422 C C . THR A 1 182 ? 6.290 -7.729 -22.835 1.00 91.06 182 THR A C 1
ATOM 1424 O O . THR A 1 182 ? 5.180 -7.483 -22.365 1.00 91.06 182 THR A O 1
ATOM 1427 N N . VAL A 1 183 ? 7.366 -6.998 -22.550 1.00 89.12 183 VAL A N 1
ATOM 1428 C CA . VAL A 1 183 ? 7.361 -5.784 -21.722 1.00 89.12 183 VAL A CA 1
ATOM 1429 C C . VAL A 1 183 ? 7.000 -4.565 -22.571 1.00 89.12 183 VAL A C 1
ATOM 1431 O O . VAL A 1 183 ? 6.141 -3.776 -22.176 1.00 89.12 183 VAL A O 1
ATOM 1434 N N . PHE A 1 184 ? 7.628 -4.456 -23.743 1.00 90.75 184 PHE A N 1
ATOM 1435 C CA . PHE A 1 184 ? 7.386 -3.455 -24.782 1.00 90.75 184 PHE A CA 1
ATOM 1436 C C . PHE A 1 184 ? 7.713 -4.055 -26.155 1.00 90.75 184 PHE A C 1
ATOM 1438 O O . PHE A 1 184 ? 8.464 -5.028 -26.250 1.00 90.75 184 PHE A O 1
ATOM 1445 N N . THR A 1 185 ? 7.137 -3.488 -27.209 1.00 91.38 185 THR A N 1
ATOM 1446 C CA . THR A 1 185 ? 7.268 -3.971 -28.589 1.00 91.38 185 THR A CA 1
ATOM 1447 C C . THR A 1 185 ? 7.961 -2.942 -29.465 1.00 91.38 185 THR A C 1
ATOM 1449 O O . THR A 1 185 ? 7.762 -1.741 -29.280 1.00 91.38 185 THR A O 1
ATOM 1452 N N . THR A 1 186 ? 8.678 -3.426 -30.471 1.00 90.31 186 THR A N 1
ATOM 1453 C CA . THR A 1 186 ? 9.212 -2.639 -31.589 1.00 90.31 186 THR A CA 1
ATOM 1454 C C . THR A 1 186 ? 8.145 -1.700 -32.160 1.00 90.31 186 THR A C 1
ATOM 1456 O O . THR A 1 186 ? 6.966 -2.055 -32.217 1.00 90.31 186 THR A O 1
ATOM 1459 N N . ASP A 1 187 ? 8.552 -0.493 -32.551 1.00 86.88 187 ASP A N 1
ATOM 1460 C CA . ASP A 1 187 ? 7.715 0.562 -33.141 1.00 86.88 187 ASP A CA 1
ATOM 1461 C C . ASP A 1 187 ? 6.578 1.104 -32.252 1.00 86.88 187 ASP A C 1
ATOM 1463 O O . ASP A 1 187 ? 5.884 2.061 -32.628 1.00 86.88 187 ASP A O 1
ATOM 1467 N N . ALA A 1 188 ? 6.396 0.581 -31.036 1.00 88.44 188 ALA A N 1
ATOM 1468 C CA . ALA A 1 188 ? 5.518 1.209 -30.058 1.00 88.44 188 ALA A CA 1
ATOM 1469 C C . ALA A 1 188 ? 6.138 2.522 -29.540 1.00 88.44 188 ALA A C 1
ATOM 1471 O O . ALA A 1 188 ? 7.368 2.655 -29.509 1.00 88.44 188 ALA A O 1
ATOM 1472 N N . PRO A 1 189 ? 5.316 3.513 -29.146 1.00 86.88 189 PRO A N 1
ATOM 1473 C CA . PRO A 1 189 ? 5.806 4.710 -28.472 1.00 86.88 189 PRO A CA 1
ATOM 1474 C C . PRO A 1 189 ? 6.608 4.354 -27.219 1.00 86.88 189 PRO A C 1
ATOM 1476 O O . PRO A 1 189 ? 6.254 3.430 -26.487 1.00 86.88 189 PRO A O 1
ATOM 1479 N N . VAL A 1 190 ? 7.670 5.111 -26.951 1.00 85.75 190 VAL A N 1
ATOM 1480 C CA . VAL A 1 190 ? 8.391 5.028 -25.675 1.00 85.75 190 VAL A CA 1
ATOM 1481 C C . VAL A 1 190 ? 7.597 5.825 -24.639 1.00 85.75 190 VAL A C 1
ATOM 1483 O O . VAL A 1 190 ? 7.836 7.011 -24.408 1.00 85.75 190 VAL A O 1
ATOM 1486 N N . ASP A 1 191 ? 6.583 5.171 -24.079 1.00 86.88 191 ASP A N 1
ATOM 1487 C CA . ASP A 1 191 ? 5.569 5.745 -23.192 1.00 86.88 191 ASP A CA 1
ATOM 1488 C C . ASP A 1 191 ? 5.719 5.307 -21.732 1.00 86.88 191 ASP A C 1
ATOM 1490 O O . ASP A 1 191 ? 4.845 5.583 -20.913 1.00 86.88 191 ASP A O 1
ATOM 1494 N N . ALA A 1 192 ? 6.806 4.628 -21.382 1.00 86.56 192 ALA A N 1
ATOM 1495 C CA . ALA A 1 192 ? 7.054 4.202 -20.020 1.00 86.56 192 ALA A CA 1
ATOM 1496 C C . ALA A 1 192 ? 8.547 4.106 -19.709 1.00 86.56 192 ALA A C 1
ATOM 1498 O O . ALA A 1 192 ? 9.368 3.665 -20.521 1.00 86.56 192 ALA A O 1
ATOM 1499 N N . LEU A 1 193 ? 8.874 4.471 -18.473 1.00 84.44 193 LEU A N 1
ATOM 1500 C CA . LEU A 1 193 ? 10.157 4.193 -17.849 1.00 84.44 193 LEU A CA 1
ATOM 1501 C C . LEU A 1 193 ? 10.044 2.902 -17.035 1.00 84.44 193 LEU A C 1
ATOM 1503 O O . LEU A 1 193 ? 9.150 2.773 -16.201 1.00 84.44 193 LEU A O 1
ATOM 1507 N N . PHE A 1 194 ? 10.966 1.970 -17.246 1.00 83.06 194 PHE A N 1
ATOM 1508 C CA . PHE A 1 194 ? 10.999 0.663 -16.602 1.00 83.06 194 PHE A CA 1
ATOM 1509 C C . PHE A 1 194 ? 12.267 0.496 -15.775 1.00 83.06 194 PHE A C 1
ATOM 1511 O O . PHE A 1 194 ? 13.378 0.601 -16.288 1.00 83.06 194 PHE A O 1
ATOM 1518 N N . PHE A 1 195 ? 12.106 0.157 -14.503 1.00 77.62 195 PHE A N 1
ATOM 1519 C CA . PHE A 1 195 ? 13.194 -0.184 -13.601 1.00 77.62 195 PHE A CA 1
ATOM 1520 C C . PHE A 1 195 ? 13.065 -1.644 -13.156 1.00 77.62 195 PHE A C 1
ATOM 1522 O O . PHE A 1 195 ? 12.063 -2.039 -12.554 1.00 77.62 195 PHE A O 1
ATOM 1529 N N . VAL A 1 196 ? 14.066 -2.469 -13.458 1.00 72.94 196 VAL A N 1
ATOM 1530 C CA . VAL A 1 196 ? 14.028 -3.911 -13.183 1.00 72.94 196 VAL A CA 1
ATOM 1531 C C . VAL A 1 196 ? 14.316 -4.159 -11.703 1.00 72.94 196 VAL A C 1
ATOM 1533 O O . VAL A 1 196 ? 15.462 -4.138 -11.254 1.00 72.94 196 VAL A O 1
ATOM 1536 N N . ALA A 1 197 ? 13.260 -4.431 -10.940 1.00 69.25 197 ALA A N 1
ATOM 1537 C CA . ALA A 1 197 ? 13.332 -4.763 -9.522 1.00 69.25 197 ALA A CA 1
ATOM 1538 C C . ALA A 1 197 ? 13.877 -6.181 -9.293 1.00 69.25 197 ALA A C 1
ATOM 1540 O O . ALA A 1 197 ? 14.704 -6.404 -8.414 1.00 69.25 197 ALA A O 1
ATOM 1541 N N . GLN A 1 198 ? 13.448 -7.141 -10.114 1.00 72.12 198 GLN A N 1
ATOM 1542 C CA . GLN A 1 198 ? 13.888 -8.534 -10.059 1.00 72.12 198 GLN A CA 1
ATOM 1543 C C . GLN A 1 198 ? 13.844 -9.155 -11.455 1.00 72.12 198 GLN A C 1
ATOM 1545 O O . GLN A 1 198 ? 13.012 -8.788 -12.279 1.00 72.12 198 GLN A O 1
ATOM 1550 N N . GLY A 1 199 ? 14.717 -10.129 -11.709 1.00 76.25 199 GLY A N 1
ATOM 1551 C CA . GLY A 1 199 ? 14.764 -10.827 -12.988 1.00 76.25 199 GLY A CA 1
ATOM 1552 C C . GLY A 1 199 ? 15.493 -10.006 -14.040 1.00 76.25 199 GLY A C 1
ATOM 1553 O O . GLY A 1 199 ? 16.517 -9.377 -13.743 1.00 76.25 199 GLY A O 1
ATOM 1554 N N . TRP A 1 200 ? 15.010 -10.080 -15.277 1.00 79.81 200 TRP A N 1
ATOM 1555 C CA . TRP A 1 200 ? 15.686 -9.468 -16.409 1.00 79.81 200 TRP A CA 1
ATOM 1556 C C . TRP A 1 200 ? 14.784 -9.279 -17.622 1.00 79.81 200 TRP A C 1
ATOM 1558 O O . TRP A 1 200 ? 13.807 -9.999 -17.803 1.00 79.81 200 TRP A O 1
ATOM 1568 N N . ILE A 1 201 ? 15.159 -8.337 -18.481 1.00 83.81 201 ILE A N 1
ATOM 1569 C CA . ILE A 1 201 ? 14.514 -8.076 -19.765 1.00 83.81 201 ILE A CA 1
ATOM 1570 C C . ILE A 1 201 ? 15.541 -8.321 -20.869 1.00 83.81 201 ILE A C 1
ATOM 1572 O O . ILE A 1 201 ? 16.596 -7.689 -20.898 1.00 83.81 201 ILE A O 1
ATOM 1576 N N . GLN A 1 202 ? 15.238 -9.250 -21.767 1.00 88.88 202 GLN A N 1
ATOM 1577 C CA . GLN A 1 202 ? 15.967 -9.478 -23.004 1.00 88.88 202 GLN A CA 1
ATOM 1578 C C . GLN A 1 202 ? 15.593 -8.406 -24.014 1.00 88.88 202 GLN A C 1
ATOM 1580 O O . GLN A 1 202 ? 14.416 -8.286 -24.354 1.00 88.88 202 GLN A O 1
ATOM 1585 N N . LEU A 1 203 ? 16.575 -7.683 -24.542 1.00 85.81 203 LEU A N 1
ATOM 1586 C CA . LEU A 1 203 ? 16.340 -6.853 -25.718 1.00 85.81 203 LEU A CA 1
ATOM 1587 C C . LEU A 1 203 ? 16.468 -7.708 -26.971 1.00 85.81 203 LEU A C 1
ATOM 1589 O O . LEU A 1 203 ? 17.372 -8.542 -27.074 1.00 85.81 203 LEU A O 1
ATOM 1593 N N . MET A 1 204 ? 15.556 -7.514 -27.910 1.00 83.94 204 MET A N 1
ATOM 1594 C CA . MET A 1 204 ? 15.555 -8.161 -29.211 1.00 83.94 204 MET A CA 1
ATOM 1595 C C . MET A 1 204 ? 15.394 -7.087 -30.274 1.00 83.94 204 MET A C 1
ATOM 1597 O O . MET A 1 204 ? 14.440 -6.323 -30.233 1.00 83.94 204 MET A O 1
ATOM 1601 N N . SER A 1 205 ? 16.321 -7.022 -31.218 1.00 82.38 205 SER A N 1
ATOM 1602 C CA . SER A 1 205 ? 16.201 -6.136 -32.37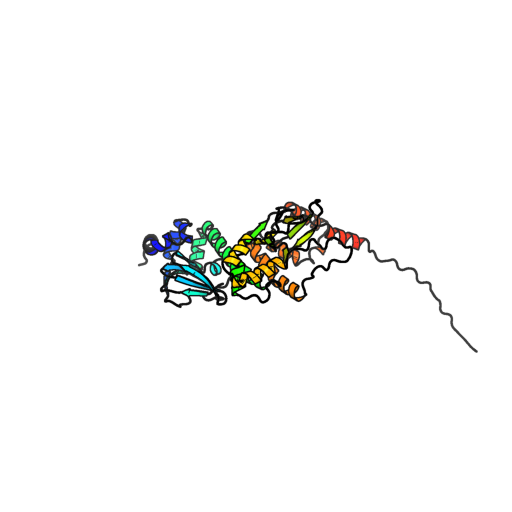4 1.00 82.38 205 SER A CA 1
ATOM 1603 C C . SER A 1 205 ? 15.034 -6.574 -33.272 1.00 82.38 205 SER A C 1
ATOM 1605 O O . SER A 1 205 ? 14.626 -7.740 -33.247 1.00 82.38 205 SER A O 1
ATOM 1607 N N . ALA A 1 206 ? 14.514 -5.652 -34.087 1.00 77.75 206 ALA A N 1
ATOM 1608 C CA . ALA A 1 206 ? 13.424 -5.900 -35.036 1.00 77.75 206 ALA A CA 1
ATOM 1609 C C . ALA A 1 206 ? 13.711 -7.064 -36.010 1.00 77.75 206 ALA A C 1
ATOM 1611 O O . ALA A 1 206 ? 12.801 -7.756 -36.459 1.00 77.75 206 ALA A O 1
ATOM 1612 N N . ASP A 1 207 ? 14.988 -7.312 -36.310 1.00 79.19 207 ASP A N 1
ATOM 1613 C CA . ASP A 1 207 ? 15.471 -8.423 -37.144 1.00 79.19 207 ASP A CA 1
ATOM 1614 C C . ASP A 1 207 ? 15.590 -9.768 -36.392 1.00 79.19 207 ASP A C 1
ATOM 1616 O O . ASP A 1 207 ? 16.089 -10.753 -36.939 1.00 79.19 207 ASP A O 1
ATOM 1620 N N . GLY A 1 208 ? 15.143 -9.824 -35.134 1.00 75.00 208 GLY A N 1
ATOM 1621 C CA . GLY A 1 208 ? 15.164 -11.015 -34.287 1.00 75.00 208 GLY A CA 1
ATOM 1622 C C . GLY A 1 208 ? 16.511 -11.295 -33.620 1.00 75.00 208 GLY A C 1
ATOM 1623 O O . GLY A 1 208 ? 16.648 -12.312 -32.934 1.00 75.00 208 GLY A O 1
ATOM 1624 N N . ARG A 1 209 ? 17.513 -10.418 -33.781 1.00 81.88 209 ARG A N 1
ATOM 1625 C CA . ARG A 1 209 ? 18.808 -10.572 -33.104 1.00 81.88 209 ARG A CA 1
ATOM 1626 C C . ARG A 1 209 ? 18.684 -10.280 -31.611 1.00 81.88 209 ARG A C 1
ATOM 1628 O O . ARG A 1 209 ? 18.067 -9.300 -31.199 1.00 81.88 209 ARG A O 1
ATOM 1635 N N . LEU A 1 210 ? 19.319 -11.121 -30.797 1.00 79.69 210 LEU A N 1
ATOM 1636 C CA . LEU A 1 210 ? 19.403 -10.918 -29.352 1.00 79.69 210 LEU A CA 1
ATOM 1637 C C . LEU A 1 210 ? 20.349 -9.751 -29.045 1.00 79.69 210 LEU A C 1
ATOM 1639 O O . LEU A 1 210 ? 21.526 -9.783 -29.400 1.00 79.69 210 LEU A O 1
ATOM 1643 N N . GLY A 1 211 ? 19.813 -8.732 -28.384 1.00 76.75 211 GLY A N 1
ATOM 1644 C CA . GLY A 1 211 ? 20.556 -7.615 -27.816 1.00 76.75 211 GLY A CA 1
ATOM 1645 C C . GLY A 1 211 ? 21.031 -7.894 -26.384 1.00 76.75 211 GLY A C 1
ATOM 1646 O O . GLY A 1 211 ? 21.002 -9.036 -25.912 1.00 76.75 211 GLY A O 1
ATOM 1647 N N . PRO A 1 212 ? 21.484 -6.858 -25.660 1.00 77.88 212 PRO A N 1
ATOM 1648 C CA . PRO A 1 212 ? 21.890 -7.006 -24.271 1.00 77.88 212 PRO A CA 1
ATOM 1649 C C . PRO A 1 212 ? 20.692 -7.303 -23.362 1.00 77.88 212 PRO A C 1
ATOM 1651 O O . PRO A 1 212 ? 19.538 -7.014 -23.677 1.00 77.88 212 PRO A O 1
ATOM 1654 N N . GLN A 1 213 ? 20.991 -7.871 -22.200 1.00 79.88 213 GLN A N 1
ATOM 1655 C CA . GLN A 1 213 ? 20.015 -8.156 -21.162 1.00 79.88 213 GLN A CA 1
ATOM 1656 C C . GLN A 1 213 ? 20.058 -7.061 -20.094 1.00 79.88 213 GLN A C 1
ATOM 1658 O O . GLN A 1 213 ? 21.119 -6.768 -19.541 1.00 79.88 213 GLN A O 1
ATOM 1663 N N . ILE A 1 214 ? 18.901 -6.486 -19.767 1.00 76.38 214 ILE A N 1
ATOM 1664 C CA . ILE A 1 214 ? 18.748 -5.554 -18.648 1.00 76.38 214 ILE A CA 1
ATOM 1665 C C . ILE A 1 214 ? 18.417 -6.369 -17.404 1.00 76.38 214 ILE A C 1
ATOM 1667 O O . ILE A 1 214 ? 17.361 -6.992 -17.324 1.00 76.38 214 ILE A O 1
ATOM 1671 N N . THR A 1 215 ? 19.330 -6.412 -16.442 1.00 75.06 215 THR A N 1
ATOM 1672 C CA . THR A 1 215 ? 19.166 -7.177 -15.197 1.00 75.06 215 THR A CA 1
ATOM 1673 C C . THR A 1 215 ? 18.643 -6.302 -14.061 1.00 75.06 215 THR A C 1
ATOM 1675 O O . THR A 1 215 ? 18.479 -5.097 -14.221 1.00 75.06 215 THR A O 1
ATOM 1678 N N . THR A 1 216 ? 18.420 -6.902 -12.889 1.00 66.69 216 THR A N 1
ATOM 1679 C CA . THR A 1 216 ? 18.119 -6.208 -11.627 1.00 66.69 216 THR A CA 1
ATOM 1680 C C . THR A 1 216 ? 18.927 -4.921 -11.450 1.00 66.69 216 THR A C 1
ATOM 1682 O O . THR A 1 216 ? 20.136 -4.939 -11.679 1.00 66.69 216 THR A O 1
ATOM 1685 N N . SER A 1 217 ? 18.268 -3.845 -11.006 1.00 66.25 217 SER A N 1
ATOM 1686 C CA . SER A 1 217 ? 18.765 -2.457 -10.905 1.00 66.25 217 SER A CA 1
ATOM 1687 C C . SER A 1 217 ? 18.957 -1.708 -12.229 1.00 66.25 217 SER A C 1
ATOM 1689 O O . SER A 1 217 ? 19.235 -0.511 -12.224 1.00 66.25 217 SER A O 1
ATOM 1691 N N . GLY A 1 218 ? 18.765 -2.388 -13.359 1.00 66.19 218 GLY A N 1
ATOM 1692 C CA . GLY A 1 218 ? 18.786 -1.776 -14.675 1.00 66.19 218 GLY A CA 1
ATOM 1693 C C . GLY A 1 218 ? 17.542 -0.930 -14.933 1.00 66.19 218 GLY A C 1
ATOM 1694 O O . GLY A 1 218 ? 16.427 -1.295 -14.554 1.00 66.19 218 GLY A O 1
ATOM 1695 N N . LEU A 1 219 ? 17.750 0.194 -15.608 1.00 73.00 219 LEU A N 1
ATOM 1696 C CA . LEU A 1 219 ? 16.710 1.110 -16.052 1.00 73.00 219 LEU A CA 1
ATOM 1697 C C . LEU A 1 219 ? 16.653 1.102 -17.581 1.00 73.00 219 LEU A C 1
ATOM 1699 O O . LEU A 1 219 ? 17.694 1.055 -18.237 1.00 73.00 219 LEU A O 1
ATOM 1703 N N . ILE A 1 220 ? 15.452 1.152 -18.145 1.00 79.50 220 ILE A N 1
ATOM 1704 C CA . ILE A 1 220 ? 15.232 1.222 -19.587 1.00 79.50 220 ILE A CA 1
ATOM 1705 C C . ILE A 1 220 ? 13.965 2.014 -19.913 1.00 79.50 220 ILE A C 1
ATOM 1707 O O . ILE A 1 220 ? 12.995 1.991 -19.160 1.00 79.50 220 ILE A O 1
ATOM 1711 N N . GLY A 1 221 ? 13.959 2.685 -21.062 1.00 79.94 221 GLY A N 1
ATOM 1712 C CA . GLY A 1 221 ? 12.805 3.426 -21.563 1.00 79.94 221 GLY A CA 1
ATOM 1713 C C . GLY A 1 221 ? 12.832 4.894 -21.188 1.00 79.94 221 GLY A C 1
ATOM 1714 O O . GLY A 1 221 ? 13.874 5.463 -20.898 1.00 79.94 221 GLY A O 1
ATOM 1715 N N . GLY A 1 222 ? 11.672 5.525 -21.235 1.00 81.81 222 GLY A N 1
ATOM 1716 C CA . GLY A 1 222 ? 11.528 6.965 -21.088 1.00 81.81 222 GLY A CA 1
ATOM 1717 C C . GLY A 1 222 ? 10.099 7.374 -21.400 1.00 81.81 222 GLY A C 1
ATOM 1718 O O . GLY A 1 222 ? 9.231 6.526 -21.595 1.00 81.81 222 GLY A O 1
ATOM 1719 N N . ILE A 1 223 ? 9.843 8.677 -21.438 1.00 81.06 223 ILE A N 1
ATOM 1720 C CA . ILE A 1 223 ? 8.517 9.202 -21.777 1.00 81.06 223 ILE A CA 1
ATOM 1721 C C . ILE A 1 223 ? 8.701 10.233 -22.882 1.00 81.06 223 ILE A C 1
ATOM 1723 O O . ILE A 1 223 ? 9.069 11.382 -22.634 1.00 81.06 223 ILE A O 1
ATOM 1727 N N . SER A 1 224 ? 8.492 9.795 -24.122 1.00 80.56 224 SER A N 1
ATOM 1728 C CA . SER A 1 224 ? 8.625 10.626 -25.315 1.00 80.56 224 SER A CA 1
ATOM 1729 C C . SER A 1 224 ? 7.568 10.242 -26.353 1.00 80.56 224 SER A C 1
ATOM 1731 O O . SER A 1 224 ? 7.579 9.115 -26.844 1.00 80.56 224 SER A O 1
ATOM 1733 N N . PRO A 1 225 ? 6.690 11.177 -26.763 1.00 74.69 225 PRO A N 1
ATOM 1734 C CA . PRO A 1 225 ? 5.680 10.899 -27.784 1.00 74.69 225 PRO A CA 1
ATOM 1735 C C . PRO A 1 225 ? 6.280 10.713 -29.189 1.00 74.69 225 PRO A C 1
ATOM 1737 O O . PRO A 1 225 ? 5.591 10.245 -30.093 1.00 74.69 225 PRO A O 1
ATOM 1740 N N . TYR A 1 226 ? 7.550 11.084 -29.383 1.00 80.00 226 TYR A N 1
ATOM 1741 C CA . TYR A 1 226 ? 8.233 11.028 -30.678 1.00 80.00 226 TYR A CA 1
ATOM 1742 C C . TYR A 1 226 ? 9.180 9.832 -30.804 1.00 80.00 226 TYR A C 1
ATOM 1744 O O . TYR A 1 226 ? 9.473 9.409 -31.919 1.00 80.00 226 TYR A O 1
ATOM 1752 N N . ALA A 1 227 ? 9.659 9.282 -29.684 1.00 82.06 227 ALA A N 1
ATOM 1753 C CA . ALA A 1 227 ? 10.559 8.136 -29.701 1.00 82.06 227 ALA A C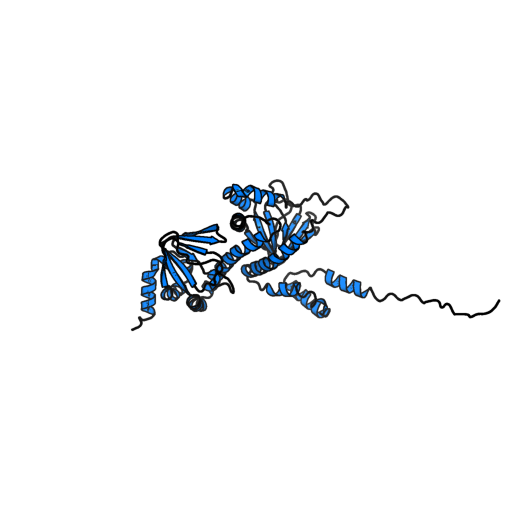A 1
ATOM 1754 C C . ALA A 1 227 ? 9.775 6.827 -29.841 1.00 82.06 227 ALA A C 1
ATOM 1756 O O . ALA A 1 227 ? 8.682 6.673 -29.286 1.00 82.06 227 ALA A O 1
ATOM 1757 N N . ARG A 1 228 ? 10.361 5.872 -30.564 1.00 84.06 228 ARG A N 1
ATOM 1758 C CA . ARG A 1 228 ? 9.833 4.518 -30.746 1.00 84.06 228 ARG A CA 1
ATOM 1759 C C . ARG A 1 228 ? 10.848 3.495 -30.262 1.00 84.06 228 ARG A C 1
ATOM 1761 O O . ARG A 1 228 ? 12.052 3.728 -30.355 1.00 84.06 228 ARG A O 1
ATOM 1768 N N . TRP A 1 229 ? 10.362 2.371 -29.749 1.00 86.12 229 TRP A N 1
ATOM 1769 C CA . TRP A 1 229 ? 11.227 1.250 -29.401 1.00 86.12 229 TRP A CA 1
ATOM 1770 C C . TRP A 1 229 ? 11.874 0.674 -30.661 1.00 86.12 229 TRP A C 1
ATOM 1772 O O . TRP A 1 229 ? 11.179 0.289 -31.598 1.00 86.12 229 TRP A O 1
ATOM 1782 N N . SER A 1 230 ? 13.202 0.574 -30.667 1.00 82.19 230 SER A N 1
ATOM 1783 C CA . SER A 1 230 ? 13.975 -0.028 -31.763 1.00 82.19 230 SER A CA 1
ATOM 1784 C C . SER A 1 230 ? 13.924 -1.562 -31.782 1.00 82.19 230 SER A C 1
ATOM 1786 O O . SER A 1 230 ? 14.492 -2.196 -32.671 1.00 82.19 230 SER A O 1
ATOM 1788 N N . GLY A 1 231 ? 13.270 -2.165 -30.789 1.00 86.31 231 GLY A N 1
ATOM 1789 C CA . GLY A 1 231 ? 13.211 -3.602 -30.593 1.00 86.31 231 GLY A CA 1
ATOM 1790 C C . GLY A 1 231 ? 12.198 -4.012 -29.526 1.00 86.31 231 GLY A C 1
ATOM 1791 O O . GLY A 1 231 ? 11.669 -3.179 -28.787 1.00 86.31 231 GLY A O 1
ATOM 1792 N N . ASP A 1 232 ? 11.964 -5.315 -29.421 1.00 87.62 232 ASP A N 1
ATOM 1793 C CA . ASP A 1 232 ? 11.118 -5.915 -28.396 1.00 87.62 232 ASP A CA 1
ATOM 1794 C C . ASP A 1 232 ? 11.897 -6.102 -27.087 1.00 87.62 232 ASP A C 1
ATOM 1796 O O . ASP A 1 232 ? 13.062 -6.506 -27.073 1.00 87.62 232 ASP A O 1
ATOM 1800 N N . GLY A 1 233 ? 11.219 -5.886 -25.964 1.00 89.88 233 GLY A N 1
ATOM 1801 C CA . GLY A 1 233 ? 11.692 -6.264 -24.638 1.00 89.88 233 GLY A CA 1
ATOM 1802 C C . GLY A 1 233 ? 10.934 -7.490 -24.152 1.00 89.88 233 GLY A C 1
ATOM 1803 O O . GLY A 1 233 ? 9.722 -7.410 -23.954 1.00 89.88 233 GLY A O 1
ATOM 1804 N N . ARG A 1 234 ? 11.613 -8.616 -23.919 1.00 90.19 234 ARG A N 1
ATOM 1805 C CA . ARG A 1 234 ? 10.989 -9.835 -23.376 1.00 90.19 234 ARG A CA 1
ATOM 1806 C C . ARG A 1 234 ? 11.465 -10.131 -21.968 1.00 90.19 234 ARG A C 1
ATOM 1808 O O . ARG A 1 234 ? 12.660 -10.184 -21.707 1.00 90.19 234 ARG A O 1
ATOM 1815 N N . ALA A 1 235 ? 10.530 -10.356 -21.061 1.00 84.12 235 ALA A N 1
ATOM 1816 C CA . ALA A 1 235 ? 10.832 -10.686 -19.683 1.00 84.12 235 ALA A CA 1
ATOM 1817 C C . ALA A 1 235 ? 11.393 -12.109 -19.545 1.00 84.12 235 ALA A C 1
ATOM 1819 O O . ALA A 1 235 ? 10.917 -13.056 -20.174 1.00 84.12 235 ALA A O 1
ATOM 1820 N N . GLY A 1 236 ? 12.375 -12.275 -18.663 1.00 81.31 236 GLY A N 1
ATOM 1821 C CA . GLY A 1 236 ? 12.751 -13.578 -18.126 1.00 81.31 236 GLY A CA 1
ATOM 1822 C C . GLY A 1 236 ? 11.714 -14.105 -17.128 1.00 81.31 236 GLY A C 1
ATOM 1823 O O . GLY A 1 236 ? 10.762 -13.410 -16.763 1.00 81.31 236 GLY A O 1
ATOM 1824 N N . ALA A 1 237 ? 11.908 -15.331 -16.641 1.00 73.31 237 ALA A N 1
ATOM 1825 C CA . ALA A 1 237 ? 11.025 -15.923 -15.638 1.00 73.31 237 ALA A CA 1
ATOM 1826 C C . ALA A 1 237 ? 10.958 -15.072 -14.352 1.00 73.31 237 ALA A C 1
ATOM 1828 O O . ALA A 1 237 ? 11.991 -14.706 -13.791 1.00 73.31 237 ALA A O 1
ATOM 1829 N N . HIS A 1 238 ? 9.734 -14.789 -13.886 1.00 67.50 238 HIS A N 1
ATOM 1830 C CA . HIS A 1 238 ? 9.437 -14.014 -12.672 1.00 67.50 238 HIS A CA 1
ATOM 1831 C C . HIS A 1 238 ? 10.121 -12.636 -12.641 1.00 67.50 238 HIS A C 1
ATOM 1833 O O . HIS A 1 238 ? 10.716 -12.238 -11.634 1.00 67.50 238 HIS A O 1
ATOM 1839 N N . THR A 1 239 ? 10.050 -11.909 -13.760 1.00 73.00 239 THR A N 1
ATOM 1840 C CA . THR A 1 239 ? 10.607 -10.555 -13.857 1.00 73.00 239 THR A CA 1
ATOM 1841 C C . THR A 1 239 ? 9.643 -9.556 -13.241 1.00 73.00 239 THR A C 1
ATOM 1843 O O . THR A 1 239 ? 8.459 -9.525 -13.570 1.00 73.00 239 THR A O 1
ATOM 1846 N N . VAL A 1 240 ? 10.156 -8.721 -12.348 1.00 75.06 240 VAL A N 1
ATOM 1847 C CA . VAL A 1 240 ? 9.389 -7.690 -11.657 1.00 75.06 240 VAL A CA 1
ATOM 1848 C C . VAL A 1 240 ? 9.971 -6.342 -12.031 1.00 75.06 240 VAL A C 1
ATOM 1850 O O . VAL A 1 240 ? 11.175 -6.115 -11.898 1.00 75.06 240 VAL A O 1
ATOM 1853 N N . VAL A 1 241 ? 9.112 -5.450 -12.505 1.00 77.50 241 VAL A N 1
ATOM 1854 C CA . VAL A 1 241 ? 9.492 -4.140 -13.022 1.00 77.50 241 VAL A CA 1
ATOM 1855 C C . VAL A 1 241 ? 8.654 -3.069 -12.343 1.00 77.50 241 VAL A C 1
ATOM 1857 O O . VAL A 1 241 ? 7.436 -3.189 -12.232 1.00 77.50 241 VAL A O 1
ATOM 1860 N N . LEU A 1 242 ? 9.321 -2.011 -11.906 1.00 77.31 242 LEU A N 1
ATOM 1861 C CA . LEU A 1 242 ? 8.712 -0.746 -11.531 1.00 77.31 242 LEU A CA 1
ATOM 1862 C C . LEU A 1 242 ? 8.541 0.089 -12.797 1.00 77.31 242 LEU A C 1
ATOM 1864 O O . LEU A 1 242 ? 9.530 0.426 -13.444 1.00 77.31 242 LEU A O 1
ATOM 1868 N N . ALA A 1 243 ? 7.303 0.390 -13.165 1.00 85.62 243 ALA A N 1
ATOM 1869 C CA . ALA A 1 243 ? 6.972 1.148 -14.359 1.00 85.62 243 ALA A CA 1
ATOM 1870 C C . ALA A 1 243 ? 6.395 2.515 -13.986 1.00 85.62 243 ALA A C 1
ATOM 1872 O O . ALA A 1 243 ? 5.501 2.603 -13.149 1.00 85.62 243 ALA A O 1
ATOM 1873 N N . LEU A 1 244 ? 6.877 3.568 -14.634 1.00 86.56 244 LEU A N 1
ATOM 1874 C CA . LEU A 1 244 ? 6.238 4.880 -14.648 1.00 86.56 244 LEU A CA 1
ATOM 1875 C C . LEU A 1 244 ? 5.728 5.119 -16.068 1.00 86.56 244 LEU A C 1
ATOM 1877 O O . LEU A 1 244 ? 6.529 5.342 -16.976 1.00 86.56 244 LEU A O 1
ATOM 1881 N N . SER A 1 245 ? 4.414 5.030 -16.261 1.00 89.19 245 SER A N 1
ATOM 1882 C CA . SER A 1 245 ? 3.782 5.264 -17.561 1.00 89.19 245 SER A CA 1
ATOM 1883 C C . SER A 1 245 ? 3.663 6.758 -17.870 1.00 89.19 245 SER A C 1
ATOM 1885 O O . SER A 1 245 ? 3.686 7.605 -16.975 1.00 89.19 245 SER A O 1
ATOM 1887 N N . ALA A 1 246 ? 3.490 7.091 -19.145 1.00 87.19 246 ALA A N 1
ATOM 1888 C CA . ALA A 1 246 ? 3.230 8.445 -19.616 1.00 87.19 246 ALA A CA 1
ATOM 1889 C C . ALA A 1 246 ? 1.947 9.014 -18.998 1.00 87.19 246 ALA A C 1
ATOM 1891 O O . ALA A 1 246 ? 1.908 10.191 -18.647 1.00 87.19 246 ALA A O 1
ATOM 1892 N N . GLU A 1 247 ? 0.927 8.172 -18.817 1.00 88.38 247 GLU A N 1
ATOM 1893 C CA . GLU A 1 247 ? -0.321 8.534 -18.144 1.00 88.38 247 GLU A CA 1
ATOM 1894 C C . GLU A 1 247 ? -0.081 8.866 -16.668 1.00 88.38 247 GLU A C 1
ATOM 1896 O O . GLU A 1 247 ? -0.443 9.954 -16.222 1.00 88.38 247 GLU A O 1
ATOM 1901 N N . ALA A 1 248 ? 0.607 7.991 -15.926 1.00 86.06 248 ALA A N 1
ATOM 1902 C CA . ALA A 1 248 ? 0.926 8.229 -14.519 1.00 86.06 248 ALA A CA 1
ATOM 1903 C C . ALA A 1 248 ? 1.825 9.462 -14.337 1.00 86.06 248 ALA A C 1
ATOM 1905 O O . ALA A 1 248 ? 1.625 10.252 -13.416 1.00 86.06 248 ALA A O 1
ATOM 1906 N N . HIS A 1 249 ? 2.777 9.678 -15.248 1.00 85.94 249 HIS A N 1
ATOM 1907 C CA . HIS A 1 249 ? 3.600 10.883 -15.290 1.00 85.94 249 HIS A CA 1
ATOM 1908 C C . HIS A 1 249 ? 2.767 12.146 -15.541 1.00 85.94 249 HIS A C 1
ATOM 1910 O O . HIS A 1 249 ? 2.980 13.165 -14.878 1.00 85.94 249 HIS A O 1
ATOM 1916 N N . ALA A 1 250 ? 1.841 12.113 -16.503 1.00 86.25 250 ALA A N 1
ATOM 1917 C CA . ALA A 1 250 ? 0.967 13.241 -16.814 1.00 86.25 250 ALA A CA 1
ATOM 1918 C C . ALA A 1 250 ? 0.043 13.570 -15.635 1.00 86.25 250 ALA A C 1
ATOM 1920 O O . ALA A 1 250 ? -0.057 14.736 -15.252 1.00 86.25 250 ALA A O 1
ATOM 1921 N N . GLN A 1 251 ? -0.550 12.547 -15.016 1.00 86.06 251 GLN A N 1
ATOM 1922 C CA . GLN A 1 251 ? -1.387 12.696 -13.830 1.00 86.06 251 GLN A CA 1
ATOM 1923 C C . GLN A 1 251 ? -0.591 13.280 -12.656 1.00 86.06 251 GLN A C 1
ATOM 1925 O O . GLN A 1 251 ? -0.992 14.293 -12.088 1.00 86.06 251 GLN A O 1
ATOM 1930 N N . PHE A 1 252 ? 0.588 12.726 -12.358 1.00 86.06 252 PHE A N 1
ATOM 1931 C CA . PHE A 1 252 ? 1.483 13.264 -11.330 1.00 86.06 252 PHE A CA 1
ATOM 1932 C C . PHE A 1 252 ? 1.835 14.731 -11.598 1.00 86.06 252 PHE A C 1
ATOM 1934 O O . PHE A 1 252 ? 1.809 15.562 -10.693 1.00 86.06 252 PHE A O 1
ATOM 1941 N N . SER A 1 253 ? 2.146 15.065 -12.851 1.00 85.75 253 SER A N 1
ATOM 1942 C CA . SER A 1 253 ? 2.500 16.430 -13.243 1.00 85.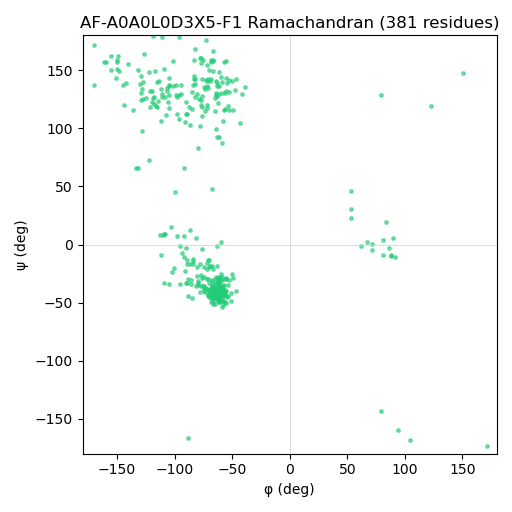75 253 SER A CA 1
ATOM 1943 C C . SER A 1 253 ? 1.333 17.406 -13.070 1.00 85.75 253 SER A C 1
ATOM 1945 O O . SER A 1 253 ? 1.562 18.563 -12.719 1.00 85.75 253 SER A O 1
ATOM 1947 N N . ALA A 1 254 ? 0.097 16.949 -13.291 1.00 86.50 254 ALA A N 1
ATOM 1948 C CA . ALA A 1 254 ? -1.114 17.735 -13.071 1.00 86.50 254 ALA A CA 1
ATOM 1949 C C . ALA A 1 254 ? -1.395 17.955 -11.576 1.00 86.50 254 ALA A C 1
ATOM 1951 O O . ALA A 1 254 ? -1.689 19.078 -11.166 1.00 86.50 254 ALA A O 1
ATOM 1952 N N . ASP A 1 255 ? -1.246 16.909 -10.761 1.00 83.75 255 ASP A N 1
ATOM 1953 C CA . ASP A 1 255 ? -1.479 16.977 -9.315 1.00 83.75 255 ASP A CA 1
ATOM 1954 C C . ASP A 1 255 ? -0.375 17.765 -8.590 1.00 83.75 255 ASP A C 1
ATOM 1956 O O . ASP A 1 255 ? -0.607 18.389 -7.545 1.00 83.75 255 ASP A O 1
ATOM 1960 N N . HIS A 1 256 ? 0.845 17.750 -9.133 1.00 84.81 256 HIS A N 1
ATOM 1961 C CA . HIS A 1 256 ? 2.047 18.304 -8.511 1.00 84.81 256 HIS A CA 1
ATOM 1962 C C . HIS A 1 256 ? 2.872 19.171 -9.489 1.00 84.81 256 HIS A C 1
ATOM 1964 O O . HIS A 1 256 ? 4.033 18.865 -9.782 1.00 84.81 256 HIS A O 1
ATOM 1970 N N . PRO A 1 257 ? 2.334 20.319 -9.951 1.00 81.62 257 PRO A N 1
ATOM 1971 C CA . PRO A 1 257 ? 2.942 21.128 -11.015 1.00 81.62 257 PRO A CA 1
ATOM 1972 C C . PRO A 1 257 ? 4.344 21.653 -10.674 1.00 81.62 257 PRO A C 1
ATOM 1974 O O . PRO A 1 257 ? 5.200 21.753 -11.549 1.00 81.62 257 PRO A O 1
ATOM 1977 N N . ASN A 1 258 ? 4.617 21.925 -9.395 1.00 80.00 258 ASN A N 1
ATOM 1978 C CA . ASN A 1 258 ? 5.927 22.404 -8.939 1.00 80.00 258 ASN A CA 1
ATOM 1979 C C . ASN A 1 258 ? 7.034 21.338 -9.030 1.00 80.00 258 ASN A C 1
ATOM 1981 O O . ASN A 1 258 ? 8.208 21.683 -8.979 1.00 80.00 258 ASN A O 1
ATOM 1985 N N . GLN A 1 259 ? 6.666 20.059 -9.134 1.00 79.12 259 GLN A N 1
ATOM 1986 C CA . GLN A 1 259 ? 7.582 18.911 -9.167 1.00 79.12 259 GLN A CA 1
ATOM 1987 C C . GLN A 1 259 ? 7.601 18.213 -10.535 1.00 79.12 259 GLN A C 1
ATOM 1989 O O . GLN A 1 259 ? 8.446 17.355 -10.791 1.00 79.12 259 GLN A O 1
ATOM 1994 N N . ALA A 1 260 ? 6.688 18.587 -11.435 1.00 75.75 260 ALA A N 1
ATOM 1995 C CA . ALA A 1 260 ? 6.582 18.036 -12.782 1.00 75.75 260 ALA A CA 1
ATOM 1996 C C . ALA A 1 260 ? 7.882 18.197 -13.590 1.00 75.75 260 ALA A C 1
ATOM 1998 O O . ALA A 1 260 ? 8.245 17.323 -14.378 1.00 75.75 260 ALA A O 1
ATOM 1999 N N . SER A 1 261 ? 8.603 19.305 -13.385 1.00 74.06 261 SER A N 1
ATOM 2000 C CA . SER A 1 261 ? 9.871 19.586 -14.064 1.00 74.06 261 SER A CA 1
ATOM 2001 C C . SER A 1 261 ? 10.974 18.599 -13.672 1.00 74.06 261 SER A C 1
ATOM 2003 O O . SER A 1 261 ? 11.665 18.108 -14.562 1.00 74.06 261 SER A O 1
ATOM 2005 N N . GLU A 1 262 ? 11.102 18.259 -12.384 1.00 74.06 262 GLU A N 1
ATOM 2006 C CA . GLU A 1 262 ? 12.064 17.265 -11.881 1.00 74.06 262 GLU A CA 1
ATOM 2007 C C . GLU A 1 262 ? 11.784 15.881 -12.482 1.00 74.06 262 GLU A C 1
ATOM 2009 O O . GLU A 1 262 ? 12.689 15.237 -13.020 1.00 74.06 262 GLU A O 1
ATOM 2014 N N . LEU A 1 263 ? 10.515 15.455 -12.481 1.00 74.44 263 LEU A N 1
ATOM 2015 C CA . LEU A 1 263 ? 10.119 14.169 -13.056 1.00 74.44 263 LEU A CA 1
ATOM 2016 C C . LEU A 1 263 ? 10.329 14.122 -14.579 1.00 74.44 263 LEU A C 1
ATOM 2018 O O . LEU A 1 263 ? 10.837 13.133 -15.108 1.00 74.44 263 LEU A O 1
ATOM 2022 N N . THR A 1 264 ? 10.011 15.213 -15.280 1.00 72.62 264 THR A N 1
ATOM 2023 C CA . THR A 1 264 ? 10.211 15.322 -16.734 1.00 72.62 264 THR A CA 1
ATOM 2024 C C . THR A 1 264 ? 11.696 15.292 -17.097 1.00 72.62 264 THR A C 1
ATOM 2026 O O . THR A 1 264 ? 12.084 14.655 -18.077 1.00 72.62 264 THR A O 1
ATOM 2029 N N . GLN A 1 265 ? 12.550 15.973 -16.325 1.00 71.25 265 GLN A N 1
ATOM 2030 C CA . GLN A 1 265 ? 14.001 15.931 -16.521 1.00 71.25 265 GLN A CA 1
ATOM 2031 C C . GLN A 1 265 ? 14.543 14.513 -16.331 1.00 71.25 265 GLN A C 1
ATOM 2033 O O . GLN A 1 265 ? 15.339 14.055 -17.151 1.00 71.25 265 GLN A O 1
ATOM 2038 N N . LEU A 1 266 ? 14.065 13.800 -15.309 1.00 68.94 266 LEU A N 1
ATOM 2039 C CA . LEU A 1 266 ? 14.407 12.400 -15.084 1.00 68.94 266 LEU A CA 1
ATOM 2040 C C . LEU A 1 266 ? 13.965 11.522 -16.261 1.00 68.94 266 LEU 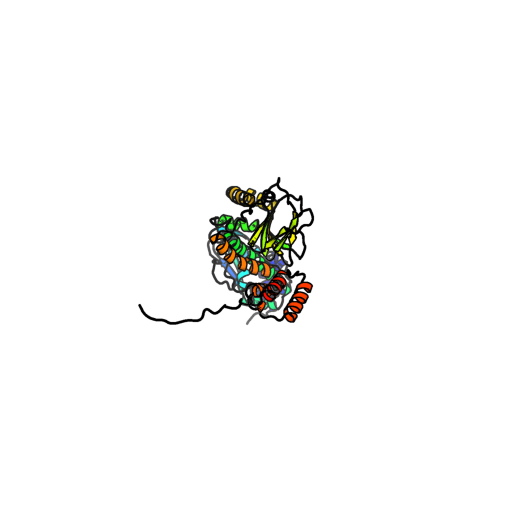A C 1
ATOM 2042 O O . LEU A 1 266 ? 14.790 10.799 -16.812 1.00 68.94 266 LEU A O 1
ATOM 2046 N N . ALA A 1 267 ? 12.716 11.639 -16.718 1.00 66.75 267 ALA A N 1
ATOM 2047 C CA . ALA A 1 267 ? 12.196 10.854 -17.841 1.00 66.75 267 ALA A CA 1
ATOM 2048 C C . ALA A 1 267 ? 12.940 11.116 -19.167 1.00 66.75 267 ALA A C 1
ATOM 2050 O O . ALA A 1 267 ? 13.049 10.217 -20.001 1.00 66.75 267 ALA A O 1
ATOM 2051 N N . ARG A 1 268 ? 13.479 12.329 -19.359 1.00 64.94 268 ARG A N 1
ATOM 2052 C CA . ARG A 1 268 ? 14.282 12.702 -20.538 1.00 64.94 268 ARG A CA 1
ATOM 2053 C C . ARG A 1 268 ? 15.723 12.212 -20.471 1.00 64.94 268 ARG A C 1
ATOM 2055 O O . ARG A 1 268 ? 16.280 11.867 -21.506 1.00 64.94 268 ARG A O 1
ATOM 2062 N N . LYS A 1 269 ? 16.323 12.171 -19.278 1.00 59.78 269 LYS A N 1
ATOM 2063 C CA . LYS A 1 269 ? 17.722 11.753 -19.083 1.00 59.78 269 LYS A CA 1
ATOM 2064 C C . LYS A 1 269 ? 17.968 10.288 -19.474 1.00 59.78 269 LYS A C 1
ATOM 2066 O O . LYS A 1 269 ? 19.114 9.912 -19.690 1.00 59.78 269 LYS A O 1
ATOM 2071 N N . PHE A 1 270 ? 16.909 9.483 -19.573 1.00 56.06 270 PHE A N 1
ATOM 2072 C CA . PHE A 1 270 ? 16.991 8.038 -19.795 1.00 56.06 270 PHE A CA 1
ATOM 2073 C C . PHE A 1 270 ? 16.479 7.547 -21.144 1.00 56.06 270 PHE A C 1
ATOM 2075 O O . PHE A 1 270 ? 16.454 6.338 -21.358 1.00 56.06 270 PHE A O 1
ATOM 2082 N N . VAL A 1 271 ? 16.162 8.449 -22.079 1.00 49.62 271 VAL A N 1
ATOM 2083 C CA . VAL A 1 271 ? 15.922 8.052 -23.470 1.00 49.62 271 VAL A CA 1
ATOM 2084 C C . VAL A 1 271 ? 17.181 7.351 -23.970 1.00 49.62 271 VAL A C 1
ATOM 2086 O O . VAL A 1 271 ? 18.207 7.993 -24.176 1.00 49.62 271 VAL A O 1
ATOM 2089 N N . TYR A 1 272 ? 17.113 6.025 -24.103 1.00 43.75 272 TYR A N 1
ATOM 2090 C CA . TYR A 1 272 ? 18.177 5.231 -24.696 1.00 43.75 272 TYR A CA 1
ATOM 2091 C C . TYR A 1 272 ? 18.498 5.852 -26.058 1.00 43.75 272 TYR A C 1
ATOM 2093 O O . TYR A 1 272 ? 17.625 5.901 -26.930 1.00 43.75 272 TYR A O 1
ATOM 2101 N N . SER A 1 273 ? 19.715 6.379 -26.213 1.00 35.34 273 SER A N 1
ATOM 2102 C CA . SER A 1 273 ? 20.232 6.822 -27.500 1.00 35.34 273 SER A CA 1
ATOM 2103 C C . SER A 1 273 ? 20.332 5.585 -28.385 1.00 35.34 273 SER A C 1
ATOM 2105 O O . SER A 1 273 ? 21.280 4.809 -28.332 1.00 35.34 273 SER A O 1
ATOM 2107 N N . SER A 1 274 ? 19.340 5.390 -29.247 1.00 35.16 274 SER A N 1
ATOM 2108 C CA . SER A 1 274 ? 19.471 4.490 -30.392 1.00 35.16 274 SER A CA 1
ATOM 2109 C C . SER A 1 274 ? 20.549 4.962 -31.385 1.00 35.16 274 SER A C 1
ATOM 2111 O O . SER A 1 274 ? 20.765 4.299 -32.391 1.00 35.16 274 SER A O 1
ATOM 2113 N N . GLU A 1 275 ? 21.206 6.100 -31.133 1.00 32.91 275 GLU A N 1
ATOM 2114 C CA . GLU A 1 275 ? 22.220 6.706 -32.002 1.00 32.91 275 GLU A CA 1
ATOM 2115 C C . GLU A 1 275 ? 23.641 6.143 -31.804 1.00 32.91 275 GLU A C 1
ATOM 2117 O O . GLU A 1 275 ? 24.477 6.330 -32.681 1.00 32.91 275 GLU A O 1
ATOM 2122 N N . ASP A 1 276 ? 23.928 5.376 -30.744 1.00 34.50 276 ASP A N 1
ATOM 2123 C CA . ASP A 1 276 ? 25.286 4.841 -30.499 1.00 34.50 276 ASP A CA 1
ATOM 2124 C C . ASP A 1 276 ? 25.585 3.500 -31.200 1.00 34.50 276 ASP A C 1
ATOM 2126 O O . ASP A 1 276 ? 26.580 2.836 -30.896 1.00 34.50 276 ASP A O 1
ATOM 2130 N N . HIS A 1 277 ? 24.742 3.070 -32.147 1.00 36.81 277 HIS A N 1
ATOM 2131 C CA . HIS A 1 277 ? 24.930 1.791 -32.842 1.00 36.81 277 HIS A CA 1
ATOM 2132 C C . HIS A 1 277 ? 25.661 1.853 -34.190 1.00 36.81 277 HIS A C 1
ATOM 2134 O O . HIS A 1 277 ? 25.968 0.790 -34.726 1.00 36.81 277 HIS A O 1
ATOM 2140 N N . ASP A 1 278 ? 26.062 3.036 -34.666 1.00 30.41 278 ASP A N 1
ATOM 2141 C CA . ASP A 1 278 ? 26.888 3.186 -35.874 1.00 30.41 278 ASP A CA 1
ATOM 2142 C C . ASP A 1 278 ? 28.205 3.932 -35.598 1.00 30.41 278 ASP A C 1
ATOM 2144 O O . ASP A 1 278 ? 28.406 5.065 -36.019 1.00 30.41 278 ASP A O 1
ATOM 2148 N N . ALA A 1 279 ? 29.150 3.280 -34.914 1.00 28.03 279 ALA A N 1
ATOM 2149 C CA . ALA A 1 279 ? 30.586 3.475 -35.144 1.00 28.03 279 ALA A CA 1
ATOM 2150 C C . ALA A 1 279 ? 31.405 2.426 -34.384 1.00 28.03 279 ALA A C 1
ATOM 2152 O O . ALA A 1 279 ? 31.179 2.157 -33.208 1.00 28.03 279 ALA A O 1
ATOM 2153 N N . GLY A 1 280 ? 32.424 1.869 -35.039 1.00 29.34 280 GLY A N 1
ATOM 2154 C CA . GLY A 1 280 ? 33.439 0.993 -34.446 1.00 29.34 280 GLY A CA 1
ATOM 2155 C C . GLY A 1 280 ? 34.381 1.683 -33.447 1.00 29.34 280 GLY A C 1
ATOM 2156 O O . GLY A 1 280 ? 35.591 1.488 -33.513 1.00 29.34 280 GLY A O 1
ATOM 2157 N N . SER A 1 281 ? 33.854 2.460 -32.507 1.00 27.58 281 SER A N 1
ATOM 2158 C CA . SER A 1 281 ? 34.576 3.015 -31.363 1.00 27.58 281 SER A CA 1
ATOM 2159 C C . SER A 1 281 ? 33.782 2.694 -30.110 1.00 27.58 281 SER A C 1
ATOM 2161 O O . SER A 1 281 ? 32.577 2.916 -30.097 1.00 27.58 281 SER A O 1
ATOM 2163 N N . GLY A 1 282 ? 34.443 2.142 -29.089 1.00 27.64 282 GLY A N 1
ATOM 2164 C CA . GLY A 1 282 ? 33.817 1.712 -27.842 1.00 27.64 282 GLY A CA 1
ATOM 2165 C C . GLY A 1 282 ? 32.800 2.726 -27.330 1.00 27.64 282 GLY A C 1
ATOM 2166 O O . GLY A 1 282 ? 33.186 3.764 -26.806 1.00 27.64 282 GLY A O 1
ATOM 2167 N N . GLY A 1 283 ? 31.516 2.400 -27.501 1.00 25.53 283 GLY A N 1
ATOM 2168 C CA . GLY A 1 283 ? 30.425 3.125 -26.877 1.00 25.53 283 GLY A CA 1
ATOM 2169 C C . GLY A 1 283 ? 30.676 3.089 -25.383 1.00 25.53 283 GLY A C 1
ATOM 2170 O O . GLY A 1 283 ? 30.760 2.006 -24.787 1.00 25.53 283 GLY A O 1
ATOM 2171 N N . ASP A 1 284 ? 30.895 4.267 -24.816 1.00 25.78 284 ASP A N 1
ATOM 2172 C CA . ASP A 1 284 ? 31.101 4.465 -23.398 1.00 25.78 284 ASP A CA 1
ATOM 2173 C C . ASP A 1 284 ? 29.815 3.987 -22.720 1.00 25.78 284 ASP A C 1
ATOM 2175 O O . ASP A 1 284 ? 28.816 4.698 -22.620 1.00 25.78 284 ASP A O 1
ATOM 2179 N N . ARG A 1 285 ? 29.794 2.706 -22.324 1.00 33.06 285 ARG A N 1
ATOM 2180 C CA . ARG A 1 285 ? 28.822 2.204 -21.359 1.00 33.06 285 ARG A CA 1
ATOM 2181 C C . ARG A 1 285 ? 28.910 3.208 -20.233 1.00 33.06 285 ARG A C 1
ATOM 2183 O O . ARG A 1 285 ? 29.978 3.294 -19.631 1.00 33.06 285 ARG A O 1
ATOM 2190 N N . VAL A 1 286 ? 27.839 3.952 -19.970 1.00 34.50 286 VAL A N 1
ATOM 2191 C CA . VAL A 1 286 ? 27.742 4.785 -18.774 1.00 34.50 286 VAL A CA 1
ATOM 2192 C C . VAL A 1 286 ? 27.889 3.826 -17.595 1.00 34.50 286 VAL A C 1
ATOM 2194 O O . VAL A 1 286 ? 26.927 3.218 -17.129 1.00 34.50 286 VAL A O 1
ATOM 2197 N N . ARG A 1 287 ? 29.137 3.571 -17.192 1.00 33.62 287 ARG A N 1
ATOM 2198 C CA . ARG A 1 287 ? 29.475 2.837 -15.989 1.00 33.62 287 ARG A CA 1
ATOM 2199 C C . ARG A 1 287 ? 28.952 3.738 -14.894 1.00 33.62 287 ARG A C 1
ATOM 2201 O O 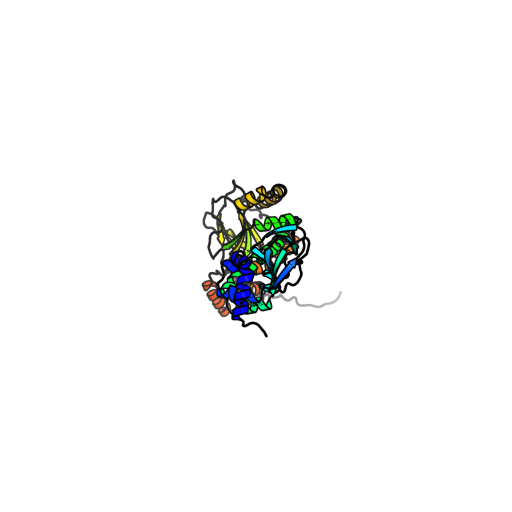. ARG A 1 287 ? 29.402 4.876 -14.775 1.00 33.62 287 ARG A O 1
ATOM 2208 N N . ALA A 1 288 ? 27.958 3.237 -14.168 1.00 38.25 288 ALA A N 1
ATOM 2209 C CA . ALA A 1 288 ? 27.552 3.810 -12.900 1.00 38.25 288 ALA A CA 1
ATOM 2210 C C . ALA A 1 288 ? 28.833 4.178 -12.135 1.00 38.25 288 ALA A C 1
ATOM 2212 O O . ALA A 1 288 ? 29.767 3.370 -12.092 1.00 38.25 288 ALA A O 1
ATOM 2213 N N . SER A 1 289 ? 28.927 5.407 -11.623 1.00 46.19 289 SER A N 1
ATOM 2214 C CA . SER A 1 289 ? 30.085 5.775 -10.806 1.00 46.19 289 SER A CA 1
ATOM 2215 C C . SER A 1 289 ? 30.196 4.801 -9.626 1.00 46.19 289 SER A C 1
ATOM 2217 O O . SER A 1 289 ? 29.195 4.206 -9.224 1.00 46.19 289 SER A O 1
ATOM 2219 N N . ASP A 1 290 ? 31.380 4.634 -9.029 1.00 45.66 290 ASP A N 1
ATOM 2220 C CA . ASP A 1 290 ? 31.539 3.741 -7.865 1.00 45.66 290 ASP A CA 1
ATOM 2221 C C . ASP A 1 290 ? 30.530 4.072 -6.742 1.00 45.66 290 ASP A C 1
ATOM 2223 O O . ASP A 1 290 ? 30.053 3.188 -6.027 1.00 45.66 290 ASP A O 1
ATOM 2227 N N . ASN A 1 291 ? 30.136 5.348 -6.634 1.00 50.25 291 ASN A N 1
ATOM 2228 C CA . ASN A 1 291 ? 29.095 5.817 -5.725 1.00 50.25 291 ASN A CA 1
ATOM 2229 C C . ASN A 1 291 ? 27.682 5.363 -6.141 1.00 50.25 291 ASN A C 1
ATOM 2231 O O . ASN A 1 291 ? 26.910 4.914 -5.295 1.00 50.25 291 ASN A O 1
ATOM 2235 N N . ASP A 1 292 ? 27.355 5.426 -7.431 1.00 50.16 292 ASP A N 1
ATOM 2236 C CA . ASP A 1 292 ? 26.072 4.958 -7.967 1.00 50.16 292 ASP A CA 1
ATOM 2237 C C . ASP A 1 292 ? 25.927 3.441 -7.789 1.00 50.16 292 ASP A C 1
ATOM 2239 O O . ASP A 1 292 ? 24.859 2.942 -7.434 1.00 50.16 292 ASP A O 1
ATOM 2243 N N . GLN A 1 293 ? 27.019 2.697 -7.975 1.00 51.03 293 GLN A N 1
ATOM 2244 C CA . GLN A 1 293 ? 27.032 1.248 -7.814 1.00 51.03 293 GLN A CA 1
ATOM 2245 C C . GLN A 1 293 ? 26.843 0.840 -6.344 1.00 51.03 293 GLN A C 1
ATOM 2247 O O . GLN A 1 293 ? 26.013 -0.022 -6.050 1.00 51.03 293 GLN A O 1
ATOM 2252 N N . ALA A 1 294 ? 27.498 1.535 -5.409 1.00 54.97 294 ALA A N 1
ATOM 2253 C CA . ALA A 1 294 ? 27.290 1.340 -3.973 1.00 54.97 294 ALA A CA 1
ATOM 2254 C C . ALA A 1 294 ? 25.862 1.701 -3.513 1.00 54.97 294 ALA A C 1
ATOM 2256 O O . ALA A 1 294 ? 25.328 1.091 -2.581 1.00 54.97 294 ALA A O 1
ATOM 2257 N N . GLN A 1 295 ? 25.222 2.690 -4.144 1.00 55.84 295 GLN A N 1
ATOM 2258 C CA . GLN A 1 295 ? 23.819 3.028 -3.889 1.00 55.84 295 GLN A CA 1
ATOM 2259 C C . GLN A 1 295 ? 22.872 1.928 -4.386 1.00 55.84 295 GLN A C 1
ATOM 2261 O O . GLN A 1 295 ? 22.001 1.488 -3.633 1.00 55.84 295 GLN A O 1
ATOM 2266 N N . LEU A 1 296 ? 23.081 1.423 -5.606 1.00 53.44 296 LEU A N 1
ATOM 2267 C CA . LEU A 1 296 ? 22.282 0.334 -6.170 1.00 53.44 296 LEU A CA 1
ATOM 2268 C C . LEU A 1 296 ? 22.399 -0.954 -5.342 1.00 53.44 296 LEU A C 1
ATOM 2270 O O . LEU A 1 296 ? 21.382 -1.589 -5.063 1.00 53.44 296 LEU A O 1
ATOM 2274 N N . GLU A 1 297 ? 23.591 -1.303 -4.854 1.00 56.97 297 GLU A N 1
ATOM 2275 C CA . GLU A 1 297 ? 23.802 -2.476 -3.990 1.00 56.97 297 GLU A CA 1
ATOM 2276 C C . GLU A 1 297 ? 22.984 -2.437 -2.685 1.00 56.97 297 GLU A C 1
ATOM 2278 O O . GLU A 1 297 ? 22.584 -3.486 -2.180 1.00 56.97 297 GLU A O 1
ATOM 2283 N N . ARG A 1 298 ? 22.657 -1.247 -2.160 1.00 61.38 298 ARG A N 1
ATOM 2284 C CA . ARG A 1 298 ? 21.780 -1.093 -0.979 1.00 61.38 298 ARG A CA 1
ATOM 2285 C C . ARG A 1 298 ? 20.299 -1.281 -1.304 1.00 61.38 298 ARG A C 1
ATOM 2287 O O . ARG A 1 298 ? 19.517 -1.640 -0.426 1.00 61.38 298 ARG A O 1
ATOM 2294 N N . VAL A 1 299 ? 19.911 -1.012 -2.546 1.00 56.50 299 VAL A N 1
ATOM 2295 C CA . VAL A 1 299 ? 18.518 -1.024 -3.009 1.00 56.50 299 VAL A CA 1
ATOM 2296 C C . VAL A 1 299 ? 18.104 -2.408 -3.518 1.00 56.50 299 VAL A C 1
ATOM 2298 O O . VAL A 1 299 ? 16.958 -2.815 -3.329 1.00 56.50 299 VAL A O 1
ATOM 2301 N N . VAL A 1 300 ? 19.031 -3.161 -4.116 1.00 56.69 300 VAL A N 1
ATOM 2302 C CA . VAL A 1 300 ? 18.774 -4.494 -4.690 1.00 56.69 300 VAL A CA 1
ATOM 2303 C C . VAL A 1 300 ? 18.139 -5.489 -3.701 1.00 56.69 300 VAL A C 1
ATOM 2305 O O . VAL A 1 300 ? 17.157 -6.124 -4.086 1.00 56.69 300 VAL A O 1
ATOM 2308 N N . PRO A 1 301 ? 18.599 -5.623 -2.440 1.00 58.78 301 PRO A N 1
ATOM 2309 C CA . PRO A 1 301 ? 17.962 -6.524 -1.478 1.00 58.78 301 PRO A CA 1
ATOM 2310 C C . PRO A 1 301 ? 16.514 -6.133 -1.167 1.00 58.78 301 PRO A C 1
ATOM 2312 O O . PRO A 1 301 ? 15.640 -6.994 -1.141 1.00 58.78 301 PRO A O 1
ATOM 2315 N N . LEU A 1 302 ? 16.243 -4.828 -1.023 1.00 60.75 302 LEU A N 1
ATOM 2316 C CA . LEU A 1 302 ? 14.891 -4.323 -0.777 1.00 60.75 302 LEU A CA 1
ATOM 2317 C C . LEU A 1 302 ? 13.961 -4.681 -1.934 1.00 60.75 302 LEU A C 1
ATOM 2319 O O . LEU A 1 302 ? 12.859 -5.151 -1.692 1.00 60.75 302 LEU A O 1
ATOM 2323 N N . LEU A 1 303 ? 14.414 -4.521 -3.179 1.00 57.91 303 LEU A N 1
ATOM 2324 C CA . LEU A 1 303 ? 13.648 -4.900 -4.369 1.00 57.91 303 LEU A CA 1
ATOM 2325 C C . LEU A 1 303 ? 13.344 -6.404 -4.424 1.00 57.91 303 LEU A C 1
ATOM 2327 O O . LEU A 1 303 ? 12.246 -6.780 -4.833 1.00 57.91 303 LEU A O 1
ATOM 2331 N N . GLY A 1 304 ? 14.289 -7.245 -3.992 1.00 57.56 304 GLY A N 1
ATOM 2332 C CA . GLY A 1 304 ? 14.114 -8.696 -3.895 1.00 57.56 304 GLY A CA 1
ATOM 2333 C C . GLY A 1 304 ? 13.078 -9.096 -2.842 1.00 57.56 304 GLY A C 1
ATOM 2334 O O . GLY A 1 304 ? 12.116 -9.793 -3.166 1.00 57.56 304 GLY A O 1
ATOM 2335 N N . ASP A 1 305 ? 13.214 -8.585 -1.615 1.00 61.41 305 ASP A N 1
ATOM 2336 C CA . ASP A 1 305 ? 12.238 -8.803 -0.534 1.00 61.41 305 ASP A CA 1
ATOM 2337 C C . ASP A 1 305 ? 10.841 -8.330 -0.956 1.00 61.41 305 ASP A C 1
ATOM 2339 O O . ASP A 1 305 ? 9.822 -8.971 -0.697 1.00 61.41 305 ASP A O 1
ATOM 2343 N N . MET A 1 306 ? 10.796 -7.189 -1.639 1.00 61.19 306 MET A N 1
ATOM 2344 C CA . MET A 1 306 ? 9.583 -6.563 -2.133 1.00 61.19 306 MET A CA 1
ATOM 2345 C C . MET A 1 306 ? 8.905 -7.396 -3.238 1.00 61.19 306 MET A C 1
ATOM 2347 O O . MET A 1 306 ? 7.679 -7.533 -3.236 1.00 61.19 306 MET A O 1
ATOM 2351 N N . ALA A 1 307 ? 9.671 -7.985 -4.155 1.00 56.91 307 ALA A N 1
ATOM 2352 C CA . ALA A 1 307 ? 9.154 -8.889 -5.177 1.00 56.91 307 ALA A CA 1
ATOM 2353 C C . ALA A 1 307 ? 8.631 -10.205 -4.571 1.00 56.91 307 ALA A C 1
ATOM 2355 O O . ALA A 1 307 ? 7.506 -10.597 -4.883 1.00 56.91 307 ALA A O 1
ATOM 2356 N N . GLU A 1 308 ? 9.370 -10.826 -3.643 1.00 61.97 308 GLU A N 1
ATOM 2357 C CA . GLU A 1 308 ? 8.950 -12.041 -2.917 1.00 61.97 308 GLU A CA 1
ATOM 2358 C C . GLU A 1 308 ? 7.635 -11.823 -2.155 1.00 61.97 308 GLU A C 1
ATOM 2360 O O . GLU A 1 308 ? 6.696 -12.627 -2.201 1.00 61.97 308 GLU A O 1
ATOM 2365 N N . LEU A 1 309 ? 7.532 -10.674 -1.487 1.00 62.12 309 LEU A N 1
ATOM 2366 C CA . LEU A 1 309 ? 6.348 -10.274 -0.747 1.00 62.12 309 LEU A CA 1
ATOM 2367 C C . LEU A 1 309 ? 5.101 -10.231 -1.650 1.00 62.12 309 LEU A C 1
ATOM 2369 O O . LEU A 1 309 ? 4.025 -10.639 -1.200 1.00 62.12 309 LEU A O 1
ATOM 2373 N N . MET A 1 310 ? 5.246 -9.782 -2.900 1.00 57.78 310 MET A N 1
ATOM 2374 C CA . MET A 1 310 ? 4.152 -9.552 -3.850 1.00 57.78 310 MET A CA 1
ATOM 2375 C C . MET A 1 310 ? 3.791 -10.771 -4.709 1.00 57.78 310 MET A C 1
ATOM 2377 O O . MET A 1 310 ? 2.612 -10.936 -5.029 1.00 57.78 310 MET A O 1
ATOM 2381 N N . THR A 1 311 ? 4.756 -11.619 -5.071 1.00 59.22 311 THR A N 1
ATOM 2382 C CA . THR A 1 311 ? 4.514 -12.797 -5.923 1.00 59.22 311 THR A CA 1
ATOM 2383 C C . THR A 1 311 ? 4.182 -14.055 -5.126 1.00 59.22 311 THR A C 1
ATOM 2385 O O . THR A 1 311 ? 3.512 -14.934 -5.655 1.00 59.22 311 THR A O 1
ATOM 2388 N N . GLY A 1 312 ? 4.570 -14.133 -3.846 1.00 51.94 312 GLY A N 1
ATOM 2389 C CA . GLY A 1 312 ? 4.284 -15.291 -2.991 1.00 51.94 312 GLY A CA 1
ATOM 2390 C C . GLY A 1 312 ? 5.082 -16.554 -3.334 1.00 51.94 312 GLY A C 1
ATOM 2391 O O . GLY A 1 312 ? 4.916 -17.563 -2.652 1.00 51.94 312 GLY A O 1
ATOM 2392 N N . ASP A 1 313 ? 5.954 -16.493 -4.340 1.00 43.88 313 ASP A N 1
ATOM 2393 C CA . ASP A 1 313 ? 6.868 -17.572 -4.704 1.00 43.88 313 ASP A CA 1
ATOM 2394 C C . ASP A 1 313 ? 8.119 -17.519 -3.813 1.00 43.88 313 ASP A C 1
ATOM 2396 O O . ASP A 1 313 ? 8.598 -16.442 -3.474 1.00 43.88 313 ASP A O 1
ATOM 2400 N N . ASN A 1 314 ? 8.655 -18.681 -3.422 1.00 38.09 314 ASN A N 1
ATOM 2401 C CA . ASN A 1 314 ? 9.892 -18.802 -2.637 1.00 38.09 314 ASN A CA 1
ATOM 2402 C C . ASN A 1 314 ? 11.095 -18.254 -3.434 1.00 38.09 314 ASN A C 1
ATOM 2404 O O . ASN A 1 314 ? 11.744 -18.988 -4.183 1.00 38.09 314 ASN A O 1
ATOM 2408 N N . VAL A 1 315 ? 11.422 -16.973 -3.257 1.00 42.03 315 VAL A N 1
ATOM 2409 C CA . VAL A 1 315 ? 12.537 -16.285 -3.933 1.00 42.03 315 VAL A CA 1
ATOM 2410 C C . VAL A 1 315 ? 13.857 -16.462 -3.165 1.00 42.03 315 VAL A C 1
ATOM 2412 O O . VAL A 1 315 ? 14.933 -16.343 -3.760 1.00 42.03 315 VAL A O 1
ATOM 2415 N N . ARG A 1 316 ? 13.817 -16.878 -1.887 1.00 37.69 316 ARG A N 1
ATOM 2416 C CA . ARG A 1 316 ? 15.016 -17.203 -1.076 1.00 37.69 316 ARG A CA 1
ATOM 2417 C C . ARG A 1 316 ? 16.034 -18.138 -1.746 1.00 37.69 316 ARG A C 1
ATOM 2419 O O . ARG A 1 316 ? 17.226 -18.023 -1.468 1.00 37.69 316 ARG A O 1
ATOM 2426 N N . PHE A 1 317 ? 15.609 -19.029 -2.643 1.00 34.28 317 PHE A N 1
ATOM 2427 C CA . PHE A 1 317 ? 16.524 -19.956 -3.324 1.00 34.28 317 PHE A CA 1
ATOM 2428 C C . PHE A 1 317 ? 17.487 -19.238 -4.294 1.00 34.28 317 PHE A C 1
ATOM 2430 O O . PHE A 1 317 ? 18.647 -19.623 -4.428 1.00 34.28 317 PHE A O 1
ATOM 2437 N N . MET A 1 318 ? 17.046 -18.142 -4.921 1.00 33.28 318 MET A N 1
ATOM 2438 C CA . MET A 1 318 ? 17.836 -17.396 -5.912 1.00 33.28 318 MET A CA 1
ATOM 2439 C C . MET A 1 318 ? 18.871 -16.464 -5.270 1.00 33.28 318 MET A C 1
ATOM 2441 O O . MET A 1 318 ? 19.961 -16.287 -5.817 1.00 33.28 318 MET A O 1
ATOM 2445 N N . ALA A 1 319 ? 18.559 -15.895 -4.101 1.00 35.53 319 ALA A N 1
ATOM 2446 C CA . ALA A 1 319 ? 19.503 -15.074 -3.342 1.00 35.53 319 ALA A CA 1
ATOM 2447 C C . ALA A 1 319 ? 20.683 -15.912 -2.811 1.00 35.53 319 ALA A C 1
ATOM 2449 O O . ALA A 1 319 ? 21.825 -15.461 -2.875 1.00 35.53 319 ALA A O 1
ATOM 2450 N N . SER A 1 320 ? 20.429 -17.160 -2.390 1.00 33.41 320 SER A N 1
ATOM 2451 C CA . SER A 1 320 ? 21.480 -18.119 -2.010 1.00 33.41 320 SER A CA 1
ATOM 2452 C C . SER A 1 320 ? 22.391 -18.478 -3.193 1.00 33.41 320 SER A C 1
ATOM 2454 O O . SER A 1 320 ? 23.610 -18.445 -3.052 1.00 33.41 320 SER A O 1
ATOM 2456 N N . LEU A 1 321 ? 21.834 -18.714 -4.387 1.00 33.47 321 LEU A N 1
ATOM 2457 C CA . LEU A 1 321 ? 22.627 -19.049 -5.581 1.00 33.47 321 LEU A CA 1
ATOM 2458 C C . LEU A 1 321 ? 23.502 -17.894 -6.093 1.00 33.47 321 LEU A C 1
ATOM 2460 O O . LEU A 1 321 ? 24.561 -18.145 -6.663 1.00 33.47 321 LEU A O 1
ATOM 2464 N N . ARG A 1 322 ? 23.080 -16.637 -5.899 1.00 33.84 322 ARG A N 1
ATOM 2465 C CA . ARG A 1 322 ? 23.852 -15.459 -6.330 1.00 33.84 322 ARG A CA 1
ATOM 2466 C C . ARG A 1 322 ? 24.980 -15.106 -5.349 1.00 33.84 322 ARG A C 1
ATOM 2468 O O . ARG A 1 322 ? 25.979 -14.531 -5.772 1.00 33.84 322 ARG A O 1
ATOM 2475 N N . HIS A 1 323 ? 24.834 -15.457 -4.069 1.00 33.72 323 HIS A N 1
ATOM 2476 C CA . HIS A 1 323 ? 25.860 -15.221 -3.050 1.00 33.72 323 HIS A CA 1
ATOM 2477 C C . HIS A 1 323 ? 26.909 -16.345 -2.979 1.00 33.72 323 HIS A C 1
ATOM 2479 O O . HIS A 1 323 ? 28.077 -16.067 -2.710 1.00 33.72 323 HIS A O 1
ATOM 2485 N N . ASP A 1 324 ? 26.524 -17.585 -3.298 1.00 32.25 324 ASP A N 1
ATOM 2486 C CA . ASP A 1 324 ? 27.386 -18.771 -3.227 1.00 32.25 324 ASP A CA 1
ATOM 2487 C C . ASP A 1 324 ? 27.966 -19.192 -4.592 1.00 32.25 324 ASP A C 1
ATOM 2489 O O . ASP A 1 324 ? 28.046 -20.377 -4.930 1.00 32.25 324 ASP A O 1
ATOM 2493 N N . SER A 1 325 ? 28.468 -18.229 -5.372 1.00 34.19 325 SER A N 1
ATOM 2494 C CA . SER A 1 325 ? 29.247 -18.476 -6.602 1.00 34.19 325 SER A CA 1
ATOM 2495 C C . SER A 1 325 ? 30.397 -19.483 -6.391 1.00 34.19 325 SER A C 1
ATOM 2497 O O . SER A 1 325 ? 30.811 -20.168 -7.321 1.00 34.19 325 SER A O 1
ATOM 2499 N N . LEU A 1 326 ? 30.885 -19.606 -5.150 1.00 38.69 326 LEU A N 1
ATOM 2500 C CA . LEU A 1 326 ? 31.960 -20.508 -4.718 1.00 38.69 326 LEU A CA 1
ATOM 2501 C C . LEU A 1 326 ? 31.520 -21.970 -4.475 1.00 38.69 326 LEU A C 1
ATOM 2503 O O . LEU A 1 326 ? 32.371 -22.860 -4.469 1.00 38.69 326 LEU A O 1
ATOM 2507 N N . GLN A 1 327 ? 30.225 -22.249 -4.276 1.00 41.22 327 GLN A N 1
ATOM 2508 C CA . GLN A 1 327 ? 29.708 -23.618 -4.081 1.00 41.22 327 GLN A CA 1
ATOM 2509 C C . GLN A 1 327 ? 29.416 -24.308 -5.424 1.00 41.22 327 GLN A C 1
ATOM 2511 O O . GLN A 1 327 ? 29.666 -25.505 -5.570 1.00 41.22 327 GLN A O 1
ATOM 2516 N N . LEU A 1 328 ? 28.967 -23.550 -6.433 1.00 39.03 328 LEU A N 1
ATOM 2517 C CA . LEU A 1 328 ? 28.696 -24.053 -7.789 1.00 39.03 328 LEU A CA 1
ATOM 2518 C C . LEU A 1 328 ? 29.956 -24.600 -8.486 1.00 39.03 328 LEU A C 1
ATOM 2520 O O . LEU A 1 328 ? 29.863 -25.538 -9.276 1.00 39.03 328 LEU A O 1
ATOM 2524 N N . GLU A 1 329 ? 31.143 -24.079 -8.156 1.00 43.44 329 GLU A N 1
ATOM 2525 C CA . GLU A 1 329 ? 32.425 -24.569 -8.689 1.00 43.44 329 GLU A CA 1
ATOM 2526 C C . GLU A 1 329 ? 32.849 -25.942 -8.130 1.00 43.44 329 GLU A C 1
ATOM 2528 O O . GLU A 1 329 ? 33.715 -26.601 -8.712 1.00 43.44 329 GLU A O 1
ATOM 2533 N N . ARG A 1 330 ? 32.245 -26.396 -7.021 1.00 43.47 330 ARG A N 1
ATOM 2534 C CA . ARG A 1 330 ? 32.564 -27.677 -6.360 1.00 43.47 330 ARG A CA 1
ATOM 2535 C C . ARG A 1 330 ? 31.676 -28.840 -6.806 1.00 43.47 330 ARG A C 1
ATOM 2537 O O . ARG A 1 330 ? 31.948 -29.979 -6.432 1.00 43.47 330 ARG A O 1
ATOM 2544 N N . LE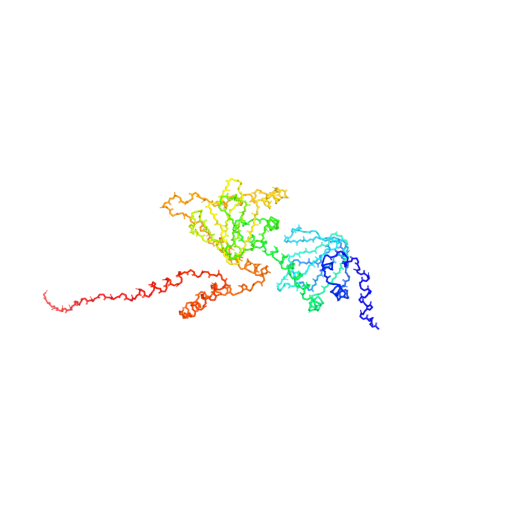U A 1 331 ? 30.637 -28.573 -7.595 1.00 46.84 331 LEU A N 1
ATOM 2545 C CA . LEU A 1 331 ? 29.704 -29.593 -8.065 1.00 46.84 331 LEU A CA 1
ATOM 2546 C C . LEU A 1 331 ? 30.315 -30.435 -9.195 1.00 46.84 331 LEU A C 1
ATOM 2548 O O . LEU A 1 331 ? 31.042 -29.946 -10.074 1.00 46.84 331 LEU A O 1
ATOM 2552 N N . SER A 1 332 ? 30.011 -31.733 -9.183 1.00 54.31 332 SER A N 1
ATOM 2553 C CA . SER A 1 332 ? 30.399 -32.624 -10.277 1.00 54.31 332 SER A CA 1
ATOM 2554 C C . SER A 1 332 ? 29.646 -32.254 -11.564 1.00 54.31 332 SER A C 1
ATOM 2556 O O . SER A 1 332 ? 28.588 -31.623 -11.534 1.00 54.31 332 SER A O 1
ATOM 2558 N N . SER A 1 333 ? 30.180 -32.647 -12.725 1.00 47.56 333 SER A N 1
ATOM 2559 C CA . SER A 1 333 ? 29.513 -32.411 -14.018 1.00 47.56 333 SER A CA 1
ATOM 2560 C C . SER A 1 333 ? 28.103 -33.018 -14.078 1.00 47.56 333 SER A C 1
ATOM 2562 O O . SER A 1 333 ? 27.231 -32.469 -14.740 1.00 47.56 333 SER A O 1
ATOM 2564 N N . GLU A 1 334 ? 27.874 -34.112 -13.351 1.00 42.91 334 GLU A N 1
ATOM 2565 C CA . GLU A 1 334 ? 26.588 -34.808 -13.261 1.00 42.91 334 GLU A CA 1
ATOM 2566 C C . GLU A 1 334 ? 25.579 -34.043 -12.385 1.00 42.91 334 GLU A C 1
ATOM 2568 O O . GLU A 1 334 ? 24.421 -33.883 -12.763 1.00 42.91 334 GLU A O 1
ATOM 2573 N N . GLN A 1 335 ? 26.031 -33.459 -11.268 1.00 44.09 335 GLN A N 1
ATOM 2574 C CA . GLN A 1 335 ? 25.201 -32.598 -10.414 1.00 44.09 335 GLN A CA 1
ATOM 2575 C C . GLN A 1 335 ? 24.816 -31.282 -11.104 1.00 44.09 335 GLN A C 1
ATOM 2577 O O . GLN A 1 335 ? 23.693 -30.807 -10.941 1.00 44.09 335 GLN A O 1
ATOM 2582 N N . LEU A 1 336 ? 25.718 -30.711 -11.908 1.00 46.84 336 LEU A N 1
ATOM 2583 C CA . LEU A 1 336 ? 25.430 -29.526 -12.723 1.00 46.84 336 LEU A CA 1
ATOM 2584 C C . LEU A 1 336 ? 24.416 -29.823 -13.835 1.00 46.84 336 LEU A C 1
ATOM 2586 O O . LEU A 1 336 ? 23.574 -28.976 -14.125 1.00 46.84 336 LEU A O 1
ATOM 2590 N N . LEU A 1 337 ? 24.462 -31.021 -14.427 1.00 44.75 337 LEU A N 1
ATOM 2591 C CA . LEU A 1 337 ? 23.495 -31.448 -15.438 1.00 44.75 337 LEU A CA 1
ATOM 2592 C C . LEU A 1 337 ? 22.101 -31.649 -14.827 1.00 44.75 337 LEU A C 1
ATOM 2594 O O . LEU A 1 337 ? 21.128 -31.128 -15.362 1.00 44.75 337 LEU A O 1
ATOM 2598 N N . LEU A 1 338 ? 22.012 -32.300 -13.663 1.00 43.44 338 LEU A N 1
ATOM 2599 C CA . LEU A 1 338 ? 20.758 -32.461 -12.915 1.00 43.44 338 LEU A CA 1
ATOM 2600 C C . LEU A 1 338 ? 20.167 -31.114 -12.468 1.00 43.44 338 LEU A C 1
ATOM 2602 O O . LEU A 1 338 ? 18.963 -30.893 -12.599 1.00 43.44 338 LEU A O 1
ATOM 2606 N N . ALA A 1 339 ? 21.007 -30.188 -11.993 1.00 41.22 339 ALA A N 1
ATOM 2607 C CA . ALA A 1 339 ? 20.586 -28.827 -11.659 1.00 41.22 339 ALA A CA 1
ATOM 2608 C C . ALA A 1 339 ? 20.107 -28.062 -12.905 1.00 41.22 339 ALA A C 1
ATOM 2610 O O . ALA A 1 339 ? 19.081 -27.388 -12.855 1.00 41.22 339 ALA A O 1
ATOM 2611 N N . SER A 1 340 ? 20.796 -28.217 -14.040 1.00 41.16 340 SER A N 1
ATOM 2612 C CA . SER A 1 340 ? 20.394 -27.649 -15.331 1.00 41.16 340 SER A CA 1
ATOM 2613 C C . SER A 1 340 ? 19.052 -28.177 -15.816 1.00 41.16 340 SER A C 1
ATOM 2615 O O . SER A 1 340 ? 18.228 -27.408 -16.307 1.00 41.16 340 SER A O 1
ATOM 2617 N N . GLU A 1 341 ? 18.810 -29.477 -15.680 1.00 40.94 341 GLU A N 1
ATOM 2618 C CA . GLU A 1 341 ? 17.566 -30.111 -16.108 1.00 40.94 341 GLU A CA 1
ATOM 2619 C C . GLU A 1 341 ? 16.388 -29.696 -15.209 1.00 40.94 341 GLU A C 1
ATOM 2621 O O . GLU A 1 341 ? 15.300 -29.396 -15.704 1.00 40.94 341 GLU A O 1
ATOM 2626 N N . ALA A 1 342 ? 16.620 -29.574 -13.896 1.00 37.59 342 ALA A N 1
ATOM 2627 C CA . ALA A 1 342 ? 15.642 -29.050 -12.942 1.00 37.59 342 ALA A CA 1
ATOM 2628 C C . ALA A 1 342 ? 15.313 -27.565 -13.194 1.00 37.59 342 ALA A C 1
ATOM 2630 O O . ALA A 1 342 ? 14.144 -27.181 -13.184 1.00 37.59 342 ALA A O 1
ATOM 2631 N N . LEU A 1 343 ? 16.323 -26.741 -13.487 1.00 37.31 343 LEU A N 1
ATOM 2632 C CA . LEU A 1 343 ? 16.159 -25.322 -13.825 1.00 37.31 343 LEU A CA 1
ATOM 2633 C C . LEU A 1 343 ? 15.493 -25.126 -15.198 1.00 37.31 343 LEU A C 1
ATOM 2635 O O . LEU A 1 343 ? 14.680 -24.217 -15.360 1.00 37.31 343 LEU A O 1
ATOM 2639 N N . SER A 1 344 ? 15.740 -26.020 -16.159 1.00 39.03 344 SER A N 1
ATOM 2640 C CA . SER A 1 344 ? 15.068 -26.005 -17.468 1.00 39.03 344 SER A CA 1
ATOM 2641 C C . SER A 1 344 ? 13.577 -26.329 -17.352 1.00 39.03 344 SER A C 1
ATOM 2643 O O . SER A 1 344 ? 12.756 -25.690 -18.007 1.00 39.03 344 SER A O 1
ATOM 2645 N N . ARG A 1 345 ? 13.191 -27.256 -16.461 1.00 35.53 345 ARG A N 1
ATOM 2646 C CA . ARG A 1 345 ? 11.774 -27.546 -16.149 1.00 35.53 345 ARG A CA 1
ATOM 2647 C C . ARG A 1 345 ? 11.060 -26.381 -15.453 1.00 35.53 345 ARG A C 1
ATOM 2649 O O . ARG A 1 345 ? 9.840 -26.294 -15.527 1.00 35.53 345 ARG A O 1
ATOM 2656 N N . LEU A 1 346 ? 11.817 -25.476 -14.832 1.00 31.08 346 LEU A N 1
ATOM 2657 C CA . LEU A 1 346 ? 11.342 -24.211 -14.259 1.00 31.08 346 LEU A CA 1
ATOM 2658 C C . LEU A 1 346 ? 11.431 -23.028 -15.249 1.00 31.08 346 LEU A C 1
ATOM 2660 O O . LEU A 1 346 ? 11.173 -21.889 -14.868 1.00 31.08 346 LEU A O 1
ATOM 2664 N N . GLY A 1 347 ? 11.765 -23.280 -16.521 1.00 27.95 347 GLY A N 1
ATOM 2665 C CA . GLY A 1 347 ? 11.752 -22.274 -17.588 1.00 27.95 347 GLY A CA 1
ATOM 2666 C C . GLY A 1 347 ? 13.007 -21.399 -17.689 1.00 27.95 347 GLY A C 1
ATOM 2667 O O . GLY A 1 347 ? 12.940 -20.329 -18.296 1.00 27.95 347 GLY A O 1
ATOM 2668 N N . PHE A 1 348 ? 14.140 -21.825 -17.119 1.00 31.00 348 PHE A N 1
ATOM 2669 C CA . PHE A 1 348 ? 15.426 -21.124 -17.218 1.00 31.00 348 PHE A CA 1
ATOM 2670 C C . PHE A 1 348 ? 16.337 -21.734 -18.300 1.00 31.00 348 PHE A C 1
ATOM 2672 O O . PHE A 1 348 ? 16.491 -22.950 -18.373 1.00 31.00 348 PHE A O 1
ATOM 2679 N N . VAL A 1 349 ? 17.005 -20.889 -19.099 1.00 32.34 349 VAL A N 1
ATOM 2680 C CA . VAL A 1 349 ? 18.098 -21.285 -20.008 1.00 32.34 349 VAL A CA 1
ATOM 2681 C C . VAL A 1 349 ? 19.423 -20.984 -19.311 1.00 32.34 349 VAL A C 1
ATOM 2683 O O . VAL A 1 349 ? 19.751 -19.822 -19.080 1.00 32.34 349 VAL A O 1
ATOM 2686 N N . ILE A 1 350 ? 20.193 -22.013 -18.953 1.00 35.88 350 ILE A N 1
ATOM 2687 C CA . ILE A 1 350 ? 21.560 -21.814 -18.457 1.00 35.88 350 ILE A CA 1
ATOM 2688 C C . ILE A 1 350 ? 22.431 -21.433 -19.651 1.00 35.88 350 ILE A C 1
ATOM 2690 O O . ILE A 1 350 ? 22.624 -22.234 -20.566 1.00 35.88 350 ILE A O 1
ATOM 2694 N N . THR A 1 351 ? 22.960 -20.210 -19.660 1.00 32.62 351 THR A N 1
ATOM 2695 C CA . THR A 1 351 ? 23.926 -19.800 -20.679 1.00 32.62 351 THR A CA 1
ATOM 2696 C C . THR A 1 351 ? 25.193 -20.644 -20.540 1.00 32.62 351 THR A C 1
ATOM 2698 O O . THR A 1 351 ? 25.782 -20.804 -19.469 1.00 32.62 351 THR A O 1
ATOM 2701 N N . THR A 1 352 ? 25.630 -21.201 -21.662 1.00 34.47 352 THR A N 1
ATOM 2702 C CA . THR A 1 352 ? 26.799 -22.076 -21.831 1.00 34.47 352 THR A CA 1
ATOM 2703 C C . THR A 1 352 ? 28.141 -21.441 -21.429 1.00 34.47 352 THR A C 1
ATOM 2705 O O . THR A 1 352 ? 29.173 -22.107 -21.510 1.00 34.47 352 THR A O 1
ATOM 2708 N N . GLU A 1 353 ? 28.168 -20.198 -20.935 1.00 34.66 353 GLU A N 1
ATOM 2709 C CA . GLU A 1 353 ? 29.380 -19.514 -20.461 1.00 34.66 353 GLU A CA 1
ATOM 2710 C C . GLU A 1 353 ? 30.043 -20.215 -19.262 1.00 34.66 353 GLU A C 1
ATOM 2712 O O . GLU A 1 353 ? 31.275 -20.270 -19.184 1.00 34.66 353 GLU A O 1
ATOM 2717 N N . LEU A 1 354 ? 29.258 -20.835 -18.371 1.00 36.25 354 LEU A N 1
ATOM 2718 C CA . LEU A 1 354 ? 29.780 -21.642 -17.255 1.00 36.25 354 LEU A CA 1
ATOM 2719 C C . LEU A 1 354 ? 30.476 -22.926 -17.749 1.00 36.25 354 LEU A C 1
ATOM 2721 O O . LEU A 1 354 ? 31.519 -23.315 -17.220 1.00 36.25 354 LEU A O 1
ATOM 2725 N N . PHE A 1 355 ? 29.969 -23.538 -18.825 1.00 35.94 355 PHE A N 1
ATOM 2726 C CA . PHE A 1 355 ? 30.616 -24.673 -19.497 1.00 35.94 355 PHE A CA 1
ATOM 2727 C C . PHE A 1 355 ? 31.863 -24.244 -20.292 1.00 35.94 355 PHE A C 1
ATOM 2729 O O . PHE A 1 355 ? 32.883 -24.944 -20.276 1.00 35.94 355 PHE A O 1
ATOM 2736 N N . ALA A 1 356 ? 31.830 -23.070 -20.932 1.00 36.84 356 ALA A N 1
ATOM 2737 C CA . ALA A 1 356 ? 32.938 -22.544 -21.731 1.00 36.84 356 ALA A CA 1
ATOM 2738 C C . ALA A 1 356 ? 34.192 -22.253 -20.886 1.00 36.84 356 ALA A C 1
ATOM 2740 O O . ALA A 1 356 ? 35.309 -22.571 -21.308 1.00 36.84 356 ALA A O 1
ATOM 2741 N N . ARG A 1 357 ? 34.025 -21.743 -19.654 1.00 38.66 357 ARG A N 1
ATOM 2742 C CA . ARG A 1 357 ? 35.144 -21.511 -18.717 1.00 38.66 357 ARG A CA 1
ATOM 2743 C C . ARG A 1 357 ? 35.838 -22.801 -18.264 1.00 38.66 357 ARG A C 1
ATOM 2745 O O . ARG A 1 357 ? 37.045 -22.788 -18.027 1.00 38.66 357 ARG A O 1
ATOM 2752 N N . ARG A 1 358 ? 35.124 -23.930 -18.193 1.00 41.03 358 ARG A N 1
ATOM 2753 C CA . ARG A 1 358 ? 35.720 -25.237 -17.853 1.00 41.03 358 ARG A CA 1
ATOM 2754 C C . ARG A 1 358 ? 36.522 -25.811 -19.027 1.00 41.03 358 ARG A C 1
ATOM 2756 O O . ARG A 1 358 ? 37.611 -26.344 -18.822 1.00 41.03 358 ARG A O 1
ATOM 2763 N N . SER A 1 359 ? 36.037 -25.631 -20.260 1.00 37.31 359 SER A N 1
ATOM 2764 C CA . SER A 1 359 ? 36.741 -26.101 -21.460 1.00 37.31 359 SER A CA 1
ATOM 2765 C C . SER A 1 359 ? 37.967 -25.254 -21.829 1.00 37.31 359 SER A C 1
ATOM 2767 O O . SER A 1 359 ? 38.895 -25.802 -22.427 1.00 37.31 359 SER A O 1
ATOM 2769 N N . SER A 1 360 ? 38.011 -23.959 -21.486 1.00 39.84 360 SER A N 1
ATOM 2770 C CA . SER A 1 360 ? 39.204 -23.124 -21.716 1.00 39.84 360 SER A CA 1
ATOM 2771 C C . SER A 1 360 ? 40.323 -23.425 -20.712 1.00 39.84 360 SER A C 1
ATOM 2773 O O . SER A 1 360 ? 41.488 -23.489 -21.100 1.00 39.84 360 SER A O 1
ATOM 2775 N N . ARG A 1 361 ? 39.978 -23.726 -19.452 1.00 40.41 361 ARG A N 1
ATOM 2776 C CA . ARG A 1 361 ? 40.948 -24.086 -18.401 1.00 40.41 361 ARG A CA 1
ATOM 2777 C C . ARG A 1 361 ? 41.491 -25.514 -18.540 1.00 40.41 361 ARG A C 1
ATOM 2779 O O . ARG A 1 361 ? 42.639 -25.760 -18.192 1.00 40.41 361 ARG A O 1
ATOM 2786 N N . ALA A 1 362 ? 40.716 -26.439 -19.116 1.00 41.97 362 ALA A N 1
ATOM 2787 C CA . ALA A 1 362 ? 41.198 -27.780 -19.471 1.00 41.97 362 ALA A CA 1
ATOM 2788 C C . ALA A 1 362 ? 42.170 -27.780 -20.673 1.00 41.97 362 ALA A C 1
ATOM 2790 O O . ALA A 1 362 ? 42.954 -28.714 -20.824 1.00 41.97 362 ALA A O 1
ATOM 2791 N N . LYS A 1 363 ? 42.150 -26.732 -21.514 1.00 37.66 363 LYS A N 1
ATOM 2792 C CA . LYS A 1 363 ? 43.098 -26.551 -22.630 1.00 37.66 363 LYS A CA 1
ATOM 2793 C C . LYS A 1 363 ? 44.375 -25.797 -22.238 1.00 37.66 363 LYS A C 1
ATOM 2795 O O . LYS A 1 363 ? 45.351 -25.862 -22.978 1.00 37.66 363 LYS A O 1
ATOM 2800 N N . SER A 1 364 ? 44.416 -25.153 -21.070 1.00 39.72 364 SER A N 1
ATOM 2801 C CA . SER A 1 364 ? 45.645 -24.611 -20.477 1.00 39.72 364 SER A CA 1
ATOM 2802 C C . SER A 1 364 ? 46.297 -25.639 -19.541 1.00 39.72 364 SER A C 1
ATOM 2804 O O . SER A 1 364 ? 46.339 -25.455 -18.325 1.00 39.72 364 SER A O 1
ATOM 2806 N N . GLY A 1 365 ? 46.775 -26.752 -20.103 1.00 35.22 365 GLY A N 1
ATOM 2807 C CA . GLY A 1 365 ? 47.773 -27.594 -19.434 1.00 35.22 365 GLY A CA 1
ATOM 2808 C C . GLY A 1 365 ? 49.119 -26.857 -19.350 1.00 35.22 365 GLY A C 1
ATOM 2809 O O . GLY A 1 365 ? 49.347 -25.932 -20.134 1.00 35.22 365 GLY A O 1
ATOM 2810 N N . PRO A 1 366 ? 50.015 -27.215 -18.412 1.00 34.19 366 PRO A N 1
ATOM 2811 C CA . PRO A 1 366 ? 51.243 -26.464 -18.186 1.00 34.19 366 PRO A CA 1
ATOM 2812 C C . PRO A 1 366 ? 52.098 -26.472 -19.455 1.00 34.19 366 PRO A C 1
ATOM 2814 O O . PRO A 1 366 ? 52.356 -27.524 -20.044 1.00 34.19 366 PRO A O 1
ATOM 2817 N N . ALA A 1 367 ? 52.534 -25.285 -19.877 1.00 36.09 367 ALA A N 1
ATOM 2818 C CA . ALA A 1 367 ? 53.494 -25.127 -20.954 1.00 36.09 367 ALA A CA 1
ATOM 2819 C C . ALA A 1 367 ? 54.745 -25.967 -20.641 1.00 36.09 367 ALA A C 1
ATOM 2821 O O . ALA A 1 367 ? 55.404 -25.758 -19.621 1.00 36.09 367 ALA A O 1
ATOM 2822 N N . LYS A 1 368 ? 55.069 -26.931 -21.512 1.00 36.38 368 LYS A N 1
ATOM 2823 C CA . LYS A 1 368 ? 56.366 -27.615 -21.490 1.00 36.38 368 LYS A CA 1
ATOM 2824 C C . LYS A 1 368 ? 57.462 -26.552 -21.614 1.00 36.38 368 LYS A C 1
ATOM 2826 O O . LYS A 1 368 ? 57.538 -25.869 -22.633 1.00 36.38 368 LYS A O 1
ATOM 2831 N N . MET A 1 369 ? 58.297 -26.418 -20.582 1.00 33.88 369 MET A N 1
ATOM 2832 C CA . MET A 1 369 ? 59.534 -25.635 -20.647 1.00 33.88 369 MET A CA 1
ATOM 2833 C C . MET A 1 369 ? 60.445 -26.190 -21.758 1.00 33.88 369 MET A C 1
ATOM 2835 O O . MET A 1 369 ? 60.559 -27.413 -21.881 1.00 33.88 369 MET A O 1
ATOM 2839 N N . PRO A 1 370 ? 61.131 -25.336 -22.537 1.00 33.81 370 PRO A N 1
ATOM 2840 C CA . PRO A 1 370 ? 62.191 -25.786 -23.433 1.00 33.81 370 PRO A CA 1
ATOM 2841 C C . PRO A 1 370 ? 63.439 -26.199 -22.623 1.00 33.81 370 PRO A C 1
ATOM 2843 O O . PRO A 1 370 ? 63.633 -25.716 -21.501 1.00 33.81 370 PRO A O 1
ATOM 2846 N N . PRO A 1 371 ? 64.300 -27.088 -23.153 1.00 32.03 371 PRO A N 1
ATOM 2847 C CA . PRO A 1 371 ? 65.467 -27.576 -22.429 1.00 32.03 371 PRO A CA 1
ATOM 2848 C C . PRO A 1 371 ? 66.527 -26.473 -22.310 1.00 32.03 371 PRO A C 1
ATOM 2850 O O . PRO A 1 371 ? 66.849 -25.790 -23.282 1.00 32.03 371 PRO A O 1
ATOM 2853 N N . ARG A 1 372 ? 67.090 -26.306 -21.108 1.00 32.56 372 ARG A N 1
ATOM 2854 C CA . ARG A 1 372 ? 68.258 -25.449 -20.868 1.00 32.56 372 ARG A CA 1
ATOM 2855 C C . ARG A 1 372 ? 69.500 -26.114 -21.469 1.00 32.56 372 ARG A C 1
ATOM 2857 O O . ARG A 1 372 ? 69.892 -27.184 -21.012 1.00 32.56 372 ARG A O 1
ATOM 2864 N N . LEU A 1 373 ? 70.130 -25.468 -22.453 1.00 34.44 373 LEU A N 1
ATOM 2865 C CA . LEU A 1 373 ? 71.514 -25.765 -22.822 1.00 34.44 373 LEU A CA 1
ATOM 2866 C C . LEU A 1 373 ? 72.432 -25.416 -21.644 1.00 34.44 373 LEU A C 1
ATOM 2868 O O . LEU A 1 373 ? 72.361 -24.318 -21.091 1.00 34.44 373 LEU A O 1
ATOM 2872 N N . GLY A 1 374 ? 73.276 -26.371 -21.261 1.00 30.62 374 GLY A N 1
ATOM 2873 C CA . GLY A 1 374 ? 74.326 -26.181 -20.271 1.00 30.62 374 GLY A CA 1
ATOM 2874 C C . GLY A 1 374 ? 75.495 -25.383 -20.843 1.00 30.62 374 GLY A C 1
ATOM 2875 O O . GLY A 1 374 ? 75.967 -25.668 -21.939 1.00 30.62 374 GLY A O 1
ATOM 2876 N N . ALA A 1 375 ? 75.989 -24.423 -20.065 1.00 33.47 375 ALA A N 1
ATOM 2877 C CA . ALA A 1 375 ? 77.341 -23.904 -20.201 1.00 33.47 375 ALA A CA 1
ATOM 2878 C C . ALA A 1 375 ? 78.145 -24.428 -19.007 1.00 33.47 375 ALA A C 1
ATOM 2880 O O . ALA A 1 375 ? 77.856 -24.106 -17.853 1.00 33.47 375 ALA A O 1
ATOM 2881 N N . GLN A 1 376 ? 79.095 -25.312 -19.305 1.00 34.16 376 GLN A N 1
ATOM 2882 C CA . GLN A 1 376 ? 80.086 -25.814 -18.368 1.00 34.16 376 GLN A CA 1
ATOM 2883 C C . GLN A 1 376 ? 81.104 -24.719 -18.034 1.00 34.16 376 GLN A C 1
ATOM 2885 O O . GLN A 1 376 ? 81.520 -23.939 -18.886 1.00 34.16 376 GLN A O 1
ATOM 2890 N N . SER A 1 377 ? 81.498 -24.723 -16.765 1.00 32.88 377 SER A N 1
ATOM 2891 C CA . SER A 1 377 ? 82.676 -24.068 -16.208 1.00 32.88 377 SER A CA 1
ATOM 2892 C C . SER A 1 377 ? 83.965 -24.644 -16.805 1.00 32.88 377 SER A C 1
ATOM 2894 O O . SER A 1 377 ? 84.099 -25.863 -16.909 1.00 32.88 377 SER A O 1
ATOM 2896 N N . ALA A 1 378 ? 84.932 -23.774 -17.101 1.00 35.75 378 ALA A N 1
ATOM 2897 C CA . ALA A 1 378 ? 86.348 -24.118 -17.115 1.00 35.75 378 ALA A CA 1
ATOM 2898 C C . ALA A 1 378 ? 87.146 -23.000 -16.420 1.00 35.75 378 ALA A C 1
ATOM 2900 O O . ALA A 1 378 ? 87.165 -21.854 -16.868 1.00 35.75 378 ALA A O 1
ATOM 2901 N N . ALA A 1 379 ? 87.780 -23.359 -15.300 1.00 35.09 379 ALA A N 1
ATOM 2902 C CA . ALA A 1 379 ? 88.961 -22.703 -14.732 1.00 35.09 379 ALA A CA 1
ATOM 2903 C C . ALA A 1 379 ? 90.091 -22.660 -15.788 1.00 35.09 379 ALA A C 1
ATOM 2905 O O . ALA A 1 379 ? 90.089 -23.481 -16.696 1.00 35.09 379 ALA A O 1
ATOM 2906 N N . GLY A 1 380 ? 91.115 -21.811 -15.784 1.00 30.70 380 GLY A N 1
ATOM 2907 C CA . GLY A 1 380 ? 91.709 -20.891 -14.819 1.00 30.70 380 GLY A CA 1
ATOM 2908 C C . GLY A 1 380 ? 93.211 -20.799 -15.165 1.00 30.70 380 GLY A C 1
ATOM 2909 O O . GLY A 1 380 ? 93.777 -21.795 -15.608 1.00 30.70 380 GLY A O 1
ATOM 2910 N N . GLY A 1 381 ? 93.859 -19.645 -14.947 1.00 29.22 381 GLY A N 1
ATOM 2911 C CA . GLY A 1 381 ? 95.315 -19.576 -14.729 1.00 29.22 381 GLY A CA 1
ATOM 2912 C C . GLY A 1 381 ? 96.181 -18.708 -15.663 1.00 29.22 381 GLY A C 1
ATOM 2913 O O . GLY A 1 381 ? 96.364 -19.041 -16.825 1.00 29.22 381 GLY A O 1
ATOM 2914 N N . LEU A 1 382 ? 96.833 -17.726 -15.016 1.00 33.78 382 LEU A N 1
ATOM 2915 C CA . LEU A 1 382 ? 98.241 -17.288 -15.143 1.00 33.78 382 LEU A CA 1
ATOM 2916 C C . LEU A 1 382 ? 98.681 -16.392 -16.318 1.00 33.78 382 LEU A C 1
ATOM 2918 O O . LEU A 1 382 ? 98.514 -16.728 -17.486 1.00 33.78 382 LEU A O 1
ATOM 2922 N N . GLY A 1 383 ? 99.363 -15.298 -15.947 1.00 33.97 383 GLY A N 1
ATOM 2923 C CA . GLY A 1 383 ? 100.083 -14.364 -16.816 1.00 33.97 383 GLY A CA 1
ATOM 2924 C C . GLY A 1 383 ? 100.166 -12.980 -16.201 1.00 33.97 383 GLY A C 1
ATOM 2925 O O . GLY A 1 383 ? 99.311 -12.156 -16.585 1.00 33.97 383 GLY A O 1
#

Foldseek 3Di:
DDDPLVVLLVVLCVVCVLLLVQAPLNVPDDPVLCSLLSNQWDKDKDAAFDWPAAAQAQDFKKKAWQAAKKFWAAPNDGLDIDGHNDIDDLLNLLPPPDTHRTIIGGHHITIMIMHGSVSNVVSCVVPVVSSVVSLLVSLVVVLLSLQLVLLCLQPLCPPPDSVLSNLVSVLKDKDWDAAFDWPDAFFDALFKKKAWLAFWKWWAAPVRDTDDIQGHRGIATAHDRPDTDRTIITTHHGIMITMRGNVSLVVSCVVPVVCNVSVNVSRVVHHPPPPPPPDPDDDPPPPQPPSSVVSSVVSNVSSQVSSCSNPVDDSVVVVVVVVPPVVVVVDDPVRVVVVCVVVVVVVDDDPCVVVVVVVVVVVCDPPDDDDDDDDDDDDDDDD

InterPro domains:
  IPR000595 Cyclic nucleotide-binding domain [PF00027] (45-124)
  IPR000595 Cyclic nucleotide-binding domain [PS50042] (25-124)
  IPR000595 Cyclic nucleotide-binding domain [SM00100] (25-139)
  IPR000595 Cyclic nucleotide-binding domain [SM00100] (156-271)
  IPR000595 Cyclic nucleotide-binding domain [cd00038] (25-135)
  IPR014710 RmlC-like jelly roll fold [G3DSA:2.60.120.10] (1-145)
  IPR014710 RmlC-like jelly roll fold [G3DSA:2.60.120.10] (146-270)
  IPR018488 Cyclic nucleotide-binding, conserved site [PS00889] (88-106)
  IPR018490 Cyclic nucleotide-binding domain superfamily [SSF51206] (3-137)
  IPR018490 Cyclic nucleotide-binding domain superfamily [SSF51206] (144-266)
  IPR050866 Cyclic nucleotide-gated cation channel [PTHR45638] (2-144)

Secondary structure (DSSP, 8-state):
-PPPHHHHHHHHHHHTHHHHHH-HHHHTS-HHHHHHHGGG-EEEEE-TT-EEE-TTS---EEEEEEES-EEEEETTEEEEEE-TT-EE--HHHHSTT----SEEEESS-EEEEEEEHHHHHHHHTT-HHHHHHHHHHHHHHHHHHHHHHHHHTSGGGTT--HHHHHHHHHHPEEEEE-TT-EEE-TTSEEEEEEEEEESEEEEEETTS-EEEEEETT-EEEEEEEEEE-SEEEEE-TTEEEEEEEHHHHHHHHHH-TTTHHHHHHHHHHT---GGGGS-SS--------HHHHHHHHHHHHHHHHHHHHHH-S-THHHHHHHH-HHHHTTS-HHHHHHHHHHHHHTT----THHHHHHHHHHH-PPPPPPPPPP---------

Organism: NCBI:txid461836

Solvent-accessible surface area (backbone atoms only — not comparable to full-atom values): 21274 Å² total; per-residue (Å²): 133,84,74,55,68,70,59,46,31,53,51,33,49,62,77,43,40,69,48,48,73,50,20,64,72,48,65,76,41,59,69,68,57,49,56,67,45,38,70,60,53,41,80,49,78,43,53,55,68,39,72,80,38,56,52,71,38,83,43,63,45,29,41,34,30,63,35,42,34,31,36,33,30,46,99,86,39,81,77,46,75,44,44,57,31,37,68,48,52,54,39,28,61,68,41,83,95,35,48,29,82,38,23,32,30,28,68,32,58,26,42,30,32,38,38,42,40,67,61,50,55,61,51,32,75,80,36,59,71,58,42,51,54,52,44,52,51,30,44,54,53,48,43,53,64,48,44,32,57,40,49,58,33,34,67,93,42,56,90,62,53,70,65,57,40,60,57,50,46,73,40,48,41,84,45,79,35,49,59,68,36,73,77,47,48,50,72,36,65,26,42,34,30,38,33,25,40,29,45,31,35,40,33,26,37,78,88,71,47,80,52,69,70,43,38,53,80,32,71,50,45,11,58,38,96,83,44,55,33,78,24,32,29,29,21,33,57,67,13,29,30,41,32,38,37,45,66,37,49,51,51,49,28,69,79,36,61,92,51,29,60,62,54,50,51,55,32,56,74,42,53,74,70,82,72,72,78,83,58,103,57,88,71,78,69,83,67,64,50,76,66,40,47,59,33,43,66,66,28,48,60,57,33,43,56,46,48,32,65,72,69,70,53,87,50,71,64,59,59,51,58,70,71,39,64,75,57,67,73,72,53,52,77,66,57,50,48,53,51,49,52,56,39,41,78,72,65,47,84,82,69,62,64,72,58,49,57,53,58,55,56,68,68,61,63,82,78,80,78,79,85,81,83,84,81,81,88,77,87,84,86,91,134